Protein AF-A0A1C7MFK6-F1 (afdb_monomer)

Radius of gyration: 31.34 Å; Cα contacts (8 Å, |Δi|>4): 402; chains: 1; bounding box: 97×80×88 Å

Mean predicted aligned error: 14.39 Å

Solvent-accessible surface area (backbone atoms only — not comparable to full-atom values): 32654 Å² total; per-residue (Å²): 141,88,82,86,83,83,82,86,82,79,82,83,81,84,80,79,87,79,87,86,86,89,80,91,87,88,83,88,88,91,85,88,88,82,94,79,91,82,85,83,75,90,72,76,94,80,83,85,91,81,78,90,62,67,70,69,55,58,56,52,55,54,52,52,49,52,52,52,52,52,51,52,52,50,50,53,51,50,51,52,53,49,54,53,53,61,54,49,56,61,57,60,61,73,73,72,82,87,82,79,90,81,84,89,80,94,77,83,88,82,87,82,87,80,84,81,85,86,76,81,89,79,86,76,89,77,89,73,92,67,90,72,82,77,74,76,78,79,73,86,71,72,86,74,68,67,83,78,69,91,66,62,68,72,69,59,61,76,73,53,60,74,68,57,54,42,53,17,23,48,53,29,63,66,43,31,66,68,67,46,46,60,73,54,75,63,38,50,51,29,41,55,70,57,45,67,81,48,81,72,37,56,39,34,57,36,28,44,30,33,28,52,9,44,50,55,51,25,59,79,67,74,48,72,89,58,53,68,58,34,53,53,27,48,52,54,20,54,56,41,51,71,73,61,61,59,69,60,60,46,31,41,50,23,44,49,47,15,52,52,26,45,67,72,68,38,57,66,62,12,49,53,26,42,50,51,23,50,48,57,38,59,78,68,66,66,64,71,74,63,80,84,69,60,80,84,63,88,82,69,89,76,75,75,51,68,66,54,52,32,46,54,31,35,54,49,38,49,50,50,52,41,50,44,39,28,73,76,68,69,42,82,71,80,71,55,72,65,58,54,55,37,46,50,65,39,88,91,51,44,58,70,68,55,48,55,52,52,67,68,52,75,77,71,80,83,87,68,85,83,57,63,52,61,52,50,52,53,53,50,52,52,48,52,51,53,37,51,53,47,49,63,58,45,48,62,54,29,51,51,27,53,76,69,66,38,56,59,64,23,49,45,42,51,52,56,44,41,55,40,39,41,50,48,22,51,62,23,59,74,42,46,95,82,30,68,67,37,39,50,52,20,50,54,36,45,53,48,43,47,55,57,58,67,70,61,54,84,83,53,40,79,72,56,63,73,64,52,37,58,44,49,33,51,46,34,52,51,53,41,53,39,68,76,56,54,95,51,86,81,61,84,69,60,56,66,58,52,47,49,52,52,43,56,50,41,51,54,37,28,72,56,38,75,81,31,55,62,36,38,50,53,32,51,52,43,43,52,75,73,66,59,90,73,89,129

pLDDT: mean 76.86, std 24.41, range [21.67, 98.62]

Structure (mmCIF, N/CA/C/O backbone):
data_AF-A0A1C7MFK6-F1
#
_entry.id   AF-A0A1C7MFK6-F1
#
loop_
_atom_site.group_PDB
_atom_site.id
_atom_site.type_symbol
_atom_site.label_atom_id
_atom_site.label_alt_id
_atom_site.label_comp_id
_atom_site.label_asym_id
_atom_site.label_entity_id
_atom_site.label_seq_id
_atom_site.pdbx_PDB_ins_code
_atom_site.Cartn_x
_atom_site.Cartn_y
_atom_site.Cartn_z
_atom_site.occupancy
_atom_site.B_iso_or_equiv
_atom_site.auth_seq_id
_atom_site.auth_comp_id
_atom_site.auth_asym_id
_atom_site.auth_atom_id
_atom_site.pdbx_PDB_model_num
ATOM 1 N N . MET A 1 1 ? 62.755 30.772 -48.748 1.00 43.91 1 MET A N 1
ATOM 2 C CA . MET A 1 1 ? 63.810 30.031 -48.021 1.00 43.91 1 MET A CA 1
ATOM 3 C C . MET A 1 1 ? 63.106 29.278 -46.920 1.00 43.91 1 MET A C 1
ATOM 5 O O . MET A 1 1 ? 62.957 29.765 -45.808 1.00 43.91 1 MET A O 1
ATOM 9 N N . ASP A 1 2 ? 62.576 28.140 -47.335 1.00 40.97 2 ASP A N 1
ATOM 10 C CA . ASP A 1 2 ? 61.723 27.252 -46.568 1.00 40.97 2 ASP A CA 1
ATOM 11 C C . ASP A 1 2 ? 62.570 26.307 -45.717 1.00 40.97 2 ASP A C 1
ATOM 13 O O . ASP A 1 2 ? 63.549 25.728 -46.192 1.00 40.97 2 ASP A O 1
ATOM 17 N N . ARG A 1 3 ? 62.168 26.121 -44.460 1.00 42.09 3 ARG A N 1
ATOM 18 C CA . ARG A 1 3 ? 62.501 24.934 -43.668 1.00 42.09 3 ARG A CA 1
ATOM 19 C C . ARG A 1 3 ? 61.221 24.449 -42.985 1.00 42.09 3 ARG A C 1
ATOM 21 O O . ARG A 1 3 ? 60.624 25.236 -42.254 1.00 42.09 3 ARG A O 1
ATOM 28 N N . PRO A 1 4 ? 60.795 23.196 -43.215 1.00 55.09 4 PRO A N 1
ATOM 29 C CA . PRO A 1 4 ? 59.595 22.649 -42.606 1.00 55.09 4 PRO A CA 1
ATOM 30 C C . PRO A 1 4 ? 59.914 21.960 -41.273 1.00 55.09 4 PRO A C 1
ATOM 32 O O . PRO A 1 4 ? 60.949 21.309 -41.118 1.00 55.09 4 PRO A O 1
ATOM 35 N N . SER A 1 5 ? 58.988 22.091 -40.328 1.00 46.03 5 SER A N 1
ATOM 36 C CA . SER A 1 5 ? 58.965 21.359 -39.062 1.00 46.03 5 SER A CA 1
ATOM 37 C C . SER A 1 5 ? 58.318 19.990 -39.278 1.00 46.03 5 SER A C 1
ATOM 39 O O . SER A 1 5 ? 57.201 19.901 -39.786 1.00 46.03 5 SER A O 1
ATOM 41 N N . ALA A 1 6 ? 59.034 18.929 -38.911 1.00 44.38 6 ALA A N 1
ATOM 42 C CA . ALA A 1 6 ? 58.600 17.545 -39.040 1.00 44.38 6 ALA A CA 1
ATOM 43 C C . ALA A 1 6 ? 57.519 17.189 -38.003 1.00 44.38 6 ALA A C 1
ATOM 45 O O . ALA A 1 6 ? 57.709 17.386 -36.803 1.00 44.38 6 ALA A O 1
ATOM 46 N N . GLN A 1 7 ? 56.401 16.641 -38.484 1.00 38.06 7 GLN A N 1
ATOM 47 C CA . GLN A 1 7 ? 55.395 15.943 -37.685 1.00 38.06 7 GLN A CA 1
ATOM 48 C C . GLN A 1 7 ? 55.910 14.547 -37.318 1.00 38.06 7 GLN A C 1
ATOM 50 O O . GLN A 1 7 ? 56.340 13.785 -38.182 1.00 38.06 7 GLN A O 1
ATOM 55 N N . MET A 1 8 ? 55.841 14.216 -36.031 1.00 39.34 8 MET A N 1
ATOM 56 C CA . MET A 1 8 ? 56.159 12.899 -35.491 1.00 39.34 8 MET A CA 1
ATOM 57 C C . MET A 1 8 ? 54.866 12.071 -35.468 1.00 39.34 8 MET A C 1
ATOM 59 O O . MET A 1 8 ? 53.978 12.327 -34.661 1.00 39.34 8 MET A O 1
ATOM 63 N N . GLN A 1 9 ? 54.741 11.133 -36.409 1.00 35.38 9 GLN A N 1
ATOM 64 C CA . GLN A 1 9 ? 53.683 10.120 -36.447 1.00 35.38 9 GLN A CA 1
ATOM 65 C C . GLN A 1 9 ? 53.999 9.008 -35.438 1.00 35.38 9 GLN A C 1
ATOM 67 O O . GLN A 1 9 ? 55.073 8.407 -35.483 1.00 35.38 9 GLN A O 1
ATOM 72 N N . THR A 1 10 ? 53.059 8.724 -34.539 1.00 35.22 10 THR A N 1
ATOM 73 C CA . THR A 1 10 ? 53.026 7.503 -33.725 1.00 35.22 10 THR A CA 1
ATOM 74 C C . THR A 1 10 ? 52.422 6.351 -34.541 1.00 35.22 10 THR A C 1
ATOM 76 O O . THR A 1 10 ? 51.470 6.587 -35.286 1.00 35.22 10 THR A O 1
ATOM 79 N N . PRO A 1 11 ? 52.948 5.116 -34.443 1.00 35.59 11 PRO A N 1
ATOM 80 C CA . PRO A 1 11 ? 52.524 4.020 -35.304 1.00 35.59 11 PRO A CA 1
ATOM 81 C C . PRO A 1 11 ? 51.243 3.350 -34.790 1.00 35.59 11 PRO A C 1
ATOM 83 O O . PRO A 1 11 ? 51.170 2.922 -33.638 1.00 35.59 11 PRO A O 1
ATOM 86 N N . GLU A 1 12 ? 50.258 3.227 -35.683 1.00 31.91 12 GLU A N 1
ATOM 87 C CA . GLU A 1 12 ? 49.130 2.301 -35.570 1.00 31.91 12 GLU A CA 1
ATOM 88 C C . GLU A 1 12 ? 49.649 0.863 -35.467 1.00 31.91 12 GLU A C 1
ATOM 90 O O . GLU A 1 12 ? 50.274 0.332 -36.389 1.00 31.91 12 GLU A O 1
ATOM 95 N N . MET A 1 13 ? 49.362 0.214 -34.342 1.00 28.58 13 MET A N 1
ATOM 96 C CA . MET A 1 13 ? 49.590 -1.211 -34.164 1.00 28.58 13 MET A CA 1
ATOM 97 C C . MET A 1 13 ? 48.347 -1.961 -34.657 1.00 28.58 13 MET A C 1
ATOM 99 O O . MET A 1 13 ? 47.374 -2.143 -33.932 1.00 28.58 13 MET A O 1
ATOM 103 N N . GLN A 1 14 ? 48.384 -2.370 -35.927 1.00 34.22 14 GLN A N 1
ATOM 104 C CA . GLN A 1 14 ? 47.470 -3.358 -36.500 1.00 34.22 14 GLN A CA 1
ATOM 105 C C . GLN A 1 14 ? 47.658 -4.699 -35.780 1.00 34.22 14 GLN A C 1
ATOM 107 O O . GLN A 1 14 ? 48.665 -5.379 -35.989 1.00 34.22 14 GLN A O 1
ATOM 112 N N . MET A 1 15 ? 46.678 -5.112 -34.973 1.00 28.11 15 MET A N 1
ATOM 113 C CA . MET A 1 15 ? 46.556 -6.508 -34.557 1.00 28.11 15 MET A CA 1
ATOM 114 C C . MET A 1 15 ? 45.648 -7.245 -35.537 1.00 28.11 15 MET A C 1
ATOM 116 O O . MET A 1 15 ? 44.476 -6.920 -35.718 1.00 28.11 15 MET A O 1
ATOM 120 N N . ARG A 1 16 ? 46.274 -8.206 -36.215 1.00 30.30 16 ARG A N 1
ATOM 121 C CA . ARG A 1 16 ? 45.689 -9.120 -37.187 1.00 30.30 16 ARG A CA 1
ATOM 122 C C . ARG A 1 16 ? 44.680 -10.057 -36.533 1.00 30.30 16 ARG A C 1
ATOM 124 O O . ARG A 1 16 ? 44.892 -10.538 -35.424 1.00 30.30 16 ARG A O 1
ATOM 131 N N . SER A 1 17 ? 43.658 -10.352 -37.326 1.00 32.25 17 SER A N 1
ATOM 132 C CA . SER A 1 17 ? 42.761 -11.494 -37.227 1.00 32.25 17 SER A CA 1
ATOM 133 C C . SER A 1 17 ? 43.514 -12.816 -37.072 1.00 32.25 17 SER A C 1
ATOM 135 O O . SER A 1 17 ? 44.458 -13.086 -37.822 1.00 32.25 17 SER A O 1
ATOM 137 N N . ALA A 1 18 ? 43.018 -13.662 -36.179 1.00 32.16 18 ALA A N 1
ATOM 138 C CA . ALA A 1 18 ? 43.168 -15.103 -36.267 1.00 32.16 18 ALA A CA 1
ATOM 139 C C . ALA A 1 18 ? 41.785 -15.716 -36.019 1.00 32.16 18 ALA A C 1
ATOM 141 O O . ALA A 1 18 ? 41.251 -15.621 -34.914 1.00 32.16 18 ALA A O 1
ATOM 142 N N . ASP A 1 19 ? 41.217 -16.244 -37.102 1.00 32.56 19 ASP A N 1
ATOM 143 C CA . ASP A 1 19 ? 40.187 -17.278 -37.095 1.00 32.56 19 ASP A CA 1
ATOM 144 C C . ASP A 1 19 ? 40.743 -18.576 -36.477 1.00 32.56 19 ASP A C 1
ATOM 146 O O . ASP A 1 19 ? 41.959 -18.749 -36.362 1.00 32.56 19 ASP A O 1
ATOM 150 N N . ASP A 1 20 ? 39.815 -19.483 -36.173 1.00 31.11 20 ASP A N 1
ATOM 151 C CA . ASP A 1 20 ? 39.966 -20.883 -35.754 1.00 31.11 20 ASP A CA 1
ATOM 152 C C . ASP A 1 20 ? 40.037 -21.170 -34.248 1.00 31.11 20 ASP A C 1
ATOM 154 O O . ASP A 1 20 ? 41.075 -21.527 -33.695 1.00 31.11 20 ASP A O 1
ATOM 158 N N . THR A 1 21 ? 38.849 -21.186 -33.634 1.00 28.55 21 THR A N 1
ATOM 159 C CA . THR A 1 21 ? 38.435 -22.274 -32.730 1.00 28.55 21 THR A CA 1
ATOM 160 C C . THR A 1 21 ? 36.916 -22.465 -32.794 1.00 28.55 21 THR A C 1
ATOM 162 O O . THR A 1 21 ? 36.161 -22.054 -31.917 1.00 28.55 21 THR A O 1
ATOM 165 N N . ASP A 1 22 ? 36.470 -23.124 -33.864 1.00 29.73 22 ASP A N 1
ATOM 166 C CA . ASP A 1 22 ? 35.181 -23.811 -33.915 1.00 29.73 22 ASP A CA 1
ATOM 167 C C . ASP A 1 22 ? 35.291 -25.122 -33.125 1.00 29.73 22 ASP A C 1
ATOM 169 O O . ASP A 1 22 ? 36.059 -26.009 -33.507 1.00 29.73 22 ASP A O 1
ATOM 173 N N . SER A 1 23 ? 34.520 -25.247 -32.040 1.00 31.12 23 SER A N 1
ATOM 174 C CA . SER A 1 23 ? 33.772 -26.447 -31.611 1.00 31.12 23 SER A CA 1
ATOM 175 C C . SER A 1 23 ? 33.598 -26.484 -30.089 1.00 31.12 23 SER A C 1
ATOM 177 O O . SER A 1 23 ? 34.573 -26.458 -29.345 1.00 31.12 23 SER A O 1
ATOM 179 N N . 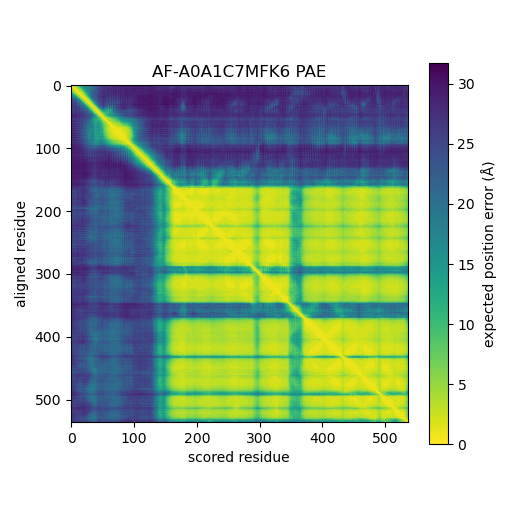ILE A 1 24 ? 32.344 -26.709 -29.673 1.00 28.50 24 ILE A N 1
ATOM 180 C CA . ILE A 1 24 ? 31.864 -27.031 -28.314 1.00 28.50 24 ILE A CA 1
ATOM 181 C C . ILE A 1 24 ? 31.548 -25.809 -27.430 1.00 28.50 24 ILE A C 1
ATOM 183 O O . ILE A 1 24 ? 32.319 -25.449 -26.557 1.00 28.50 24 ILE A O 1
ATOM 187 N N . GLU A 1 25 ? 30.362 -25.219 -27.632 1.00 25.62 25 GLU A N 1
ATOM 188 C CA . GLU A 1 25 ? 29.392 -24.882 -26.564 1.00 25.62 25 GLU A CA 1
ATOM 189 C C . GLU A 1 25 ? 28.126 -24.252 -27.180 1.00 25.62 25 GLU A C 1
ATOM 191 O O . GLU A 1 25 ? 27.878 -23.049 -27.143 1.00 25.62 25 GLU A O 1
ATOM 196 N N . VAL A 1 26 ? 27.285 -25.093 -27.785 1.00 33.19 26 VAL A N 1
ATOM 197 C CA . VAL A 1 26 ? 25.892 -24.750 -28.103 1.00 33.19 26 VAL A CA 1
ATOM 198 C C . VAL A 1 26 ? 25.031 -25.585 -27.172 1.00 33.19 26 VAL A C 1
ATOM 200 O O . VAL A 1 26 ? 24.794 -26.760 -27.438 1.00 33.19 26 VAL A O 1
ATOM 203 N N . GLY A 1 27 ? 24.606 -25.008 -26.046 1.00 30.66 27 GLY A N 1
ATOM 204 C CA . GLY A 1 27 ? 23.774 -25.774 -25.123 1.00 30.66 27 GLY A CA 1
ATOM 205 C C . GLY A 1 27 ? 23.375 -25.154 -23.792 1.00 30.66 27 GLY A C 1
ATOM 206 O O . GLY A 1 27 ? 23.088 -25.932 -22.905 1.00 30.66 27 GLY A O 1
ATOM 207 N N . ILE A 1 28 ? 23.287 -23.829 -23.628 1.00 25.28 28 ILE A N 1
ATOM 208 C CA . ILE A 1 28 ? 22.449 -23.190 -22.586 1.00 25.28 28 ILE A CA 1
ATOM 209 C C . ILE A 1 28 ? 21.972 -21.832 -23.136 1.00 25.28 28 ILE A C 1
ATOM 211 O O . ILE A 1 28 ? 22.561 -20.792 -22.880 1.00 25.28 28 ILE A O 1
ATOM 215 N N . ARG A 1 29 ? 20.914 -21.827 -23.955 1.00 28.20 29 ARG A N 1
ATOM 216 C CA . ARG A 1 29 ? 20.112 -20.629 -24.283 1.00 28.20 29 ARG A CA 1
ATOM 217 C C . ARG A 1 29 ? 18.707 -21.083 -24.681 1.00 28.20 29 ARG A C 1
ATOM 219 O O . ARG A 1 29 ? 18.530 -21.547 -25.801 1.00 28.20 29 ARG A O 1
ATOM 226 N N . ARG A 1 30 ? 17.755 -20.972 -23.741 1.00 29.41 30 ARG A N 1
ATOM 227 C CA . ARG A 1 30 ? 16.272 -20.898 -23.877 1.00 29.41 30 ARG A CA 1
ATOM 228 C C . ARG A 1 30 ? 15.570 -21.571 -22.690 1.00 29.41 30 ARG A C 1
ATOM 230 O O . ARG A 1 30 ? 15.007 -22.647 -22.812 1.00 29.41 30 ARG A O 1
ATOM 237 N N . MET A 1 31 ? 15.602 -20.911 -21.544 1.00 25.69 31 MET A N 1
ATOM 238 C CA . MET A 1 31 ? 14.763 -21.133 -20.357 1.00 25.69 31 MET A CA 1
ATOM 239 C C . MET A 1 31 ? 14.942 -19.806 -19.609 1.00 25.69 31 MET A C 1
ATOM 241 O O . MET A 1 31 ? 16.045 -19.546 -19.160 1.00 25.69 31 MET A O 1
ATOM 245 N N . PHE A 1 32 ? 14.061 -18.810 -19.654 1.00 25.08 32 PHE A N 1
ATOM 246 C CA . PHE A 1 32 ? 12.635 -18.784 -19.371 1.00 25.08 32 PHE A CA 1
ATOM 247 C C . PHE A 1 32 ? 11.977 -17.678 -20.212 1.00 25.08 32 PHE A C 1
ATOM 249 O O . PHE A 1 32 ? 12.436 -16.545 -20.210 1.00 25.08 32 PHE A O 1
ATOM 256 N N . SER A 1 33 ? 10.913 -18.002 -20.941 1.00 25.45 33 SER A N 1
ATOM 257 C CA . SER A 1 33 ? 9.953 -17.032 -21.484 1.00 25.45 33 SER A CA 1
ATOM 258 C C . SER A 1 33 ? 8.755 -17.818 -21.998 1.00 25.45 33 SER A C 1
ATOM 260 O O . SER A 1 33 ? 8.800 -18.413 -23.073 1.00 25.45 33 SER A O 1
ATOM 262 N N . CYS A 1 34 ? 7.694 -17.884 -21.201 1.00 21.67 34 CYS A N 1
ATOM 263 C CA . CYS A 1 34 ? 6.374 -18.271 -21.682 1.00 21.67 34 CYS A CA 1
ATOM 264 C C . CYS A 1 34 ? 5.332 -17.457 -20.898 1.00 21.67 34 CYS A C 1
ATOM 266 O O . CYS A 1 34 ? 5.168 -17.701 -19.703 1.00 21.67 34 CYS A O 1
ATOM 268 N N . PRO A 1 35 ? 4.669 -16.464 -21.519 1.00 28.38 35 PRO A N 1
ATOM 269 C CA . PRO A 1 35 ? 3.758 -15.571 -20.823 1.00 28.38 35 PRO A CA 1
ATOM 270 C C . PRO A 1 35 ? 2.306 -15.950 -21.127 1.00 28.38 35 PRO A C 1
ATOM 272 O O . PRO A 1 35 ? 1.744 -15.408 -22.063 1.00 28.38 35 PRO A O 1
ATOM 275 N N . PHE A 1 36 ? 1.659 -16.835 -20.361 1.00 26.25 36 PHE A N 1
ATOM 276 C CA . PHE A 1 36 ? 0.191 -16.964 -20.417 1.00 26.25 36 PHE A CA 1
ATOM 277 C C . PHE A 1 36 ? -0.391 -17.399 -19.067 1.00 26.25 36 PHE A C 1
ATOM 279 O O . PHE A 1 36 ? -0.323 -18.562 -18.680 1.00 26.25 36 PHE A O 1
ATOM 286 N N . SER A 1 37 ? -1.000 -16.443 -18.361 1.00 28.14 37 SER A N 1
ATOM 287 C CA . SER A 1 37 ? -1.907 -16.707 -17.242 1.00 28.14 37 SER A CA 1
ATOM 288 C C . SER A 1 37 ? -3.313 -16.936 -17.804 1.00 28.14 37 SER A C 1
ATOM 290 O O . SER A 1 37 ? -3.908 -16.030 -18.390 1.00 28.14 37 SER A O 1
ATOM 292 N N . CYS A 1 38 ? -3.818 -18.164 -17.677 1.00 23.97 38 CYS A N 1
ATOM 293 C CA . CYS A 1 38 ? -5.190 -18.546 -18.002 1.00 23.97 38 CYS A CA 1
ATOM 294 C C . CYS A 1 38 ? -5.995 -18.584 -16.693 1.00 23.97 38 CYS A C 1
ATOM 296 O O . CYS A 1 38 ? -5.842 -19.500 -15.882 1.00 23.97 38 CYS A O 1
ATOM 298 N N . SER A 1 39 ? -6.822 -17.564 -16.458 1.00 27.55 39 SER A N 1
ATOM 299 C CA . SER A 1 39 ? -7.717 -17.499 -15.299 1.00 27.55 39 SER A CA 1
ATOM 300 C C . SER A 1 39 ? -8.908 -18.437 -15.502 1.00 27.55 39 SER A C 1
ATOM 302 O O . SER A 1 39 ? -9.815 -18.141 -16.273 1.00 27.55 39 SER A O 1
ATOM 304 N N . ARG A 1 40 ? -8.928 -19.569 -14.788 1.00 29.53 40 ARG A N 1
ATOM 305 C CA . ARG A 1 40 ? -10.091 -20.466 -14.704 1.00 29.53 40 ARG A CA 1
ATOM 306 C C . ARG A 1 40 ? -11.214 -19.823 -13.888 1.00 29.53 40 ARG A C 1
ATOM 308 O O . ARG A 1 40 ? -11.055 -19.608 -12.689 1.00 29.53 40 ARG A O 1
ATOM 315 N N . THR A 1 41 ? -12.387 -19.644 -14.488 1.00 28.52 41 THR A N 1
ATOM 316 C CA . THR A 1 41 ? -13.658 -19.563 -13.754 1.00 28.52 41 THR A CA 1
ATOM 317 C C . THR A 1 41 ? -14.316 -20.939 -13.811 1.00 28.52 41 THR A C 1
ATOM 319 O O . THR A 1 41 ? -14.714 -21.400 -14.878 1.00 28.52 41 THR A O 1
ATOM 322 N N . ILE A 1 42 ? -14.415 -21.628 -12.672 1.00 30.72 42 ILE A N 1
ATOM 323 C CA . ILE A 1 42 ? -15.180 -22.877 -12.565 1.00 30.72 42 ILE A CA 1
ATOM 324 C C . ILE A 1 42 ? -16.666 -22.503 -12.620 1.00 30.72 42 ILE A C 1
ATOM 326 O O . ILE A 1 42 ? -17.280 -22.197 -11.602 1.00 30.72 42 ILE A O 1
ATOM 330 N N . ILE A 1 43 ? -17.247 -22.498 -13.820 1.00 33.34 43 ILE A N 1
ATOM 331 C CA . ILE A 1 43 ? -18.699 -22.448 -14.002 1.00 33.34 43 ILE A CA 1
ATOM 332 C C . ILE A 1 43 ? -19.201 -23.889 -13.912 1.00 33.34 43 ILE A C 1
ATOM 334 O O . ILE A 1 43 ? -18.830 -24.741 -14.722 1.00 33.34 43 ILE A O 1
ATOM 338 N N . SER A 1 44 ? -20.028 -24.188 -12.907 1.00 29.69 44 SER A N 1
ATOM 339 C CA . SER A 1 44 ? -20.651 -25.505 -12.779 1.00 29.69 44 SER A CA 1
ATOM 340 C C . SER A 1 44 ? -21.469 -25.812 -14.037 1.00 29.69 44 SER A C 1
ATOM 342 O O . SER A 1 44 ? -22.352 -25.033 -14.408 1.00 29.69 44 SER A O 1
ATOM 344 N N . LYS A 1 45 ? -21.193 -26.954 -14.678 1.00 36.28 45 LYS A N 1
ATOM 345 C CA . LYS A 1 45 ? -21.973 -27.507 -15.795 1.00 36.28 45 LYS A CA 1
ATOM 346 C C . LYS A 1 45 ? -23.420 -27.743 -15.347 1.00 36.28 45 LYS A C 1
ATOM 348 O O . LYS A 1 45 ? -23.736 -28.795 -14.804 1.00 36.28 45 LYS A O 1
ATOM 353 N N . GLY A 1 46 ? -24.283 -26.751 -15.545 1.00 39.75 46 GLY A N 1
ATOM 354 C CA . GLY A 1 46 ? -25.699 -26.856 -15.187 1.00 39.75 46 GLY A CA 1
ATOM 355 C C . GLY A 1 46 ? -26.651 -25.905 -15.909 1.00 39.75 46 GLY A C 1
ATOM 356 O O . GLY A 1 46 ? -27.849 -26.150 -15.875 1.00 39.75 46 GLY A O 1
ATOM 357 N N . SER A 1 47 ? -26.181 -24.848 -16.583 1.00 41.78 47 SER A N 1
ATOM 358 C CA . SER A 1 47 ? -27.103 -23.895 -17.221 1.00 41.78 47 SER A CA 1
ATOM 359 C C . SER A 1 47 ? -26.457 -23.079 -18.347 1.00 41.78 47 SER A C 1
ATOM 361 O O . SER A 1 47 ? -26.342 -21.860 -18.248 1.00 41.78 47 SER A O 1
ATOM 363 N N . ILE A 1 48 ? -26.042 -23.731 -19.436 1.00 45.84 48 ILE A N 1
ATOM 364 C CA . ILE A 1 48 ? -25.715 -23.040 -20.695 1.00 45.84 48 ILE A CA 1
ATOM 365 C C . ILE A 1 48 ? -26.359 -23.816 -21.848 1.00 45.84 48 ILE A C 1
ATOM 367 O O . ILE A 1 48 ? -25.730 -24.649 -22.484 1.00 45.84 48 ILE A O 1
ATOM 371 N N . THR A 1 49 ? -27.642 -23.559 -22.098 1.00 40.66 49 THR A N 1
ATOM 372 C CA . THR A 1 49 ? -28.335 -23.967 -23.337 1.00 40.66 49 THR A CA 1
ATOM 373 C C . THR A 1 49 ? -29.068 -22.784 -23.981 1.00 40.66 49 THR A C 1
ATOM 375 O O . THR A 1 49 ? -30.087 -22.973 -24.635 1.00 40.66 49 THR A O 1
ATOM 378 N N . GLY A 1 50 ? -28.600 -21.545 -23.767 1.00 46.56 50 GLY A N 1
ATOM 379 C CA . GLY A 1 50 ? -29.363 -20.347 -24.150 1.00 46.56 50 GLY A CA 1
ATOM 380 C C . GLY A 1 50 ? -28.634 -19.235 -24.907 1.00 46.56 50 GLY A C 1
ATOM 381 O O . GLY A 1 50 ? -29.312 -18.322 -25.361 1.00 46.56 50 GLY A O 1
ATOM 382 N N . SER A 1 51 ? -27.303 -19.254 -25.055 1.00 49.22 51 SER A N 1
ATOM 383 C CA . SER A 1 51 ? -26.566 -18.067 -25.539 1.00 49.22 51 SER A CA 1
ATOM 384 C C . SER A 1 51 ? -25.841 -18.204 -26.882 1.00 49.22 51 SER A C 1
ATOM 386 O O . SER A 1 51 ? -25.224 -17.234 -27.308 1.00 49.22 51 SER A O 1
ATOM 388 N N . GLY A 1 52 ? -25.921 -19.341 -27.584 1.00 50.66 52 GLY A N 1
ATOM 389 C CA . GLY A 1 52 ? -25.422 -19.448 -28.967 1.00 50.66 52 GLY A CA 1
ATOM 390 C C . GLY A 1 52 ? -23.925 -19.149 -29.162 1.00 50.66 52 GLY A C 1
ATOM 391 O O . GLY A 1 52 ? -23.529 -18.753 -30.253 1.00 50.66 52 GLY A O 1
ATOM 392 N N . LYS A 1 53 ? -23.097 -19.326 -28.123 1.00 48.31 53 LYS A N 1
ATOM 393 C CA . LYS A 1 53 ? -21.631 -19.159 -28.164 1.00 48.31 53 LYS A CA 1
ATOM 394 C C . LYS A 1 53 ? -20.891 -20.499 -28.086 1.00 48.31 53 LYS A C 1
ATOM 396 O O . LYS A 1 53 ? -19.994 -20.669 -27.271 1.00 48.31 53 LYS A O 1
ATOM 401 N N . GLU A 1 54 ? -21.284 -21.476 -28.898 1.00 55.47 54 GLU A N 1
ATOM 402 C CA . GLU A 1 54 ? -20.600 -22.783 -28.920 1.00 55.47 54 GLU A CA 1
ATOM 403 C C . GLU A 1 54 ? -19.194 -22.703 -29.545 1.00 55.47 54 GLU A C 1
ATOM 405 O O . GLU A 1 54 ? -18.315 -23.468 -29.159 1.00 55.47 54 GLU A O 1
ATOM 410 N N . GLN A 1 55 ? -18.936 -21.731 -30.428 1.00 50.44 55 GLN A N 1
ATOM 411 C CA . GLN A 1 55 ? -17.641 -21.597 -31.115 1.00 50.44 55 GLN A CA 1
ATOM 412 C C . GLN A 1 55 ? -16.508 -21.051 -30.230 1.00 50.44 55 GLN A C 1
ATOM 414 O O . GLN A 1 55 ? -15.348 -21.382 -30.464 1.00 50.44 55 GLN A O 1
ATOM 419 N N . ASP A 1 56 ? -16.820 -20.279 -29.184 1.00 48.88 56 ASP A N 1
ATOM 420 C CA . ASP A 1 56 ? -15.794 -19.735 -28.279 1.00 48.88 56 ASP A CA 1
ATOM 421 C C . ASP A 1 56 ? -15.239 -20.814 -27.324 1.00 48.88 56 ASP A C 1
ATOM 423 O O . ASP A 1 56 ? -14.092 -20.722 -26.888 1.00 48.88 56 ASP A O 1
ATOM 427 N N . CYS A 1 57 ? -16.006 -21.877 -27.036 1.00 52.00 57 CYS A N 1
ATOM 428 C CA . CYS A 1 57 ? -15.539 -23.002 -26.214 1.00 52.00 57 CYS A CA 1
ATOM 429 C C . CYS A 1 57 ? -14.633 -23.978 -26.984 1.00 52.00 57 CYS A C 1
ATOM 431 O O . CYS A 1 57 ? -13.719 -24.552 -26.398 1.00 52.00 57 CYS A O 1
ATOM 433 N N . GLU A 1 58 ? -14.837 -24.147 -28.294 1.00 47.75 58 GLU A N 1
ATOM 434 C CA . GLU A 1 58 ? -14.041 -25.076 -29.113 1.00 47.75 58 GLU A CA 1
ATOM 435 C C . GLU A 1 58 ? -12.584 -24.594 -29.299 1.00 47.75 58 GLU A C 1
ATOM 437 O O . GLU A 1 58 ? -11.660 -25.394 -29.479 1.00 47.75 58 GLU A O 1
ATOM 442 N N . TYR A 1 59 ? -12.351 -23.281 -29.190 1.00 51.31 59 TYR A N 1
ATOM 443 C CA . TYR A 1 59 ? -11.010 -22.693 -29.221 1.00 51.31 59 TYR A CA 1
ATOM 444 C C . TYR A 1 59 ? -10.211 -22.980 -27.936 1.00 51.31 59 TYR A C 1
ATOM 446 O O . TYR A 1 59 ? -9.017 -23.282 -28.011 1.00 51.31 59 TYR A O 1
ATOM 454 N N . GLU A 1 60 ? -10.854 -22.963 -26.761 1.00 53.56 60 GLU A N 1
ATOM 455 C CA . GLU A 1 60 ? -10.178 -23.282 -25.495 1.00 53.56 60 GLU A CA 1
ATOM 456 C C . GLU A 1 60 ? -9.783 -24.763 -25.394 1.00 53.56 60 GLU A C 1
ATOM 458 O O . GLU A 1 60 ? -8.673 -25.062 -24.945 1.00 53.56 60 GLU A O 1
ATOM 463 N N . ASP A 1 61 ? -10.624 -25.686 -25.871 1.00 60.69 61 ASP A N 1
ATOM 464 C CA . ASP A 1 61 ? -10.335 -27.127 -25.823 1.00 60.69 61 ASP A CA 1
ATOM 465 C C . ASP A 1 61 ? -9.117 -27.507 -26.689 1.00 60.69 61 ASP A C 1
ATOM 467 O O . ASP A 1 61 ? -8.284 -28.326 -26.284 1.00 60.69 61 ASP A O 1
ATOM 471 N N . ASN A 1 62 ? -8.940 -26.865 -27.849 1.00 59.31 62 ASN A N 1
ATOM 472 C CA . ASN A 1 62 ? -7.782 -27.106 -28.717 1.00 59.31 62 ASN A CA 1
ATOM 473 C C . ASN A 1 62 ? -6.473 -26.542 -28.135 1.00 59.31 62 ASN A C 1
ATOM 475 O O . ASN A 1 62 ? -5.419 -27.170 -28.271 1.00 59.31 62 ASN A O 1
ATOM 479 N N . ILE A 1 63 ? -6.528 -25.409 -27.427 1.00 60.72 63 ILE A N 1
ATOM 480 C CA . ILE A 1 63 ? -5.360 -24.850 -26.727 1.00 60.72 63 ILE A CA 1
ATOM 481 C C . ILE A 1 63 ? -4.984 -25.719 -25.523 1.00 60.72 63 ILE A C 1
ATOM 483 O O . ILE A 1 63 ? -3.804 -26.014 -25.321 1.00 60.72 63 ILE A O 1
ATOM 487 N N . GLN A 1 64 ? -5.965 -26.184 -24.744 1.00 63.41 64 GLN A N 1
ATOM 488 C CA . GLN A 1 64 ? -5.714 -27.072 -23.605 1.00 63.41 64 GLN A CA 1
ATOM 489 C C . GLN A 1 64 ? -5.108 -28.407 -24.043 1.00 63.41 64 GLN A C 1
ATOM 491 O O . GLN A 1 64 ? -4.190 -28.917 -23.388 1.00 63.41 64 GLN A O 1
ATOM 496 N N . ARG A 1 65 ? -5.570 -28.952 -25.174 1.00 74.94 65 ARG A N 1
ATOM 497 C CA . ARG A 1 65 ? -5.001 -30.163 -25.769 1.00 74.94 65 ARG A CA 1
ATOM 498 C C . ARG A 1 65 ? -3.551 -29.950 -26.197 1.00 74.94 65 ARG A C 1
ATOM 500 O O . ARG A 1 65 ? -2.695 -30.746 -25.823 1.00 74.94 65 ARG A O 1
ATOM 507 N N . SER A 1 66 ? -3.260 -28.837 -26.871 1.00 79.12 66 SER A N 1
ATOM 508 C CA . SER A 1 66 ? -1.899 -28.488 -27.291 1.00 79.12 66 SER A CA 1
ATOM 509 C C . SER A 1 66 ? -0.945 -28.278 -26.106 1.00 79.12 66 SER A C 1
ATOM 511 O O . SER A 1 66 ? 0.187 -28.759 -26.146 1.00 79.12 66 SER A O 1
ATOM 513 N N . LEU A 1 67 ? -1.394 -27.631 -25.023 1.00 73.12 67 LEU A N 1
ATOM 514 C CA . LEU A 1 67 ? -0.574 -27.433 -23.823 1.00 73.12 67 LEU A CA 1
ATOM 515 C C . LEU A 1 67 ? -0.293 -28.755 -23.094 1.00 73.12 67 LEU A C 1
ATOM 517 O O . LEU A 1 67 ? 0.829 -28.992 -22.651 1.00 73.12 67 LEU A O 1
ATOM 521 N N . THR A 1 68 ? -1.298 -29.625 -22.986 1.00 83.12 68 THR A N 1
ATOM 522 C CA . THR A 1 68 ? -1.147 -30.942 -22.349 1.00 83.12 68 THR A CA 1
ATOM 523 C C . THR A 1 68 ? -0.191 -31.827 -23.147 1.00 83.12 68 THR A C 1
ATOM 525 O O . THR A 1 68 ? 0.695 -32.449 -22.568 1.00 83.12 68 THR A O 1
ATOM 528 N N . GLU A 1 69 ? -0.312 -31.837 -24.476 1.00 86.44 69 GLU A N 1
ATOM 529 C CA . GLU A 1 69 ? 0.604 -32.560 -25.365 1.00 86.44 69 GLU A CA 1
ATOM 530 C C . GLU A 1 69 ? 2.041 -32.012 -25.273 1.00 86.44 69 GLU A C 1
ATOM 532 O O . GLU A 1 69 ? 2.985 -32.796 -25.178 1.00 86.44 69 GLU A O 1
ATOM 537 N N . ALA A 1 70 ? 2.223 -30.688 -25.196 1.00 79.94 70 ALA A N 1
ATOM 538 C CA . ALA A 1 70 ? 3.540 -30.070 -25.017 1.00 79.94 70 ALA A CA 1
ATOM 539 C C . ALA A 1 70 ? 4.182 -30.411 -23.658 1.00 79.94 70 ALA A C 1
ATOM 541 O O . ALA A 1 70 ? 5.385 -30.675 -23.585 1.00 79.94 70 ALA A O 1
ATOM 542 N N . LEU A 1 71 ? 3.391 -30.438 -22.579 1.00 82.56 71 LEU A N 1
ATOM 543 C CA . LEU A 1 71 ? 3.866 -30.831 -21.250 1.00 82.56 71 LEU A CA 1
ATOM 544 C C . LEU A 1 71 ? 4.242 -32.316 -21.193 1.00 82.56 71 LEU A C 1
ATOM 546 O O . LEU A 1 71 ? 5.289 -32.648 -20.642 1.00 82.56 71 LEU A O 1
ATOM 550 N N . LEU A 1 72 ? 3.438 -33.195 -21.798 1.00 88.12 72 LEU A N 1
ATOM 551 C CA . LEU A 1 72 ? 3.740 -34.627 -21.886 1.00 88.12 72 LEU A CA 1
ATOM 552 C C . LEU A 1 72 ? 5.004 -34.894 -22.708 1.00 88.12 72 LEU A C 1
ATOM 554 O O . LEU A 1 72 ? 5.845 -35.689 -22.295 1.00 88.12 72 LEU A O 1
ATOM 558 N N . PHE A 1 73 ? 5.177 -34.194 -23.832 1.00 90.19 73 PHE A N 1
ATOM 559 C CA . PHE A 1 73 ? 6.389 -34.299 -24.643 1.00 90.19 73 PHE A CA 1
ATOM 560 C C . PHE A 1 73 ? 7.638 -33.897 -23.846 1.00 90.19 73 PHE A C 1
ATOM 562 O O . PHE A 1 73 ? 8.639 -34.610 -23.852 1.00 90.19 73 PHE A O 1
ATOM 569 N N . ARG A 1 74 ? 7.567 -32.793 -23.093 1.00 82.75 74 ARG A N 1
ATOM 570 C CA . ARG A 1 74 ? 8.690 -32.325 -22.271 1.00 82.75 74 ARG A CA 1
ATOM 571 C C . ARG A 1 74 ? 8.975 -33.231 -21.073 1.00 82.75 74 ARG A C 1
ATOM 573 O O . ARG A 1 74 ? 10.138 -33.409 -20.721 1.00 82.75 74 ARG A O 1
ATOM 580 N N . ALA A 1 75 ? 7.945 -33.808 -20.455 1.00 89.06 75 ALA A N 1
ATOM 581 C CA . ALA A 1 75 ? 8.120 -34.811 -19.408 1.00 89.06 75 ALA A CA 1
ATOM 582 C C . ALA A 1 75 ? 8.891 -36.026 -19.948 1.00 89.06 75 ALA A C 1
ATOM 584 O O . ALA A 1 75 ? 9.888 -36.427 -19.355 1.00 89.06 75 ALA A O 1
ATOM 585 N N . HIS A 1 76 ? 8.518 -36.516 -21.133 1.00 93.12 76 HIS A N 1
ATOM 586 C CA . HIS A 1 76 ? 9.217 -37.617 -21.794 1.00 93.12 76 HIS A CA 1
ATOM 587 C C . HIS A 1 76 ? 10.674 -37.260 -22.159 1.00 93.12 76 HIS A C 1
ATOM 589 O O . HIS A 1 76 ? 11.573 -38.096 -22.041 1.00 93.12 76 HIS A O 1
ATOM 595 N N . GLU A 1 77 ? 10.942 -36.031 -22.607 1.00 92.75 77 GLU A N 1
ATOM 596 C CA . GLU A 1 77 ? 12.309 -35.566 -22.890 1.00 92.75 77 GLU A CA 1
ATOM 597 C C . GLU A 1 77 ? 13.175 -35.553 -21.618 1.00 92.75 77 GLU A C 1
ATOM 599 O O . GLU A 1 77 ? 14.323 -36.005 -21.629 1.00 92.75 77 GLU A O 1
ATOM 604 N N . LEU A 1 78 ? 12.624 -35.067 -20.502 1.00 91.31 78 LEU A N 1
ATOM 605 C CA . LEU A 1 78 ? 13.318 -35.045 -19.215 1.00 91.31 78 LEU A CA 1
ATOM 606 C C . LEU A 1 78 ? 13.572 -36.455 -18.676 1.00 91.31 78 LEU A C 1
ATOM 608 O O . LEU A 1 78 ? 14.670 -36.712 -18.191 1.00 91.31 78 LEU A O 1
ATOM 612 N N . GLU A 1 79 ? 12.612 -37.370 -18.816 1.00 95.00 79 GLU A N 1
ATOM 613 C CA . GLU A 1 79 ? 12.781 -38.784 -18.460 1.00 95.00 79 GLU A CA 1
ATOM 614 C C . GLU A 1 79 ? 13.898 -39.450 -19.276 1.00 95.00 79 GLU A C 1
ATOM 616 O O . GLU A 1 79 ? 14.730 -40.156 -18.712 1.00 95.00 79 GLU A O 1
ATOM 621 N N . GLN A 1 80 ? 13.994 -39.175 -20.584 1.00 94.75 80 GLN A N 1
ATOM 622 C CA . GLN A 1 80 ? 15.097 -39.681 -21.411 1.00 94.75 80 GLN A CA 1
ATOM 623 C C . GLN A 1 80 ? 16.458 -39.129 -20.978 1.00 94.75 80 GLN A C 1
ATOM 625 O O . GLN A 1 80 ? 17.444 -39.868 -20.952 1.00 94.75 80 GLN A O 1
ATOM 630 N N . ARG A 1 81 ? 16.530 -37.840 -20.623 1.00 93.75 81 ARG A N 1
ATOM 631 C CA . ARG A 1 81 ? 17.771 -37.234 -20.118 1.00 93.75 81 ARG A CA 1
ATOM 632 C C . ARG A 1 81 ? 18.165 -37.810 -18.761 1.00 93.75 81 ARG A C 1
ATOM 634 O O . ARG A 1 81 ? 19.343 -38.083 -18.558 1.00 93.75 81 ARG A O 1
ATOM 641 N N . LEU A 1 82 ? 17.204 -38.026 -17.864 1.00 92.06 82 LEU A N 1
ATOM 642 C CA . LEU A 1 82 ? 17.430 -38.691 -16.578 1.00 92.06 82 LEU A CA 1
ATOM 643 C C . LEU A 1 82 ? 17.965 -40.111 -16.774 1.00 92.06 82 LEU A C 1
ATOM 645 O O . LEU A 1 82 ? 19.018 -40.429 -16.233 1.00 92.06 82 LEU A O 1
ATOM 649 N N . ALA A 1 83 ? 17.327 -40.910 -17.633 1.00 93.00 83 ALA A N 1
ATOM 650 C CA . ALA A 1 83 ? 17.779 -42.266 -17.943 1.00 93.00 83 ALA A CA 1
ATOM 651 C C . ALA A 1 83 ? 19.208 -42.299 -18.522 1.00 93.00 83 ALA A C 1
ATOM 653 O O . ALA A 1 83 ? 19.978 -43.215 -18.233 1.00 93.00 83 ALA A O 1
ATOM 654 N N . PHE A 1 84 ? 19.589 -41.290 -19.314 1.00 92.62 84 PHE A N 1
ATOM 655 C CA . PHE A 1 84 ? 20.954 -41.156 -19.825 1.00 92.62 84 PHE A CA 1
ATOM 656 C C . PHE A 1 84 ? 21.977 -40.909 -18.703 1.00 92.62 84 PHE A C 1
ATOM 658 O O . PHE A 1 84 ? 23.026 -41.551 -18.688 1.00 92.62 84 PHE A O 1
ATOM 665 N N . TYR A 1 85 ? 21.679 -40.025 -17.746 1.00 85.31 85 TYR A N 1
ATOM 666 C CA . TYR A 1 85 ? 22.588 -39.751 -16.626 1.00 85.31 85 TYR A CA 1
ATOM 667 C C . TYR A 1 85 ? 22.653 -40.903 -15.617 1.00 85.31 85 TYR A C 1
ATOM 669 O O . TYR A 1 85 ? 23.741 -41.233 -15.151 1.00 85.31 85 TYR A O 1
ATOM 677 N N . GLU A 1 86 ? 21.531 -41.569 -15.339 1.00 88.88 86 GLU A N 1
ATOM 678 C CA . GLU A 1 86 ? 21.498 -42.760 -14.479 1.00 88.88 86 GLU A CA 1
ATOM 679 C C . GLU A 1 86 ? 22.312 -43.926 -15.072 1.00 88.88 86 GLU A C 1
ATOM 681 O O . GLU A 1 86 ? 22.922 -44.700 -14.334 1.00 88.88 86 GLU A O 1
ATOM 686 N N . GLY A 1 87 ? 22.387 -44.030 -16.404 1.00 86.50 87 GLY A N 1
ATOM 687 C CA . GLY A 1 87 ? 23.248 -45.001 -17.083 1.00 86.50 87 GLY A CA 1
ATOM 688 C C . GLY A 1 87 ? 24.748 -44.724 -16.919 1.00 86.50 87 GLY A C 1
ATOM 689 O O . GLY A 1 87 ? 25.533 -45.665 -16.801 1.00 86.50 87 GLY A O 1
ATOM 690 N N . LEU A 1 88 ? 25.154 -43.451 -16.864 1.00 82.06 88 LEU A N 1
ATOM 691 C CA . LEU A 1 88 ? 26.565 -43.058 -16.736 1.00 82.06 88 LEU A CA 1
ATOM 692 C C . LEU A 1 88 ? 27.132 -43.313 -15.331 1.00 82.06 88 LEU A C 1
ATOM 694 O O . LEU A 1 88 ? 28.302 -43.677 -15.202 1.00 82.06 88 LEU A O 1
ATOM 698 N N . ASP A 1 89 ? 26.311 -43.190 -14.285 1.00 76.25 89 ASP A N 1
ATOM 699 C CA . ASP A 1 89 ? 26.735 -43.460 -12.901 1.00 76.25 89 ASP A CA 1
ATOM 700 C C . ASP A 1 89 ? 27.075 -44.944 -12.668 1.00 76.25 89 ASP A C 1
ATOM 702 O O . ASP A 1 89 ? 27.962 -45.282 -11.876 1.00 76.25 89 ASP A O 1
ATOM 706 N N . LEU A 1 90 ? 26.433 -45.849 -13.413 1.00 74.31 90 LEU A N 1
ATOM 707 C CA . LEU A 1 90 ? 26.722 -47.282 -13.344 1.00 74.31 90 LEU A CA 1
ATOM 708 C C . LEU A 1 90 ? 28.053 -47.648 -14.022 1.00 74.31 90 LEU A C 1
ATOM 710 O O . LEU A 1 90 ? 28.741 -48.557 -13.554 1.00 74.31 90 LEU A O 1
ATOM 714 N N . GLU A 1 91 ? 28.464 -46.925 -15.068 1.00 67.50 91 GLU A N 1
ATOM 715 C CA . GLU A 1 91 ? 29.771 -47.134 -15.709 1.00 67.50 91 GLU A CA 1
ATOM 716 C C . GLU A 1 91 ? 30.916 -46.486 -14.917 1.00 67.50 91 GLU A C 1
ATOM 718 O O . GLU A 1 91 ? 31.991 -47.077 -14.798 1.00 67.50 91 GLU A O 1
ATOM 723 N N . ALA A 1 92 ? 30.685 -45.329 -14.286 1.00 62.94 92 ALA A N 1
ATOM 724 C CA . ALA A 1 92 ? 31.684 -44.670 -13.442 1.00 62.94 92 ALA A CA 1
ATOM 725 C C . ALA A 1 92 ? 32.043 -45.494 -12.187 1.00 62.94 92 ALA A C 1
ATOM 727 O O . ALA A 1 92 ? 33.192 -45.478 -11.738 1.00 62.94 92 ALA A O 1
ATOM 728 N N . SER A 1 93 ? 31.097 -46.275 -11.651 1.00 60.78 93 SER A N 1
ATOM 729 C CA . SER A 1 93 ? 31.340 -47.164 -10.506 1.00 60.78 93 SER A CA 1
ATOM 730 C C . SER A 1 93 ? 32.121 -48.440 -10.876 1.00 60.78 93 SER A C 1
ATOM 732 O O . SER A 1 93 ? 32.840 -48.995 -10.043 1.00 60.78 93 SER A O 1
ATOM 734 N N . ALA A 1 94 ? 32.064 -48.886 -12.138 1.00 60.16 94 ALA A N 1
ATOM 735 C CA . ALA A 1 94 ? 32.718 -50.120 -12.585 1.00 60.16 94 ALA A CA 1
ATOM 736 C C . ALA A 1 94 ? 34.249 -50.001 -12.754 1.00 60.16 94 ALA A C 1
ATOM 738 O O . ALA A 1 94 ? 34.948 -51.016 -12.729 1.00 60.16 94 ALA A O 1
ATOM 739 N N . TYR A 1 95 ? 34.792 -48.783 -12.873 1.00 61.44 95 TYR A N 1
ATOM 740 C CA . TYR A 1 95 ? 36.235 -48.544 -13.055 1.00 61.44 95 TYR A CA 1
ATOM 741 C C . TYR A 1 95 ? 36.968 -48.070 -11.784 1.00 61.44 95 TYR A C 1
ATOM 743 O O . TYR A 1 95 ? 38.166 -47.793 -11.822 1.00 61.44 95 TYR A O 1
ATOM 751 N N . GLY A 1 96 ? 36.285 -48.031 -10.636 1.00 55.41 96 GLY A N 1
ATOM 752 C CA . GLY A 1 96 ? 36.821 -47.554 -9.358 1.00 55.41 96 GLY A CA 1
ATOM 753 C C . GLY A 1 96 ? 37.319 -48.645 -8.404 1.00 55.41 96 GLY A C 1
ATOM 754 O O . GLY A 1 96 ? 36.937 -48.645 -7.238 1.00 55.41 96 GLY A O 1
ATOM 755 N N . LEU A 1 97 ? 38.178 -49.568 -8.852 1.00 49.41 97 LEU A N 1
ATOM 756 C CA . LEU A 1 97 ? 38.934 -50.455 -7.955 1.00 49.41 97 LEU A CA 1
ATOM 757 C C . LEU A 1 97 ? 40.439 -50.244 -8.130 1.00 49.41 97 LEU A C 1
ATOM 759 O O . LEU A 1 97 ? 41.019 -50.682 -9.118 1.00 49.41 97 LEU A O 1
ATOM 763 N N . SER A 1 98 ? 41.057 -49.623 -7.120 1.00 46.41 98 SER A N 1
ATOM 764 C CA . SER A 1 98 ? 42.334 -50.021 -6.496 1.00 46.41 98 SER A CA 1
ATOM 765 C C . SER A 1 98 ? 43.099 -48.792 -5.993 1.00 46.41 98 SER A C 1
ATOM 767 O O . SER A 1 98 ? 43.890 -48.193 -6.717 1.00 46.41 98 SER A O 1
ATOM 769 N N . GLY A 1 99 ? 42.889 -48.433 -4.724 1.00 40.09 99 GLY A N 1
ATOM 770 C CA . GLY A 1 99 ? 43.556 -47.288 -4.103 1.00 40.09 99 GLY A CA 1
ATOM 771 C C . GLY A 1 99 ? 43.517 -47.288 -2.577 1.00 40.09 99 GLY A C 1
ATOM 772 O O . GLY A 1 99 ? 42.960 -46.382 -1.981 1.00 40.09 99 GLY A O 1
ATOM 773 N N . SER A 1 100 ? 44.106 -48.325 -1.981 1.00 42.28 100 SER A N 1
ATOM 774 C CA . SER A 1 100 ? 44.905 -48.304 -0.743 1.00 42.28 100 SER A CA 1
ATOM 775 C C . SER A 1 100 ? 44.382 -47.606 0.529 1.00 42.28 100 SER A C 1
ATOM 777 O O . SER A 1 100 ? 44.393 -46.390 0.680 1.00 42.28 100 SER A O 1
ATOM 779 N N . ASN A 1 101 ? 44.099 -48.464 1.514 1.00 40.28 101 ASN A N 1
ATOM 780 C CA . ASN A 1 101 ? 43.968 -48.226 2.954 1.00 40.28 101 ASN A CA 1
ATOM 781 C C . ASN A 1 101 ? 44.920 -47.168 3.549 1.00 40.28 101 ASN A C 1
ATOM 783 O O . ASN A 1 101 ? 46.129 -47.226 3.323 1.00 40.28 101 ASN A O 1
ATOM 787 N N . SER A 1 102 ? 44.409 -46.338 4.468 1.00 38.50 102 SER A N 1
ATOM 788 C CA . SER A 1 102 ? 45.183 -45.767 5.586 1.00 38.50 102 SER A CA 1
ATOM 789 C C . SER A 1 102 ? 44.282 -45.440 6.789 1.00 38.50 102 SER A C 1
ATOM 791 O O . SER A 1 102 ? 43.638 -44.403 6.866 1.00 38.50 102 SER A O 1
ATOM 793 N N . THR A 1 103 ? 44.217 -46.414 7.696 1.00 38.47 103 THR A N 1
ATOM 794 C CA . THR A 1 103 ? 44.323 -46.310 9.167 1.00 38.47 103 THR A CA 1
ATOM 795 C C . THR A 1 103 ? 44.130 -44.952 9.869 1.00 38.47 103 THR A C 1
ATOM 797 O O . THR A 1 103 ? 44.985 -44.078 9.804 1.00 38.47 103 THR A O 1
ATOM 800 N N . LEU A 1 104 ? 43.056 -44.900 10.671 1.00 43.84 104 LEU A N 1
ATOM 801 C CA . LEU A 1 104 ? 42.972 -44.507 12.094 1.00 43.84 104 LEU A CA 1
ATOM 802 C C . LEU A 1 104 ? 44.011 -43.520 12.665 1.00 43.84 104 LEU A C 1
ATOM 804 O O . LEU A 1 104 ? 45.166 -43.871 12.895 1.00 43.84 104 LEU A O 1
ATOM 808 N N . GLY A 1 105 ? 43.509 -42.364 13.107 1.00 31.44 105 GLY A N 1
ATOM 809 C CA . GLY A 1 105 ? 44.167 -41.480 14.067 1.00 31.44 105 GLY A CA 1
ATOM 810 C C . GLY A 1 105 ? 43.142 -40.672 14.863 1.00 31.44 105 GLY A C 1
ATOM 811 O O . GLY A 1 105 ? 42.718 -39.607 14.427 1.00 31.44 105 GLY A O 1
ATOM 812 N N . LEU A 1 106 ? 42.737 -41.192 16.028 1.00 42.97 106 LEU A N 1
ATOM 813 C CA . LEU A 1 106 ? 42.062 -40.423 17.075 1.00 42.97 106 LEU A CA 1
ATOM 814 C C . LEU A 1 106 ? 42.998 -39.308 17.565 1.00 42.97 106 LEU A C 1
ATOM 816 O O . LEU A 1 106 ? 44.097 -39.606 18.032 1.00 42.97 106 LEU A O 1
ATOM 820 N N . MET A 1 107 ? 42.533 -38.059 17.568 1.00 36.88 107 MET A N 1
ATOM 821 C CA . MET A 1 107 ? 43.098 -37.011 18.418 1.00 36.88 107 MET A CA 1
ATOM 822 C C . MET A 1 107 ? 42.002 -36.365 19.262 1.00 36.88 107 MET A C 1
ATOM 824 O O . MET A 1 107 ? 40.968 -35.925 18.765 1.00 36.88 107 MET A O 1
ATOM 828 N N . ALA A 1 108 ? 42.251 -36.393 20.568 1.00 40.34 108 ALA A N 1
ATOM 829 C CA . ALA A 1 108 ? 41.450 -35.806 21.625 1.00 40.34 108 ALA A CA 1
ATOM 830 C C . ALA A 1 108 ? 41.520 -34.266 21.603 1.00 40.34 108 ALA A C 1
ATOM 832 O O . ALA A 1 108 ? 42.551 -33.716 21.210 1.00 40.34 108 ALA A O 1
ATOM 833 N N . PRO A 1 109 ? 40.484 -33.560 22.086 1.00 42.38 109 PRO A N 1
ATOM 834 C CA . PRO A 1 109 ? 40.544 -32.117 22.265 1.00 42.38 109 PRO A CA 1
ATOM 835 C C . PRO A 1 109 ? 41.217 -31.745 23.597 1.00 42.38 109 PRO A C 1
ATOM 837 O O . PRO A 1 109 ? 40.849 -32.226 24.670 1.00 42.38 109 PRO A O 1
ATOM 840 N N . THR A 1 110 ? 42.203 -30.855 23.518 1.00 38.97 110 THR A N 1
ATOM 841 C CA . THR A 1 110 ? 42.819 -30.135 24.638 1.00 38.97 110 THR A CA 1
ATOM 842 C C . THR A 1 110 ? 41.898 -29.011 25.142 1.00 38.97 110 THR A C 1
ATOM 844 O O . THR A 1 110 ? 41.311 -28.297 24.328 1.00 38.97 110 THR A O 1
ATOM 847 N N . PRO A 1 111 ? 41.777 -28.785 26.466 1.00 40.22 111 PRO A N 1
ATOM 848 C CA . PRO A 1 111 ? 41.012 -27.669 27.006 1.00 40.22 111 PRO A CA 1
ATOM 849 C C . PRO A 1 111 ? 41.921 -26.446 27.195 1.00 40.22 111 PRO A C 1
ATOM 851 O O . PRO A 1 111 ? 42.806 -26.447 28.050 1.00 40.22 111 PRO A O 1
ATOM 854 N N . HIS A 1 112 ? 41.688 -25.377 26.432 1.00 36.97 112 HIS A N 1
ATOM 855 C CA . HIS A 1 112 ? 42.262 -24.062 26.722 1.00 36.97 112 HIS A CA 1
ATOM 856 C C . HIS A 1 112 ? 41.272 -23.234 27.547 1.00 36.97 112 HIS A C 1
ATOM 858 O O . HIS A 1 112 ? 40.249 -22.765 27.057 1.00 36.97 112 HIS A O 1
ATOM 864 N N . GLN A 1 113 ? 41.597 -23.081 28.831 1.00 36.59 113 GLN A N 1
ATOM 865 C CA . GLN A 1 113 ? 40.978 -22.128 29.745 1.00 36.59 113 GLN A CA 1
ATOM 866 C C . GLN A 1 113 ? 41.451 -20.713 29.384 1.00 36.59 113 GLN A C 1
ATOM 868 O O . GLN A 1 113 ? 42.635 -20.408 29.524 1.00 36.59 113 GLN A O 1
ATOM 873 N N . HIS A 1 114 ? 40.533 -19.844 28.958 1.00 37.94 114 HIS A N 1
ATOM 874 C CA . HIS A 1 114 ? 40.765 -18.402 28.917 1.00 37.94 114 HIS A CA 1
ATOM 875 C C . HIS A 1 114 ? 40.087 -17.736 30.115 1.00 37.94 114 HIS A C 1
ATOM 877 O O . HIS A 1 114 ? 38.877 -17.820 30.314 1.00 37.94 114 HIS A O 1
ATOM 883 N N . LEU A 1 115 ? 40.933 -17.108 30.927 1.00 35.12 115 LEU A N 1
ATOM 884 C CA . LEU A 1 115 ? 40.613 -16.271 32.073 1.00 35.12 115 LEU A CA 1
ATOM 885 C C . LEU A 1 115 ? 39.885 -14.998 31.616 1.00 35.12 115 LEU A C 1
ATOM 887 O O . LEU A 1 115 ? 40.384 -14.262 30.767 1.00 35.12 115 LEU A O 1
ATOM 891 N N . LEU A 1 116 ? 38.731 -14.731 32.227 1.00 38.53 116 LEU A N 1
ATOM 892 C CA . LEU A 1 116 ? 38.036 -13.445 32.189 1.00 38.53 116 LEU A CA 1
ATOM 893 C C . LEU A 1 116 ? 38.814 -12.408 33.020 1.00 38.53 116 LEU A C 1
ATOM 895 O O . LEU A 1 116 ? 39.093 -12.679 34.192 1.00 38.53 116 LEU A O 1
ATOM 899 N N . PRO A 1 117 ? 39.086 -11.196 32.506 1.00 39.28 117 PRO A N 1
ATOM 900 C CA . PRO A 1 117 ? 39.328 -10.047 33.354 1.00 39.28 117 PRO A CA 1
ATOM 901 C C . PRO A 1 117 ? 37.982 -9.456 33.772 1.00 39.28 117 PRO A C 1
ATOM 903 O O . PRO A 1 117 ? 37.230 -8.888 32.985 1.00 39.28 117 PRO A O 1
ATOM 906 N N . ASN A 1 118 ? 37.708 -9.621 35.057 1.00 36.44 118 ASN A N 1
ATOM 907 C CA . ASN A 1 118 ? 36.716 -8.891 35.820 1.00 36.44 118 ASN A CA 1
ATOM 908 C C . ASN A 1 118 ? 37.175 -7.427 35.958 1.00 36.44 118 ASN A C 1
ATOM 910 O O . ASN A 1 118 ? 38.201 -7.179 36.591 1.00 36.44 118 ASN A O 1
ATOM 914 N N . THR A 1 119 ? 36.435 -6.464 35.407 1.00 34.97 119 THR A N 1
ATOM 915 C CA . THR A 1 119 ? 36.617 -5.038 35.729 1.00 34.97 119 THR A CA 1
ATOM 916 C C . THR A 1 119 ? 35.272 -4.327 35.852 1.00 34.97 119 THR A C 1
ATOM 918 O O . THR A 1 119 ? 34.700 -3.850 34.880 1.00 34.97 119 THR A O 1
ATOM 921 N N . ASN A 1 120 ? 34.793 -4.296 37.094 1.00 32.38 120 ASN A N 1
ATOM 922 C CA . ASN A 1 120 ? 34.277 -3.134 37.818 1.00 32.38 120 ASN A CA 1
ATOM 923 C C . ASN A 1 120 ? 33.431 -2.111 37.041 1.00 32.38 120 ASN A C 1
ATOM 925 O O . ASN A 1 120 ? 33.934 -1.177 36.424 1.00 32.38 120 ASN A O 1
ATOM 929 N N . SER A 1 121 ? 32.124 -2.240 37.261 1.00 31.36 121 SER A N 1
ATOM 930 C CA . SER A 1 121 ? 31.109 -1.192 37.181 1.00 31.36 121 SER A CA 1
ATOM 931 C C . SER A 1 121 ? 31.502 0.037 38.012 1.00 31.36 121 SER A C 1
ATOM 933 O O . SER A 1 121 ? 31.432 0.010 39.242 1.00 31.36 121 SER A O 1
ATOM 935 N N . THR A 1 122 ? 31.854 1.138 37.350 1.00 33.25 122 THR A N 1
ATOM 936 C CA . THR A 1 122 ? 31.823 2.477 37.949 1.00 33.25 122 THR A CA 1
ATOM 937 C C . THR A 1 122 ? 30.453 3.097 37.720 1.00 33.25 122 THR A C 1
ATOM 939 O O . THR A 1 122 ? 30.120 3.548 36.628 1.00 33.25 122 THR A O 1
ATOM 942 N N . HIS A 1 123 ? 29.679 3.092 38.799 1.00 33.47 123 HIS A N 1
ATOM 943 C CA . HIS A 1 123 ? 28.471 3.871 39.021 1.00 33.47 123 HIS A CA 1
ATOM 944 C C . HIS A 1 123 ? 28.819 5.367 38.959 1.00 33.47 123 HIS A C 1
ATOM 946 O O . HIS A 1 123 ? 29.466 5.890 39.867 1.00 33.47 123 HIS A O 1
ATOM 952 N N . LEU A 1 124 ? 28.424 6.044 37.879 1.00 34.25 124 LEU A N 1
ATOM 953 C CA . LEU A 1 124 ? 28.439 7.503 37.788 1.00 34.25 124 LEU A CA 1
ATOM 954 C C . LEU A 1 124 ? 27.010 8.010 37.966 1.00 34.25 124 LEU A C 1
ATOM 956 O O . LEU A 1 124 ? 26.180 7.922 37.064 1.00 34.25 124 LEU A O 1
ATOM 960 N N . ASP A 1 125 ? 26.762 8.523 39.170 1.00 32.56 125 ASP A N 1
ATOM 961 C CA . ASP A 1 125 ? 25.658 9.420 39.486 1.00 32.56 125 ASP A CA 1
ATOM 962 C C . ASP A 1 125 ? 25.751 10.648 38.577 1.00 32.56 125 ASP A C 1
ATOM 964 O O . ASP A 1 125 ? 26.707 11.422 38.659 1.00 32.56 125 ASP A O 1
ATOM 968 N N . MET A 1 126 ? 24.743 10.846 37.733 1.00 33.66 126 MET A N 1
ATOM 969 C CA . MET A 1 126 ? 24.540 12.106 37.032 1.00 33.66 126 MET A CA 1
ATOM 970 C C . MET A 1 126 ? 23.159 12.639 37.399 1.00 33.66 126 MET A C 1
ATOM 972 O O . MET A 1 126 ? 22.146 12.352 36.764 1.00 33.66 126 MET A O 1
ATOM 976 N N . GLN A 1 127 ? 23.136 13.400 38.492 1.00 33.72 127 GLN A N 1
ATOM 977 C CA . GLN A 1 127 ? 22.003 14.217 38.894 1.00 33.72 127 GLN A CA 1
ATOM 978 C C . GLN A 1 127 ? 21.863 15.384 37.910 1.00 33.72 127 GLN A C 1
ATOM 980 O O . GLN A 1 127 ? 22.593 16.369 37.993 1.00 33.72 127 GLN A O 1
ATOM 985 N N . HIS A 1 128 ? 20.892 15.294 37.003 1.00 33.12 128 HIS A N 1
ATOM 986 C CA . HIS A 1 128 ? 20.330 16.461 36.331 1.00 33.12 128 HIS A CA 1
ATOM 987 C C . HIS A 1 128 ? 18.875 16.631 36.761 1.00 33.12 128 HIS A C 1
ATOM 989 O O . HIS A 1 128 ? 17.949 16.055 36.198 1.00 33.12 128 HIS A O 1
ATOM 995 N N . THR A 1 129 ? 18.678 17.466 37.779 1.00 34.56 129 THR A N 1
ATOM 996 C CA . THR A 1 129 ? 17.411 18.148 38.038 1.00 34.56 129 THR A CA 1
ATOM 997 C C . THR A 1 129 ? 17.183 19.172 36.929 1.00 34.56 129 THR A C 1
ATOM 999 O O . THR A 1 129 ? 17.643 20.309 37.015 1.00 34.56 129 THR A O 1
ATOM 1002 N N . GLY A 1 130 ? 16.508 18.746 35.866 1.00 31.17 130 GLY A N 1
ATOM 1003 C CA . GLY A 1 130 ? 15.937 19.613 34.843 1.00 31.17 130 GLY A CA 1
ATOM 1004 C C . GLY A 1 130 ? 14.431 19.406 34.814 1.00 31.17 130 GLY A C 1
ATOM 1005 O O . GLY A 1 130 ? 13.934 18.563 34.077 1.00 31.17 130 GLY A O 1
ATOM 1006 N N . THR A 1 131 ? 13.701 20.146 35.647 1.00 32.88 131 THR A N 1
ATOM 1007 C CA . THR A 1 131 ? 12.249 20.315 35.529 1.00 32.88 131 THR A CA 1
ATOM 1008 C C . THR A 1 131 ? 11.943 21.005 34.203 1.00 32.88 131 THR A C 1
ATOM 1010 O O . THR A 1 131 ? 11.941 22.230 34.125 1.00 32.88 131 THR A O 1
ATOM 1013 N N . PHE A 1 132 ? 11.703 20.217 33.159 1.00 29.12 132 PHE A N 1
ATOM 1014 C CA . PHE A 1 132 ? 11.007 20.676 31.966 1.00 29.12 132 PHE A CA 1
ATOM 1015 C C . PHE A 1 132 ? 9.513 20.450 32.185 1.00 29.12 132 PHE A C 1
ATOM 1017 O O . PHE A 1 132 ? 9.029 19.320 32.126 1.00 29.12 132 PHE A O 1
ATOM 1024 N N . SER A 1 133 ? 8.787 21.534 32.468 1.00 29.03 133 SER A N 1
ATOM 1025 C CA . SER A 1 133 ? 7.334 21.559 32.317 1.00 29.03 133 SER A CA 1
ATOM 1026 C C . SER A 1 133 ? 7.013 21.254 30.861 1.00 29.03 133 SER A C 1
ATOM 1028 O O . SER A 1 133 ? 7.321 22.038 29.968 1.00 29.03 133 SER A O 1
ATOM 1030 N N . THR A 1 134 ? 6.434 20.084 30.627 1.00 32.72 134 THR A N 1
ATOM 1031 C CA . THR A 1 134 ? 5.853 19.717 29.342 1.00 32.72 134 THR A CA 1
ATOM 1032 C C . THR A 1 134 ? 4.509 20.434 29.249 1.00 32.72 134 THR A C 1
ATOM 1034 O O . THR A 1 134 ? 3.492 19.918 29.705 1.00 32.72 134 THR A O 1
ATOM 1037 N N . GLU A 1 135 ? 4.504 21.663 28.729 1.00 30.92 135 GLU A N 1
ATOM 1038 C CA . GLU A 1 135 ? 3.287 22.217 28.133 1.00 30.92 135 GLU A CA 1
ATOM 1039 C C . GLU A 1 135 ? 2.941 21.301 26.959 1.00 30.92 135 GLU A C 1
ATOM 1041 O O . GLU A 1 135 ? 3.659 21.236 25.960 1.00 30.92 135 GLU A O 1
ATOM 1046 N N . ALA A 1 136 ? 1.894 20.497 27.137 1.00 35.94 136 ALA A N 1
ATOM 1047 C CA . ALA A 1 136 ? 1.280 19.772 26.044 1.00 35.94 136 ALA A CA 1
ATOM 1048 C C . ALA A 1 136 ? 0.845 20.818 25.016 1.00 35.94 136 ALA A C 1
ATOM 1050 O O . ALA A 1 136 ? -0.027 21.638 25.295 1.00 35.94 136 ALA A O 1
ATOM 1051 N N . ALA A 1 137 ? 1.506 20.826 23.861 1.00 33.66 137 ALA A N 1
ATOM 1052 C CA . ALA A 1 137 ? 1.064 21.592 22.714 1.00 33.66 137 ALA A CA 1
ATOM 1053 C C . ALA A 1 137 ? -0.334 21.084 22.340 1.00 33.66 137 ALA A C 1
ATOM 1055 O O . ALA A 1 137 ? -0.482 20.006 21.766 1.00 33.66 137 ALA A O 1
ATOM 1056 N N . GLU A 1 138 ? -1.362 21.832 22.736 1.00 33.34 138 GLU A N 1
ATOM 1057 C CA . GLU A 1 138 ? -2.711 21.688 22.209 1.00 33.34 138 GLU A CA 1
ATOM 1058 C C . GLU A 1 138 ? -2.621 21.942 20.698 1.00 33.34 138 GLU A C 1
ATOM 1060 O O . GLU A 1 138 ? -2.415 23.071 20.248 1.00 33.34 138 GLU A O 1
ATOM 1065 N N . LEU A 1 139 ? -2.677 20.866 19.909 1.00 41.09 139 LEU A N 1
ATOM 1066 C CA . LEU A 1 139 ? -2.727 20.948 18.453 1.00 41.09 139 LEU A CA 1
ATOM 1067 C C . LEU A 1 139 ? -3.952 21.787 18.043 1.00 41.09 139 LEU A C 1
ATOM 1069 O O . LEU A 1 139 ? -5.036 21.599 18.607 1.00 41.09 139 LEU A O 1
ATOM 1073 N N . PRO A 1 140 ? -3.827 22.699 17.064 1.00 37.31 140 PRO A N 1
ATOM 1074 C CA . PRO A 1 140 ? -4.919 23.562 16.642 1.00 37.31 140 PRO A CA 1
ATOM 1075 C C . PRO A 1 140 ? -5.907 22.772 15.770 1.00 37.31 140 PRO A C 1
ATOM 1077 O O . PRO A 1 140 ? -5.943 22.911 14.555 1.00 37.31 140 PRO A O 1
ATOM 1080 N N . LEU A 1 141 ? -6.769 21.975 16.402 1.00 49.44 141 LEU A N 1
ATOM 1081 C CA . LEU A 1 141 ? -7.943 21.329 15.788 1.00 49.44 141 LEU A CA 1
ATOM 1082 C C . LEU A 1 141 ? -9.100 22.325 15.528 1.00 49.44 141 LEU A C 1
ATOM 1084 O O . LEU A 1 141 ? -10.250 21.942 15.318 1.00 49.44 141 LEU A O 1
ATOM 1088 N N . SER A 1 142 ? -8.819 23.630 15.545 1.00 39.25 142 SER A N 1
ATOM 1089 C CA . SER A 1 142 ? -9.813 24.707 15.592 1.00 39.25 142 SER A CA 1
ATOM 1090 C C . SER A 1 142 ? -10.571 24.956 14.283 1.00 39.25 142 SER A C 1
ATOM 1092 O O . SER A 1 142 ? -11.532 25.725 14.291 1.00 39.25 142 SER A O 1
ATOM 1094 N N . THR A 1 143 ? -10.236 24.280 13.181 1.00 43.06 143 THR A N 1
ATOM 1095 C CA . THR A 1 143 ? -10.929 24.476 11.890 1.00 43.06 143 THR A CA 1
ATOM 1096 C C . THR A 1 143 ? -12.195 23.618 11.725 1.00 43.06 143 THR A C 1
ATOM 1098 O O . THR A 1 143 ? -13.006 23.899 10.848 1.00 43.06 143 THR A O 1
ATOM 1101 N N . TRP A 1 144 ? -12.441 22.634 12.600 1.00 48.97 144 TRP A N 1
ATOM 1102 C CA . TRP A 1 144 ? -13.637 21.770 12.524 1.00 48.97 144 TRP A CA 1
ATOM 1103 C C . TRP A 1 144 ? -14.804 22.231 13.410 1.00 48.97 144 TRP A C 1
ATOM 1105 O O . TRP A 1 144 ? -15.857 21.596 13.452 1.00 48.97 144 TRP A O 1
ATOM 1115 N N . LEU A 1 145 ? -14.656 23.364 14.100 1.00 36.97 145 LEU A N 1
ATOM 1116 C CA . LEU A 1 145 ? -15.719 23.956 14.907 1.00 36.97 145 LEU A CA 1
ATOM 1117 C C . LEU A 1 145 ? -16.705 24.726 14.016 1.00 36.97 145 LEU A C 1
ATOM 1119 O O . LEU A 1 145 ? -16.778 25.955 14.049 1.00 36.97 145 LEU A O 1
ATOM 1123 N N . CYS A 1 146 ? -17.513 24.011 13.231 1.00 40.16 146 CYS A N 1
ATOM 1124 C CA . CYS A 1 146 ? -18.796 24.576 12.823 1.00 40.16 146 CYS A CA 1
ATOM 1125 C C . CYS A 1 146 ? -19.638 24.821 14.092 1.00 40.16 146 CYS A C 1
ATOM 1127 O O . CYS A 1 146 ? -19.674 23.955 14.971 1.00 40.16 146 CYS A O 1
ATOM 1129 N N . PRO A 1 147 ? -20.314 25.979 14.229 1.00 39.03 147 PRO A N 1
ATOM 1130 C CA . PRO A 1 147 ? -21.190 26.230 15.365 1.00 39.03 147 PRO A CA 1
ATOM 1131 C C . PRO A 1 147 ? -22.261 25.147 15.386 1.00 39.03 147 PRO A C 1
ATOM 1133 O O . PRO A 1 147 ? -23.021 25.021 14.430 1.00 39.03 147 PRO A O 1
ATOM 1136 N N . SER A 1 148 ? -22.268 24.360 16.461 1.00 38.25 148 SER A N 1
ATOM 1137 C CA . SER A 1 148 ? -23.169 23.233 16.665 1.00 38.25 148 SER A CA 1
ATOM 1138 C C . SER A 1 148 ? -24.618 23.694 16.450 1.00 38.25 148 SER A C 1
ATOM 1140 O O . SER A 1 148 ? -25.142 24.431 17.296 1.00 38.25 148 SER A O 1
ATOM 1142 N N . PRO A 1 149 ? -25.300 23.333 15.339 1.00 48.47 149 PRO A N 1
ATOM 1143 C CA . PRO A 1 149 ? -26.748 23.341 15.385 1.00 48.47 149 PRO A CA 1
ATOM 1144 C C . PRO A 1 149 ? -27.098 22.345 16.488 1.00 48.47 149 PRO A C 1
ATOM 1146 O O . PRO A 1 149 ? -26.539 21.250 16.513 1.00 48.47 149 PRO A O 1
ATOM 1149 N N . ALA A 1 150 ? -27.963 22.722 17.427 1.00 50.16 150 ALA A N 1
ATOM 1150 C CA . ALA A 1 150 ? -28.529 21.778 18.383 1.00 50.16 150 ALA A CA 1
ATOM 1151 C C . ALA A 1 150 ? -29.343 20.741 17.589 1.00 50.16 150 ALA A C 1
ATOM 1153 O O . ALA A 1 150 ? -30.548 20.886 17.394 1.00 50.16 150 ALA A O 1
ATOM 1154 N N . LEU A 1 151 ? -28.642 19.767 17.014 1.00 49.28 151 LEU A N 1
ATOM 1155 C CA . LEU A 1 151 ? -29.195 18.687 16.234 1.00 49.28 151 LEU A CA 1
ATOM 1156 C C . LEU A 1 151 ? -29.744 17.707 17.257 1.00 49.28 151 LEU A C 1
ATOM 1158 O O . LEU A 1 151 ? -29.016 17.209 18.115 1.00 49.28 151 LEU A O 1
ATOM 1162 N N . ASP A 1 152 ? -31.051 17.506 17.199 1.00 48.78 152 ASP A N 1
ATOM 1163 C CA . ASP A 1 152 ? -31.767 16.602 18.080 1.00 48.78 152 ASP A CA 1
ATOM 1164 C C . ASP A 1 152 ? -31.183 15.186 17.935 1.00 48.78 152 ASP A C 1
ATOM 1166 O O . ASP A 1 152 ? -31.367 14.518 16.915 1.00 48.78 152 ASP A O 1
ATOM 1170 N N . VAL A 1 153 ? -30.424 14.751 18.947 1.00 54.81 153 VAL A N 1
ATOM 1171 C CA . VAL A 1 153 ? -29.714 13.459 18.996 1.00 54.81 153 VAL A CA 1
ATOM 1172 C C . VAL A 1 153 ? -30.684 12.288 18.789 1.00 54.81 153 VAL A C 1
ATOM 1174 O O . VAL A 1 153 ? -30.292 11.233 18.289 1.00 54.81 153 VAL A O 1
ATOM 1177 N N . HIS A 1 154 ? -31.973 12.484 19.081 1.00 55.84 154 HIS A N 1
ATOM 1178 C CA . HIS A 1 154 ? -33.006 11.480 18.857 1.00 55.84 154 HIS A CA 1
ATOM 1179 C C . HIS A 1 154 ? -33.359 11.248 17.379 1.00 55.84 154 HIS A C 1
ATOM 1181 O O . HIS A 1 154 ? -33.755 10.139 17.039 1.00 55.84 154 HIS A O 1
ATOM 1187 N N . LEU A 1 155 ? -33.156 12.221 16.482 1.00 53.94 155 LEU A N 1
ATOM 1188 C CA . LEU A 1 155 ? -33.443 12.063 15.046 1.00 53.94 155 LEU A CA 1
ATOM 1189 C C . LEU A 1 155 ? -32.335 11.322 14.280 1.00 53.94 155 LEU A C 1
ATOM 1191 O O . LEU A 1 155 ? -32.605 10.723 13.243 1.00 53.94 155 LEU A O 1
ATOM 1195 N N . MET A 1 156 ? -31.099 11.328 14.787 1.00 52.72 156 MET A N 1
ATOM 1196 C CA . MET A 1 156 ? -29.983 10.561 14.208 1.00 52.72 156 MET A CA 1
ATOM 1197 C C . MET A 1 156 ? -29.998 9.088 14.647 1.00 52.72 156 MET A C 1
ATOM 1199 O O . MET A 1 156 ? -29.561 8.219 13.893 1.00 52.72 156 MET A O 1
ATOM 1203 N N . ALA A 1 157 ? -30.541 8.792 15.833 1.00 53.97 157 ALA A N 1
ATOM 1204 C CA . ALA A 1 157 ? -30.622 7.431 16.366 1.00 53.97 157 ALA A CA 1
ATOM 1205 C C . ALA A 1 157 ? -31.556 6.507 15.555 1.00 53.97 157 ALA A C 1
ATOM 1207 O O . ALA A 1 157 ? -31.307 5.306 15.494 1.00 53.97 157 ALA A O 1
ATOM 1208 N N . ASP A 1 158 ? -32.578 7.054 14.885 1.00 55.41 158 ASP A N 1
ATOM 1209 C CA . ASP A 1 158 ? -33.496 6.279 14.031 1.00 55.41 158 ASP A CA 1
ATOM 1210 C C . ASP A 1 158 ? -32.940 5.996 12.619 1.00 55.41 158 ASP A C 1
ATOM 1212 O O . ASP A 1 158 ? -33.487 5.165 11.894 1.00 55.41 158 ASP A O 1
ATOM 1216 N N . LEU A 1 159 ? -31.852 6.662 12.209 1.00 55.44 159 LEU A N 1
ATOM 1217 C CA . LEU A 1 159 ? -31.326 6.590 10.837 1.00 55.44 159 LEU A CA 1
ATOM 1218 C C . LEU A 1 159 ? -30.225 5.546 10.627 1.00 55.44 159 LEU A C 1
ATOM 1220 O O . LEU A 1 159 ? -29.839 5.301 9.488 1.00 55.44 159 LEU A O 1
ATOM 1224 N N . THR A 1 160 ? -29.736 4.902 11.687 1.00 62.91 160 THR A N 1
ATOM 1225 C CA . THR A 1 160 ? -28.789 3.787 11.567 1.00 62.91 160 THR A CA 1
ATOM 1226 C C . THR A 1 160 ? -29.340 2.568 12.262 1.00 62.91 160 THR A C 1
ATOM 1228 O O . THR A 1 160 ? -29.183 2.391 13.469 1.00 62.91 160 THR A O 1
ATOM 1231 N N . ALA A 1 161 ? -29.965 1.678 11.489 1.00 75.06 161 ALA A N 1
ATOM 1232 C CA . ALA A 1 161 ? -30.229 0.346 11.998 1.00 75.06 161 ALA A CA 1
ATOM 1233 C C . ALA A 1 161 ? -28.879 -0.240 12.471 1.00 75.06 161 ALA A C 1
ATOM 1235 O O . ALA A 1 161 ? -27.939 -0.281 11.676 1.00 75.06 161 ALA A O 1
ATOM 1236 N N . PRO A 1 162 ? -28.741 -0.709 13.726 1.00 77.06 162 PRO A N 1
ATOM 1237 C CA . PRO A 1 162 ? -27.479 -1.241 14.260 1.00 77.06 162 PRO A CA 1
ATOM 1238 C C . PRO A 1 162 ? -26.828 -2.317 13.373 1.00 77.06 162 PRO A C 1
ATOM 1240 O O . PRO A 1 162 ? -25.612 -2.510 13.397 1.00 77.06 162 PRO A O 1
ATOM 1243 N N . ASN A 1 163 ? -27.648 -2.988 12.560 1.00 85.94 163 ASN A N 1
ATOM 1244 C CA . ASN A 1 163 ? -27.234 -3.966 11.563 1.00 85.94 163 ASN A CA 1
ATOM 1245 C C . ASN A 1 163 ? -26.358 -3.371 10.442 1.00 85.94 163 ASN A C 1
ATOM 1247 O O . ASN A 1 163 ? -25.464 -4.061 9.964 1.00 85.94 163 ASN A O 1
ATOM 1251 N N . GLU A 1 164 ? -26.555 -2.110 10.049 1.00 91.38 164 GLU A N 1
ATOM 1252 C CA . GLU A 1 164 ? -25.762 -1.453 8.995 1.00 91.38 164 GLU A CA 1
ATOM 1253 C C . GLU A 1 164 ? -24.318 -1.220 9.445 1.00 91.38 164 GLU A C 1
ATOM 1255 O O . GLU A 1 164 ? -23.370 -1.499 8.714 1.00 91.38 164 GLU A O 1
ATOM 1260 N N . LEU A 1 165 ? -24.125 -0.796 10.699 1.00 94.94 165 LEU A N 1
ATOM 1261 C CA . LEU A 1 165 ? -22.786 -0.589 11.249 1.00 94.94 165 LEU A CA 1
ATOM 1262 C C . LEU A 1 165 ? -21.977 -1.892 11.302 1.00 94.94 165 LEU A C 1
ATOM 1264 O O . LEU A 1 165 ? -20.758 -1.855 11.161 1.00 94.94 165 LEU A O 1
ATOM 1268 N N . ALA A 1 166 ? -22.632 -3.042 11.482 1.00 96.50 166 ALA A N 1
ATOM 1269 C CA . ALA A 1 166 ? -21.960 -4.337 11.431 1.00 96.50 166 ALA A CA 1
ATOM 1270 C C . ALA A 1 166 ? -21.441 -4.671 10.019 1.00 96.50 166 ALA A C 1
ATOM 1272 O O . ALA A 1 166 ? -20.334 -5.198 9.900 1.00 96.50 166 ALA A O 1
ATOM 1273 N N . GLU A 1 167 ? -22.189 -4.324 8.963 1.00 96.44 167 GLU A N 1
ATOM 1274 C CA . GLU A 1 167 ? -21.753 -4.484 7.565 1.00 96.44 167 GLU A CA 1
ATOM 1275 C C . GLU A 1 167 ? -20.504 -3.637 7.281 1.00 96.44 167 GLU A C 1
ATOM 1277 O O . GLU A 1 167 ? -19.537 -4.146 6.715 1.00 96.44 167 GLU A O 1
ATOM 1282 N N . PHE A 1 168 ? -20.467 -2.384 7.750 1.00 97.38 168 PHE A N 1
ATOM 1283 C CA . PHE A 1 168 ? -19.299 -1.512 7.573 1.00 97.38 168 PHE A CA 1
ATOM 1284 C C . PHE A 1 168 ? -18.053 -2.052 8.283 1.00 97.38 168 PHE A C 1
ATOM 1286 O O . PHE A 1 168 ? -16.977 -2.095 7.690 1.00 97.38 168 PHE A O 1
ATOM 1293 N N . ARG A 1 169 ? -18.191 -2.543 9.522 1.00 98.00 169 ARG A N 1
ATOM 1294 C CA . ARG A 1 169 ? -17.067 -3.158 10.253 1.00 98.00 169 ARG A CA 1
ATOM 1295 C C . ARG A 1 169 ? -16.567 -4.423 9.566 1.00 98.00 169 ARG A C 1
ATOM 1297 O O . ARG A 1 169 ? -15.360 -4.636 9.488 1.00 98.00 169 ARG A O 1
ATOM 1304 N N . LEU A 1 170 ? -17.476 -5.246 9.041 1.00 97.38 170 LEU A N 1
ATOM 1305 C CA . LEU A 1 170 ? -17.112 -6.427 8.262 1.00 97.38 170 LEU A CA 1
ATOM 1306 C C . LEU A 1 170 ? -16.345 -6.039 6.993 1.00 97.38 170 LEU A C 1
ATOM 1308 O O . LEU A 1 170 ? -15.333 -6.663 6.687 1.00 97.38 170 LEU A O 1
ATOM 1312 N N . LEU A 1 171 ? -16.793 -4.999 6.284 1.00 96.50 171 LEU A N 1
ATOM 1313 C CA . LEU A 1 171 ? -16.117 -4.508 5.087 1.00 96.50 171 LEU A CA 1
ATOM 1314 C C . LEU A 1 171 ? -14.717 -3.970 5.406 1.00 96.50 171 LEU A C 1
ATOM 1316 O O . LEU A 1 171 ? -13.762 -4.320 4.721 1.00 96.50 171 LEU A O 1
ATOM 1320 N N . PHE A 1 172 ? -14.564 -3.198 6.482 1.00 97.50 172 PHE A N 1
ATOM 1321 C CA . PHE A 1 172 ? -13.247 -2.776 6.959 1.00 97.50 172 PHE A CA 1
ATOM 1322 C C . PHE A 1 172 ? -12.345 -3.975 7.277 1.00 97.50 172 PHE A C 1
ATOM 1324 O O . PHE A 1 172 ? -11.226 -4.060 6.778 1.00 97.50 172 PHE A O 1
ATOM 1331 N N . LEU A 1 173 ? -12.836 -4.948 8.052 1.00 96.75 173 LEU A N 1
ATOM 1332 C CA . LEU A 1 173 ? -12.073 -6.149 8.406 1.00 96.75 173 LEU A CA 1
ATOM 1333 C C . LEU A 1 173 ? -11.741 -7.021 7.189 1.00 96.75 173 LEU A C 1
ATOM 1335 O O . LEU A 1 173 ? -10.737 -7.724 7.203 1.00 96.75 173 LEU A O 1
ATOM 1339 N N . LYS A 1 174 ? -12.521 -6.958 6.111 1.00 94.94 174 LYS A N 1
ATOM 1340 C CA . LYS A 1 174 ? -12.177 -7.614 4.846 1.00 94.94 174 LYS A CA 1
ATOM 1341 C C . LYS A 1 174 ? -10.901 -7.029 4.219 1.00 94.94 174 LYS A C 1
ATOM 1343 O O . LYS A 1 174 ? -10.156 -7.753 3.566 1.00 94.94 174 LYS A O 1
ATOM 1348 N N . HIS A 1 175 ? -10.635 -5.745 4.459 1.00 94.06 175 HIS A N 1
ATOM 1349 C CA . HIS A 1 175 ? -9.555 -4.982 3.832 1.00 94.06 175 HIS A CA 1
ATOM 1350 C C . HIS A 1 175 ? -8.443 -4.537 4.800 1.00 94.06 175 HIS A C 1
ATOM 1352 O O . HIS A 1 175 ? -7.431 -4.012 4.352 1.00 94.06 175 HIS A O 1
ATOM 1358 N N . HIS A 1 176 ? -8.571 -4.785 6.108 1.00 94.31 176 HIS A N 1
ATOM 1359 C CA . HIS A 1 176 ? -7.644 -4.273 7.129 1.00 94.31 176 HIS A CA 1
ATOM 1360 C C . HIS A 1 176 ? -6.163 -4.599 6.863 1.00 94.31 176 HIS A C 1
ATOM 1362 O O . HIS A 1 176 ? -5.310 -3.737 7.040 1.00 94.31 176 HIS A O 1
ATOM 1368 N N . ALA A 1 177 ? -5.859 -5.804 6.368 1.00 90.50 177 ALA A N 1
ATOM 1369 C CA . ALA A 1 177 ? -4.490 -6.205 6.050 1.00 90.50 177 ALA A CA 1
ATOM 1370 C C . ALA A 1 177 ? -3.894 -5.422 4.863 1.00 90.50 177 ALA A C 1
ATOM 1372 O O . ALA A 1 177 ? -2.687 -5.208 4.823 1.00 90.50 177 ALA A O 1
ATOM 1373 N N . GLN A 1 178 ? -4.726 -4.988 3.907 1.00 90.75 178 GLN A N 1
ATOM 1374 C CA . GLN A 1 178 ? -4.298 -4.123 2.798 1.00 90.75 178 GLN A CA 1
ATOM 1375 C C . GLN A 1 178 ? -4.028 -2.689 3.271 1.00 90.75 178 GLN A C 1
ATOM 1377 O O . GLN A 1 178 ? -3.260 -1.981 2.639 1.00 90.75 178 GLN A O 1
ATOM 1382 N N . LEU A 1 179 ? -4.639 -2.288 4.389 1.00 92.75 179 LEU A N 1
ATOM 1383 C CA . LEU A 1 179 ? -4.448 -0.993 5.045 1.00 92.75 179 LEU A CA 1
ATOM 1384 C C . LEU A 1 179 ? -3.299 -1.017 6.075 1.00 92.75 179 LEU A C 1
ATOM 1386 O O . LEU A 1 179 ? -3.262 -0.174 6.966 1.00 92.75 179 LEU A O 1
ATOM 1390 N N . GLY A 1 180 ? -2.437 -2.041 6.038 1.00 91.62 180 GLY A N 1
ATOM 1391 C CA . GLY A 1 180 ? -1.293 -2.162 6.949 1.00 91.62 180 GLY A CA 1
ATOM 1392 C C . GLY A 1 180 ? -1.623 -2.555 8.391 1.00 91.62 180 GLY A C 1
ATOM 1393 O O . GLY A 1 180 ? -0.725 -2.676 9.229 1.00 91.62 180 GLY A O 1
ATOM 1394 N N . LEU A 1 181 ? -2.900 -2.796 8.701 1.00 94.44 181 LEU A N 1
ATOM 1395 C CA . LEU A 1 181 ? -3.346 -3.116 10.051 1.00 94.44 181 LEU A CA 1
ATOM 1396 C C . LEU A 1 181 ? -3.272 -4.625 10.309 1.00 94.44 181 LEU A C 1
ATOM 1398 O O . LEU A 1 181 ? -3.867 -5.424 9.582 1.00 94.44 181 LEU A O 1
ATOM 1402 N N . ARG A 1 182 ? -2.614 -5.022 11.402 1.00 93.50 182 ARG A N 1
ATOM 1403 C CA . ARG A 1 182 ? -2.548 -6.418 11.854 1.00 93.50 182 ARG A CA 1
ATOM 1404 C C . ARG A 1 182 ? -3.158 -6.549 13.242 1.00 93.50 182 ARG A C 1
ATOM 1406 O O . ARG A 1 182 ? -2.496 -6.316 14.243 1.00 93.50 182 ARG A O 1
ATOM 1413 N N . LEU A 1 183 ? -4.411 -6.996 13.294 1.00 94.81 183 LEU A N 1
ATOM 1414 C CA . LEU A 1 183 ? -5.112 -7.202 14.559 1.00 94.81 183 LEU A CA 1
ATOM 1415 C C . LEU A 1 183 ? -5.015 -8.659 15.034 1.00 94.81 183 LEU A C 1
ATOM 1417 O O . LEU A 1 183 ? -5.253 -9.583 14.250 1.00 94.81 183 LEU A O 1
ATOM 1421 N N . PRO A 1 184 ? -4.777 -8.905 16.333 1.00 95.69 184 PRO A N 1
ATOM 1422 C CA . PRO A 1 184 ? -4.912 -10.233 16.899 1.00 95.69 184 PRO A CA 1
ATOM 1423 C C . PRO A 1 184 ? -6.377 -10.714 16.850 1.00 95.69 184 PRO A C 1
ATOM 1425 O O . PRO A 1 184 ? -7.312 -9.905 16.914 1.00 95.69 184 PRO A O 1
ATOM 1428 N N . PRO A 1 185 ? -6.629 -12.039 16.830 1.00 96.25 185 PRO A N 1
ATOM 1429 C CA . PRO A 1 185 ? -7.974 -12.585 16.621 1.00 96.25 185 PRO A CA 1
ATOM 1430 C C . PRO A 1 185 ? -9.043 -12.106 17.617 1.00 96.25 185 PRO A C 1
ATOM 1432 O O . PRO A 1 185 ? -10.223 -12.034 17.274 1.00 96.25 185 PRO A O 1
ATOM 1435 N N . HIS A 1 186 ? -8.661 -11.788 18.857 1.00 97.44 186 HIS A N 1
ATOM 1436 C CA . HIS A 1 186 ? -9.594 -11.271 19.862 1.00 97.44 186 HIS A CA 1
ATOM 1437 C C . HIS A 1 186 ? -10.001 -9.814 19.584 1.00 97.44 186 HIS A C 1
ATOM 1439 O O . HIS A 1 186 ? -11.182 -9.498 19.719 1.00 97.44 186 HIS A O 1
ATOM 1445 N N . LYS A 1 187 ? -9.079 -8.960 19.109 1.00 98.00 187 LYS A N 1
ATOM 1446 C CA . LYS A 1 187 ? -9.383 -7.590 18.663 1.00 98.00 187 LYS A CA 1
ATOM 1447 C C . LYS A 1 187 ? -10.281 -7.598 17.423 1.00 98.00 187 LYS A C 1
ATOM 1449 O O . LYS A 1 187 ? -11.256 -6.858 17.392 1.00 98.00 187 LYS A O 1
ATOM 1454 N N . ILE A 1 188 ? -10.053 -8.504 16.462 1.00 97.69 188 ILE A N 1
ATOM 1455 C CA . ILE A 1 188 ? -10.941 -8.682 15.291 1.00 97.69 188 ILE A CA 1
ATOM 1456 C C . ILE A 1 188 ? -12.380 -8.992 15.730 1.00 97.69 188 ILE A C 1
ATOM 1458 O O . ILE A 1 188 ? -13.329 -8.368 15.256 1.00 97.69 188 ILE A O 1
ATOM 1462 N N . LYS A 1 189 ? -12.556 -9.937 16.665 1.00 98.19 189 LYS A N 1
ATOM 1463 C CA . LYS A 1 189 ? -13.882 -10.279 17.209 1.00 98.19 189 LYS A CA 1
ATOM 1464 C C . LYS A 1 189 ? -14.531 -9.095 17.926 1.00 98.19 189 LYS A C 1
ATOM 1466 O O . LYS A 1 189 ? -15.729 -8.888 17.762 1.00 98.19 189 LYS A O 1
ATOM 1471 N N . ALA A 1 190 ? -13.749 -8.330 18.686 1.00 98.06 190 ALA A N 1
ATOM 1472 C CA . ALA A 1 190 ? -14.219 -7.142 19.391 1.00 98.06 190 ALA A CA 1
ATOM 1473 C C . ALA A 1 190 ? -14.683 -6.043 18.417 1.00 98.06 190 ALA A C 1
ATOM 1475 O O . ALA A 1 190 ? -15.782 -5.515 18.577 1.00 98.06 190 ALA A O 1
ATOM 1476 N N . VAL A 1 191 ? -13.919 -5.778 17.348 1.00 98.25 191 VAL A N 1
ATOM 1477 C CA . VAL A 1 191 ? -14.326 -4.865 16.265 1.00 98.25 191 VAL A CA 1
ATOM 1478 C C . VAL A 1 191 ? -15.621 -5.346 15.625 1.00 98.25 191 VAL A C 1
ATOM 1480 O O . VAL A 1 191 ? -16.584 -4.590 15.551 1.00 98.25 191 VAL A O 1
ATOM 1483 N N . LEU A 1 192 ? -15.702 -6.614 15.218 1.00 97.81 192 LEU A N 1
ATOM 1484 C CA . LEU A 1 192 ? -16.902 -7.152 14.575 1.00 97.81 192 LEU A CA 1
ATOM 1485 C C . LEU A 1 192 ? -18.150 -6.998 15.467 1.00 97.81 192 LEU A C 1
ATOM 1487 O O . LEU A 1 192 ? -19.203 -6.551 14.997 1.00 97.81 192 LEU A O 1
ATOM 1491 N N . ALA A 1 193 ? -18.003 -7.286 16.763 1.00 97.56 193 ALA A N 1
ATOM 1492 C CA . ALA A 1 193 ? -19.050 -7.140 17.770 1.00 97.56 193 ALA A CA 1
ATOM 1493 C C . ALA A 1 193 ? -19.423 -5.678 18.080 1.00 97.56 193 ALA A C 1
ATOM 1495 O O . ALA A 1 193 ? -20.473 -5.443 18.673 1.00 97.56 193 ALA A O 1
ATOM 1496 N N . GLY A 1 194 ? -18.605 -4.702 17.673 1.00 97.06 194 GLY A N 1
ATOM 1497 C CA . GLY A 1 194 ? -18.779 -3.305 18.061 1.00 97.06 194 GLY A CA 1
ATOM 1498 C C . GLY A 1 194 ? -18.529 -3.084 19.555 1.00 97.06 194 GLY A C 1
ATOM 1499 O O . GLY A 1 194 ? -19.290 -2.368 20.198 1.00 97.06 194 GLY A O 1
ATOM 1500 N N . ASP A 1 195 ? -17.516 -3.746 20.121 1.00 97.88 195 ASP A N 1
ATOM 1501 C CA . ASP A 1 195 ? -17.174 -3.662 21.545 1.00 97.88 195 ASP A CA 1
ATOM 1502 C C . ASP A 1 195 ? -16.644 -2.266 21.915 1.00 97.88 195 ASP A C 1
ATOM 1504 O O . ASP A 1 195 ? -15.486 -1.935 21.665 1.00 97.88 195 ASP A O 1
ATOM 1508 N N . LEU A 1 196 ? -17.495 -1.454 22.546 1.00 97.69 196 LEU A N 1
ATOM 1509 C CA . LEU A 1 196 ? -17.145 -0.122 23.052 1.00 97.69 196 LEU A CA 1
ATOM 1510 C C . LEU A 1 196 ? -16.712 -0.129 24.530 1.00 97.69 196 LEU A C 1
ATOM 1512 O O . LEU A 1 196 ? -16.573 0.933 25.130 1.00 97.69 196 LEU A O 1
ATOM 1516 N N . THR A 1 197 ? -16.515 -1.300 25.148 1.00 97.44 197 THR A N 1
ATOM 1517 C CA . THR A 1 197 ? -16.175 -1.385 26.581 1.00 97.44 197 THR A CA 1
ATOM 1518 C C . THR A 1 197 ? -14.735 -0.983 26.889 1.00 97.44 197 THR A C 1
ATOM 1520 O O . THR A 1 197 ? -14.418 -0.712 28.044 1.00 97.44 197 THR A O 1
ATOM 1523 N N . GLY A 1 198 ? -13.850 -0.990 25.886 1.00 96.06 198 GLY A N 1
ATOM 1524 C CA . GLY A 1 198 ? -12.413 -0.778 26.078 1.00 96.06 198 GLY A CA 1
ATOM 1525 C C . GLY A 1 198 ? -11.662 -1.995 26.628 1.00 96.06 198 GLY A C 1
ATOM 1526 O O . GLY A 1 198 ? -10.461 -1.902 26.857 1.00 96.06 198 GLY A O 1
ATOM 1527 N N . THR A 1 199 ? -12.337 -3.132 26.844 1.00 96.62 199 THR A N 1
ATOM 1528 C CA . THR A 1 199 ? -11.724 -4.313 27.478 1.00 96.62 199 THR A CA 1
ATOM 1529 C C . THR A 1 199 ? -10.812 -5.074 26.517 1.00 96.62 199 THR A C 1
ATOM 1531 O O . THR A 1 199 ? -9.694 -5.433 26.874 1.00 96.62 199 THR A O 1
ATOM 1534 N N . SER A 1 200 ? -11.302 -5.350 25.304 1.00 97.06 200 SER A N 1
ATOM 1535 C CA . SER A 1 200 ? -10.563 -6.129 24.298 1.00 97.06 200 SER A CA 1
ATOM 1536 C C . SER A 1 200 ? -9.881 -5.241 23.262 1.00 97.06 200 SER A C 1
ATOM 1538 O O . SER A 1 200 ? -8.838 -5.601 22.720 1.00 97.06 200 SER A O 1
ATOM 1540 N N . ILE A 1 201 ? -10.496 -4.099 22.957 1.00 97.94 201 ILE A N 1
ATOM 1541 C CA . ILE A 1 201 ? -10.004 -3.106 22.011 1.00 97.94 201 ILE A CA 1
ATOM 1542 C C . ILE A 1 201 ? -10.471 -1.722 22.456 1.00 97.94 201 ILE A C 1
ATOM 1544 O O . ILE A 1 201 ? -11.559 -1.581 23.016 1.00 97.94 201 ILE A O 1
ATOM 1548 N N . HIS A 1 202 ? -9.656 -0.700 22.215 1.00 98.25 202 HIS A N 1
ATOM 1549 C CA . HIS A 1 202 ? -10.045 0.671 22.509 1.00 98.25 202 HIS A CA 1
ATOM 1550 C C . HIS A 1 202 ? -11.190 1.126 21.571 1.00 98.25 202 HIS A C 1
ATOM 1552 O O . HIS A 1 202 ? -11.105 0.862 20.366 1.00 98.25 202 HIS A O 1
ATOM 1558 N N . PRO A 1 203 ? -12.223 1.850 22.058 1.00 98.44 203 PRO A N 1
ATOM 1559 C CA . PRO A 1 203 ? -13.383 2.251 21.245 1.00 98.44 203 PRO A CA 1
ATOM 1560 C C . PRO A 1 203 ? -13.033 3.019 19.965 1.00 98.44 203 PRO A C 1
ATOM 1562 O O . PRO A 1 203 ? -13.719 2.886 18.955 1.00 98.44 203 PRO A O 1
ATOM 1565 N N . VAL A 1 204 ? -11.923 3.765 19.981 1.00 98.50 204 VAL A N 1
ATOM 1566 C CA . VAL A 1 204 ? -11.395 4.499 18.815 1.00 98.50 204 VAL A CA 1
ATOM 1567 C C . VAL A 1 204 ? -11.260 3.618 17.565 1.00 98.50 204 VAL A C 1
ATOM 1569 O O . VAL A 1 204 ? -11.605 4.053 16.471 1.00 98.50 204 VAL A O 1
ATOM 1572 N N . MET A 1 205 ? -10.840 2.357 17.720 1.00 98.44 205 MET A N 1
ATOM 1573 C CA . MET A 1 205 ? -10.670 1.432 16.596 1.00 98.44 205 MET A CA 1
ATOM 1574 C C . MET A 1 205 ? -12.009 0.957 16.038 1.00 98.44 205 MET A C 1
ATOM 1576 O O . MET A 1 205 ? -12.129 0.707 14.839 1.00 98.44 205 MET A O 1
ATOM 1580 N N . VAL A 1 206 ? -13.035 0.853 16.887 1.00 98.44 206 VAL A N 1
ATOM 1581 C CA . VAL A 1 206 ? -14.390 0.508 16.449 1.00 98.44 206 VAL A CA 1
ATOM 1582 C C . VAL A 1 206 ? -14.961 1.652 15.615 1.00 98.44 206 VAL A C 1
ATOM 1584 O O . VAL A 1 206 ? -15.386 1.407 14.486 1.00 98.44 206 VAL A O 1
ATOM 1587 N N . TYR A 1 207 ? -14.873 2.895 16.095 1.00 98.50 207 TYR A N 1
ATOM 1588 C CA . TYR A 1 207 ? -15.338 4.064 15.340 1.00 98.50 207 TYR A CA 1
ATOM 1589 C C . TYR A 1 207 ? -14.574 4.255 14.027 1.00 98.50 207 TYR A C 1
ATOM 1591 O O . TYR A 1 207 ? -15.189 4.488 12.987 1.00 98.50 207 TYR A O 1
ATOM 1599 N N . LEU A 1 208 ? -13.253 4.056 14.034 1.00 98.50 208 LEU A N 1
ATOM 1600 C CA . LEU A 1 208 ? -12.429 4.065 12.824 1.00 98.50 208 LEU A CA 1
ATOM 1601 C C . LEU A 1 208 ? -12.856 2.993 11.821 1.00 98.50 208 LEU A C 1
ATOM 1603 O O . LEU A 1 208 ? -13.035 3.296 10.642 1.00 98.50 208 LEU A O 1
ATOM 1607 N N . SER A 1 209 ? -13.078 1.758 12.279 1.00 98.50 209 SER A N 1
ATOM 1608 C CA . SER A 1 209 ? -13.541 0.675 11.406 1.00 98.50 209 SER A CA 1
ATOM 1609 C C . SER A 1 209 ? -14.903 0.977 10.775 1.00 98.50 209 SER A C 1
ATOM 1611 O O . SER A 1 209 ? -15.145 0.623 9.624 1.00 98.50 209 SER A O 1
ATOM 1613 N N . GLN A 1 210 ? -15.786 1.669 11.502 1.00 98.06 210 GLN A N 1
ATOM 1614 C CA . GLN A 1 210 ? -17.088 2.09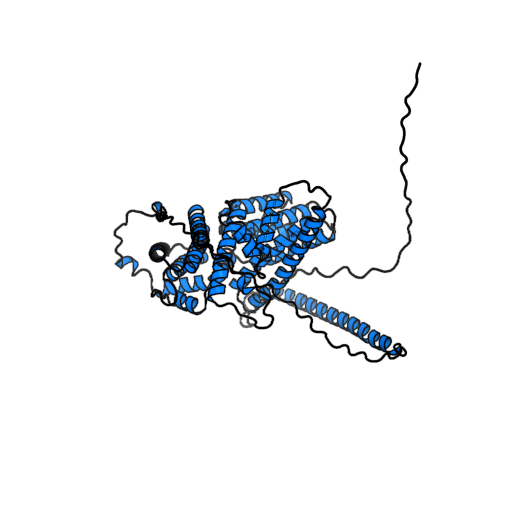1 10.996 1.00 98.06 210 GLN A CA 1
ATOM 1615 C C . GLN A 1 210 ? -16.942 3.231 9.989 1.00 98.06 210 GLN A C 1
ATOM 1617 O O . GLN A 1 210 ? -17.507 3.127 8.908 1.00 98.06 210 GLN A O 1
ATOM 1622 N N . ALA A 1 211 ? -16.168 4.277 10.294 1.00 98.00 211 ALA A N 1
ATOM 1623 C CA . ALA A 1 211 ? -15.929 5.395 9.378 1.00 98.00 211 ALA A CA 1
ATOM 1624 C C . ALA A 1 211 ? -15.287 4.923 8.062 1.00 98.00 211 ALA A C 1
ATOM 1626 O O . ALA A 1 211 ? -15.815 5.185 6.982 1.00 98.00 211 ALA A O 1
ATOM 1627 N N . MET A 1 212 ? -14.211 4.134 8.149 1.00 97.94 212 MET A N 1
ATOM 1628 C CA . MET A 1 212 ? -13.548 3.559 6.977 1.00 97.94 212 MET A CA 1
ATOM 1629 C C . MET A 1 212 ? -14.474 2.592 6.225 1.00 97.94 212 MET A C 1
ATOM 1631 O O . MET A 1 212 ? -14.560 2.636 5.002 1.00 97.94 212 MET A O 1
ATOM 1635 N N . GLY A 1 213 ? -15.218 1.741 6.936 1.00 97.75 213 GLY A N 1
ATOM 1636 C CA . GLY A 1 213 ? -16.190 0.834 6.326 1.00 97.75 213 GLY A CA 1
ATOM 1637 C C . GLY A 1 213 ? -17.318 1.561 5.588 1.00 97.75 213 GLY A C 1
ATOM 1638 O O . GLY A 1 213 ? -17.702 1.137 4.499 1.00 97.75 213 GLY A O 1
ATOM 1639 N N . ILE A 1 214 ? -17.814 2.677 6.138 1.00 97.44 214 ILE A N 1
ATOM 1640 C CA . ILE A 1 214 ? -18.794 3.548 5.477 1.00 97.44 214 ILE A CA 1
ATOM 1641 C C . ILE A 1 214 ? -18.200 4.113 4.186 1.00 97.44 214 ILE A C 1
ATOM 1643 O O . ILE A 1 214 ? -18.860 4.056 3.149 1.00 97.44 214 ILE A O 1
ATOM 1647 N N . TYR A 1 215 ? -16.964 4.618 4.227 1.00 96.44 215 TYR A N 1
ATOM 1648 C CA . TYR A 1 215 ? -16.282 5.136 3.042 1.00 96.44 215 TYR A CA 1
ATOM 1649 C C . TYR A 1 215 ? -16.142 4.074 1.945 1.00 96.44 215 TYR A C 1
ATOM 1651 O O . TYR A 1 215 ? -16.578 4.295 0.815 1.00 96.44 215 TYR A O 1
ATOM 1659 N N . LEU A 1 216 ? -15.607 2.897 2.285 1.00 95.62 216 LEU A N 1
ATOM 1660 C CA . LEU A 1 216 ? -15.418 1.804 1.327 1.00 95.62 216 LEU A CA 1
ATOM 1661 C C . LEU A 1 216 ? -16.749 1.358 0.712 1.00 95.62 216 LEU A C 1
ATOM 1663 O O . LEU A 1 216 ? -16.836 1.114 -0.490 1.00 95.62 216 LEU A O 1
ATOM 1667 N N . TRP A 1 217 ? -17.807 1.292 1.521 1.00 96.12 217 TRP A N 1
ATOM 1668 C CA . TRP A 1 217 ? -19.141 0.931 1.050 1.00 96.12 217 TRP A CA 1
ATOM 1669 C C . TRP A 1 217 ? -19.721 1.983 0.096 1.00 96.12 217 TRP A C 1
ATOM 1671 O O . TRP A 1 217 ? -20.311 1.638 -0.932 1.00 96.12 217 TRP A O 1
ATOM 1681 N N . GLN A 1 218 ? -19.549 3.268 0.425 1.00 95.25 218 GLN A N 1
ATOM 1682 C CA . GLN A 1 218 ? -19.991 4.388 -0.405 1.00 95.25 218 GLN A CA 1
ATOM 1683 C C . GLN A 1 218 ? -19.309 4.371 -1.772 1.00 95.25 218 GLN A C 1
ATOM 1685 O O . GLN A 1 218 ? -19.990 4.523 -2.790 1.00 95.25 218 GLN A O 1
ATOM 1690 N N . ASP A 1 219 ? -17.996 4.150 -1.802 1.00 93.06 219 ASP A N 1
ATOM 1691 C CA . ASP A 1 219 ? -17.221 4.114 -3.040 1.00 93.06 219 ASP A CA 1
ATOM 1692 C C . ASP A 1 219 ? -17.593 2.905 -3.913 1.00 93.06 219 ASP A C 1
ATOM 1694 O O . ASP A 1 219 ? -17.968 3.081 -5.076 1.00 93.06 219 ASP A O 1
ATOM 1698 N N . GLN A 1 220 ? -17.664 1.699 -3.328 1.00 93.31 220 GLN A N 1
ATOM 1699 C CA . GLN A 1 220 ? -18.086 0.480 -4.037 1.00 93.31 220 GLN A CA 1
ATOM 1700 C C . GLN A 1 220 ? -19.460 0.631 -4.703 1.00 93.31 220 GLN A C 1
ATOM 1702 O O . GLN A 1 220 ? -19.687 0.141 -5.811 1.00 93.31 220 GLN A O 1
ATOM 1707 N N . ARG A 1 221 ? -20.391 1.332 -4.046 1.00 94.00 221 ARG A N 1
ATOM 1708 C CA . ARG A 1 221 ? -21.751 1.563 -4.557 1.00 94.00 221 ARG A CA 1
ATOM 1709 C C . ARG A 1 221 ? -21.918 2.884 -5.302 1.00 94.00 221 ARG A C 1
ATOM 1711 O O . ARG A 1 221 ? -23.021 3.169 -5.769 1.00 94.00 221 ARG A O 1
ATOM 1718 N N . ARG A 1 222 ? -20.857 3.688 -5.413 1.00 93.25 222 ARG A N 1
ATOM 1719 C CA . ARG A 1 222 ? -20.860 5.028 -6.023 1.00 93.25 222 ARG A CA 1
ATOM 1720 C C . ARG A 1 222 ? -21.993 5.913 -5.487 1.00 93.25 222 ARG A C 1
ATOM 1722 O O . ARG A 1 222 ? -22.714 6.557 -6.250 1.00 93.25 222 ARG A O 1
ATOM 1729 N N . THR A 1 223 ? -22.173 5.926 -4.167 1.00 94.81 223 THR A N 1
ATOM 1730 C CA . THR A 1 223 ? -23.269 6.622 -3.475 1.00 94.81 223 THR A CA 1
ATOM 1731 C C . THR A 1 223 ? -22.767 7.427 -2.277 1.00 94.81 223 THR A C 1
ATOM 1733 O O . THR A 1 223 ? -21.713 7.138 -1.731 1.00 94.81 223 THR A O 1
ATOM 1736 N N . LYS A 1 224 ? -23.534 8.435 -1.844 1.00 92.81 224 LYS A N 1
ATOM 1737 C CA . LYS A 1 224 ? -23.208 9.308 -0.694 1.00 92.81 224 LYS A CA 1
ATOM 1738 C C . LYS A 1 224 ? -24.264 9.272 0.419 1.00 92.81 224 LYS A C 1
ATOM 1740 O O . LYS A 1 224 ? -24.330 10.177 1.244 1.00 92.81 224 LYS A O 1
ATOM 1745 N N . VAL A 1 225 ? -25.121 8.248 0.430 1.00 87.69 225 VAL A N 1
ATOM 1746 C CA . VAL A 1 225 ? -26.292 8.167 1.330 1.00 87.69 225 VAL A CA 1
ATOM 1747 C C . VAL A 1 225 ? -25.903 8.137 2.818 1.00 87.69 225 VAL A C 1
ATOM 1749 O O . VAL A 1 225 ? -26.670 8.605 3.651 1.00 87.69 225 VAL A O 1
ATOM 1752 N N . CYS A 1 226 ? -24.695 7.678 3.158 1.00 91.25 226 CYS A N 1
ATOM 1753 C CA . CYS A 1 226 ? -24.251 7.498 4.545 1.00 91.25 226 CYS A CA 1
ATOM 1754 C C . CYS A 1 226 ? -23.309 8.607 5.058 1.00 91.25 226 CYS A C 1
ATOM 1756 O O . CYS A 1 226 ? -22.613 8.391 6.049 1.00 91.25 226 CYS A O 1
ATOM 1758 N N . ALA A 1 227 ? -23.259 9.777 4.410 1.00 92.75 227 ALA A N 1
ATOM 1759 C CA . ALA A 1 227 ? -22.332 10.852 4.788 1.00 92.75 227 ALA A CA 1
ATOM 1760 C C . ALA A 1 227 ? -22.566 11.377 6.219 1.00 92.75 227 ALA A C 1
ATOM 1762 O O . ALA A 1 227 ? -21.611 11.645 6.939 1.00 92.75 227 ALA A O 1
ATOM 1763 N N . ALA A 1 228 ? -23.825 11.463 6.668 1.00 92.94 228 ALA A N 1
ATOM 1764 C CA . ALA A 1 228 ? -24.136 11.876 8.039 1.00 92.94 228 ALA A CA 1
ATOM 1765 C C . ALA A 1 228 ? -23.584 10.881 9.076 1.00 92.94 228 ALA A C 1
ATOM 1767 O O . ALA A 1 228 ? -22.979 11.287 10.066 1.00 92.94 228 ALA A O 1
ATOM 1768 N N . ASN A 1 229 ? -23.730 9.578 8.814 1.00 92.88 229 ASN A N 1
ATOM 1769 C CA . ASN A 1 229 ? -23.219 8.527 9.693 1.00 92.88 229 ASN A CA 1
ATOM 1770 C C . ASN A 1 229 ? -21.696 8.597 9.782 1.00 92.88 229 ASN A C 1
ATOM 1772 O O . ASN A 1 229 ? -21.149 8.506 10.874 1.00 92.88 229 ASN A O 1
ATOM 1776 N N . GLU A 1 230 ? -21.026 8.793 8.646 1.00 95.94 230 GLU A N 1
ATOM 1777 C CA . GLU A 1 230 ? -19.574 8.956 8.571 1.00 95.94 230 GLU A CA 1
ATOM 1778 C C . GLU A 1 230 ? -19.092 10.118 9.449 1.00 95.94 230 GLU A C 1
ATOM 1780 O O . GLU A 1 230 ? -18.196 9.925 10.267 1.00 95.94 230 GLU A O 1
ATOM 1785 N N . SER A 1 231 ? -19.734 11.290 9.361 1.00 95.62 231 SER A N 1
ATOM 1786 C CA . SER A 1 231 ? -19.409 12.441 10.213 1.00 95.62 231 SER A CA 1
ATOM 1787 C C . SER A 1 231 ? -19.604 12.148 11.702 1.00 95.62 231 SER A C 1
ATOM 1789 O O . SER A 1 231 ? -18.747 12.503 12.508 1.00 95.62 231 SER A O 1
ATOM 1791 N N . VAL A 1 232 ? -20.691 11.461 12.074 1.00 95.25 232 VAL A N 1
ATOM 1792 C CA . VAL A 1 232 ? -20.940 11.050 13.467 1.00 95.25 232 VAL A CA 1
ATOM 1793 C C . VAL A 1 232 ? -19.859 10.079 13.957 1.00 95.25 232 VAL A C 1
ATOM 1795 O O . VAL A 1 232 ? -19.360 10.237 15.070 1.00 95.25 232 VAL A O 1
ATOM 1798 N N . GLN A 1 233 ? -19.457 9.104 13.133 1.00 97.12 233 GLN A N 1
ATOM 1799 C CA . GLN A 1 233 ? -18.395 8.161 13.499 1.00 97.12 233 GLN A CA 1
ATOM 1800 C C . GLN A 1 233 ? -17.037 8.854 13.637 1.00 97.12 233 GLN A C 1
ATOM 1802 O O . GLN A 1 233 ? -16.310 8.562 14.581 1.00 97.12 233 GLN A O 1
ATOM 1807 N N . LEU A 1 234 ? -16.700 9.795 12.750 1.00 97.44 234 LEU A N 1
ATOM 1808 C CA . LEU A 1 234 ? -15.466 10.578 12.860 1.00 97.44 234 LEU A CA 1
ATOM 1809 C C . LEU A 1 234 ? -15.443 11.444 14.122 1.00 97.44 234 LEU A C 1
ATOM 1811 O O . LEU A 1 234 ? -14.425 11.498 14.806 1.00 97.44 234 LEU A O 1
ATOM 1815 N N . GLN A 1 235 ? -16.559 12.086 14.470 1.00 97.44 235 GLN A N 1
ATOM 1816 C CA . GLN A 1 235 ? -16.649 12.863 15.704 1.00 97.44 235 GLN A CA 1
ATOM 1817 C C . GLN A 1 235 ? -16.412 11.978 16.937 1.00 97.44 235 GLN A C 1
ATOM 1819 O O . GLN A 1 235 ? -15.585 12.315 17.785 1.00 97.44 235 GLN A O 1
ATOM 1824 N N . ALA A 1 236 ? -17.082 10.823 17.005 1.00 97.12 236 ALA A N 1
ATOM 1825 C CA . ALA A 1 236 ? -16.906 9.859 18.090 1.00 97.12 236 ALA A CA 1
ATOM 1826 C C . ALA A 1 236 ? -15.479 9.280 18.136 1.00 97.12 236 ALA A C 1
ATOM 1828 O O . ALA A 1 236 ? -14.935 9.043 19.215 1.00 97.12 236 ALA A O 1
ATOM 1829 N N . LEU A 1 237 ? -14.849 9.088 16.973 1.00 98.19 237 LEU A N 1
ATOM 1830 C CA . LEU A 1 237 ? -13.457 8.668 16.853 1.00 98.19 237 LEU A CA 1
ATOM 1831 C C . LEU A 1 237 ? -12.518 9.688 17.494 1.00 98.19 237 LEU A C 1
ATOM 1833 O O . LEU A 1 237 ? -11.714 9.297 18.335 1.00 98.19 237 LEU A O 1
ATOM 1837 N N . PHE A 1 238 ? -12.612 10.971 17.136 1.00 97.81 238 PHE A N 1
ATOM 1838 C CA . PHE A 1 238 ? -11.732 12.003 17.693 1.00 97.81 238 PHE A CA 1
ATOM 1839 C C . PHE A 1 238 ? -11.959 12.217 19.194 1.00 97.81 238 PHE A C 1
ATOM 1841 O O . PHE A 1 238 ? -10.992 12.395 19.934 1.00 97.81 238 PHE A O 1
ATOM 1848 N N . GLU A 1 239 ? -13.205 12.122 19.666 1.00 97.56 239 GLU A N 1
ATOM 1849 C CA . GLU A 1 239 ? -13.510 12.134 21.101 1.00 97.56 239 GLU A CA 1
ATOM 1850 C C . GLU A 1 239 ? -12.848 10.949 21.823 1.00 97.56 239 GLU A C 1
ATOM 1852 O O . GLU A 1 239 ? -12.163 11.138 22.829 1.00 97.56 239 GLU A O 1
ATOM 1857 N N . ALA A 1 240 ? -12.969 9.736 21.272 1.00 97.75 240 ALA A N 1
ATOM 1858 C CA . ALA A 1 240 ? -12.315 8.546 21.810 1.00 97.75 240 ALA A CA 1
ATOM 1859 C C . ALA A 1 240 ? -10.783 8.625 21.712 1.00 97.75 240 ALA A C 1
ATOM 1861 O O . ALA A 1 240 ? -10.084 8.144 22.593 1.00 97.75 240 ALA A O 1
ATOM 1862 N N . LEU A 1 241 ? -10.217 9.242 20.678 1.00 97.69 241 LEU A N 1
ATOM 1863 C CA . LEU A 1 241 ? -8.770 9.441 20.585 1.00 97.69 241 LEU A CA 1
ATOM 1864 C C . LEU A 1 241 ? -8.263 10.348 21.722 1.00 97.69 241 LEU A C 1
ATOM 1866 O O . LEU A 1 241 ? -7.197 10.097 22.286 1.00 97.69 241 LEU A O 1
ATOM 1870 N N . GLY A 1 242 ? -9.073 11.332 22.131 1.00 97.44 242 GLY A N 1
ATOM 1871 C CA . GLY A 1 242 ? -8.808 12.209 23.272 1.00 97.44 242 GLY A CA 1
ATOM 1872 C C . GLY A 1 242 ? -8.770 11.504 24.634 1.00 97.44 242 GLY A C 1
ATOM 1873 O O . GLY A 1 242 ? -8.185 12.045 25.572 1.00 97.44 242 GLY A O 1
ATOM 1874 N N . THR A 1 243 ? -9.315 10.286 24.765 1.00 97.50 243 THR A N 1
ATOM 1875 C CA . THR A 1 243 ? -9.237 9.517 26.023 1.00 97.50 243 THR A CA 1
ATOM 1876 C C . THR A 1 243 ? -7.871 8.869 26.251 1.00 97.50 243 THR A C 1
ATOM 1878 O O . THR A 1 243 ? -7.638 8.312 27.322 1.00 97.50 243 THR A O 1
ATOM 1881 N N . GLY A 1 244 ? -6.962 8.954 25.273 1.00 95.94 244 GLY A N 1
ATOM 1882 C CA . GLY A 1 244 ? -5.593 8.452 25.372 1.00 95.94 244 GLY A CA 1
ATOM 1883 C C . GLY A 1 244 ? -5.490 6.928 25.241 1.00 95.94 244 GLY A C 1
ATOM 1884 O O . GLY A 1 244 ? -5.181 6.269 26.237 1.00 95.94 244 GLY A O 1
ATOM 1885 N N . PRO A 1 245 ? -5.700 6.354 24.035 1.00 97.06 245 PRO A N 1
ATOM 1886 C CA . PRO A 1 245 ? -5.454 4.932 23.790 1.00 97.06 245 PRO A CA 1
ATOM 1887 C C . PRO A 1 245 ? -3.992 4.555 24.067 1.00 97.06 245 PRO A C 1
ATOM 1889 O O . PRO A 1 245 ? -3.130 5.424 24.214 1.00 97.06 245 PRO A O 1
ATOM 1892 N N . ASP A 1 246 ? -3.667 3.262 24.101 1.00 96.88 246 ASP A N 1
ATOM 1893 C CA . ASP A 1 246 ? -2.259 2.859 24.118 1.00 96.88 246 ASP A CA 1
ATOM 1894 C C . ASP A 1 246 ? -1.530 3.378 22.865 1.00 96.88 246 ASP A C 1
ATOM 1896 O O . ASP A 1 246 ? -2.137 3.643 21.826 1.00 96.88 246 ASP A O 1
ATOM 1900 N N . TYR A 1 247 ? -0.216 3.567 22.961 1.00 97.50 247 TYR A N 1
ATOM 1901 C CA . TYR A 1 247 ? 0.520 4.260 21.906 1.00 97.50 247 TYR A CA 1
ATOM 1902 C C . TYR A 1 247 ? 0.589 3.487 20.584 1.00 97.50 247 TYR A C 1
ATOM 1904 O O . TYR A 1 247 ? 0.707 4.121 19.541 1.00 97.50 247 TYR A O 1
ATOM 1912 N N . VAL A 1 248 ? 0.516 2.150 20.611 1.00 96.81 248 VAL A N 1
ATOM 1913 C CA . VAL A 1 248 ? 0.486 1.350 19.376 1.00 96.81 248 VAL A CA 1
ATOM 1914 C C . VAL A 1 248 ? -0.832 1.612 18.663 1.00 96.81 248 VAL A C 1
ATOM 1916 O O . VAL A 1 248 ? -0.817 2.024 17.507 1.00 96.81 248 VAL A O 1
ATOM 1919 N N . THR A 1 249 ? -1.947 1.533 19.394 1.00 97.94 249 THR A N 1
ATOM 1920 C CA . THR A 1 249 ? -3.266 1.914 18.878 1.00 97.94 249 THR A CA 1
ATOM 1921 C C . THR A 1 249 ? -3.285 3.366 18.379 1.00 97.94 249 THR A C 1
ATOM 1923 O O . THR A 1 249 ? -3.868 3.635 17.335 1.00 97.94 249 THR A O 1
ATOM 1926 N N . GLN A 1 250 ? -2.639 4.319 19.066 1.00 98.19 250 GLN A N 1
ATOM 1927 C CA . GLN A 1 250 ? -2.544 5.707 18.578 1.00 98.19 250 GLN A CA 1
ATOM 1928 C C . GLN A 1 250 ? -1.834 5.797 17.220 1.00 98.19 250 GLN A C 1
ATOM 1930 O O . GLN A 1 250 ? -2.339 6.462 16.318 1.00 98.19 250 GLN A O 1
ATOM 1935 N N . ILE A 1 251 ? -0.686 5.127 17.064 1.00 98.19 251 ILE A N 1
ATOM 1936 C CA . ILE A 1 251 ? 0.062 5.102 15.799 1.00 98.19 251 ILE A CA 1
ATOM 1937 C C . ILE A 1 251 ? -0.799 4.488 14.690 1.00 98.19 251 ILE A C 1
ATOM 1939 O O . ILE A 1 251 ? -0.919 5.087 13.622 1.00 98.19 251 ILE A O 1
ATOM 1943 N N . GLU A 1 252 ? -1.440 3.345 14.947 1.00 97.69 252 GLU A N 1
ATOM 1944 C CA . GLU A 1 252 ? -2.317 2.671 13.980 1.00 97.69 252 GLU A CA 1
ATOM 1945 C C . GLU A 1 252 ? -3.499 3.552 13.558 1.00 97.69 252 GLU A C 1
ATOM 1947 O O . GLU A 1 252 ? -3.769 3.689 12.364 1.00 97.69 252 GLU A O 1
ATOM 1952 N N . VAL A 1 253 ? -4.179 4.193 14.517 1.00 98.50 253 VAL A N 1
ATOM 1953 C CA . VAL A 1 253 ? -5.305 5.098 14.240 1.00 98.50 253 VAL A CA 1
ATOM 1954 C C . VAL A 1 253 ? -4.858 6.269 13.378 1.00 98.50 253 VAL A C 1
ATOM 1956 O O . VAL A 1 253 ? -5.521 6.574 12.391 1.00 98.50 253 VAL A O 1
ATOM 1959 N N . HIS A 1 254 ? -3.740 6.914 13.713 1.00 98.62 254 HIS A N 1
ATOM 1960 C CA . HIS A 1 254 ? -3.234 8.040 12.934 1.00 98.62 254 HIS A CA 1
ATOM 1961 C C . HIS A 1 254 ? -2.785 7.623 11.522 1.00 98.62 254 HIS A C 1
ATOM 1963 O O . HIS A 1 254 ? -3.078 8.340 10.568 1.00 98.62 254 HIS A O 1
ATOM 1969 N N . CYS A 1 255 ? -2.157 6.454 11.351 1.00 98.38 255 CYS A N 1
ATOM 1970 C CA . CYS A 1 255 ? -1.805 5.931 10.023 1.00 98.38 255 CYS A CA 1
ATOM 1971 C C . CYS A 1 255 ? -3.057 5.656 9.174 1.00 98.38 255 CYS A C 1
ATOM 1973 O O . CYS A 1 255 ? -3.148 6.079 8.023 1.00 98.38 255 CYS A O 1
ATOM 1975 N N . LEU A 1 256 ? -4.070 5.010 9.753 1.00 97.94 256 LEU A N 1
ATOM 1976 C CA . LEU A 1 256 ? -5.324 4.711 9.060 1.00 97.94 256 LEU A CA 1
ATOM 1977 C C . LEU A 1 256 ? -6.162 5.963 8.775 1.00 97.94 256 LEU A C 1
ATOM 1979 O O . LEU A 1 256 ? -6.803 6.033 7.727 1.00 97.94 256 LEU A O 1
ATOM 1983 N N . LEU A 1 257 ? -6.150 6.957 9.667 1.00 98.38 257 LEU A N 1
ATOM 1984 C CA . LEU A 1 257 ? -6.744 8.268 9.404 1.00 98.38 257 LEU A CA 1
ATOM 1985 C C . LEU A 1 257 ? -6.006 8.992 8.277 1.00 98.38 257 LEU A C 1
ATOM 1987 O O . LEU A 1 257 ? -6.664 9.592 7.433 1.00 98.38 257 LEU A O 1
ATOM 1991 N N . ALA A 1 258 ? -4.672 8.909 8.220 1.00 97.75 258 ALA A N 1
ATOM 1992 C CA . ALA A 1 258 ? -3.906 9.461 7.107 1.00 97.75 258 ALA A CA 1
ATOM 1993 C C . ALA A 1 258 ? -4.364 8.845 5.777 1.00 97.75 258 ALA A C 1
ATOM 1995 O O . ALA A 1 258 ? -4.723 9.580 4.860 1.00 97.75 258 ALA A O 1
ATOM 1996 N N . ILE A 1 259 ? -4.461 7.512 5.699 1.00 96.19 259 ILE A N 1
ATOM 1997 C CA . ILE A 1 259 ? -4.977 6.808 4.513 1.00 96.19 259 ILE A CA 1
ATOM 1998 C C . ILE A 1 259 ? -6.414 7.249 4.191 1.00 96.19 259 ILE A C 1
ATOM 2000 O O . ILE A 1 259 ? -6.703 7.609 3.052 1.00 96.19 259 ILE A O 1
ATOM 2004 N N . TYR A 1 260 ? -7.309 7.272 5.183 1.00 97.00 260 TYR A N 1
ATOM 2005 C CA . TYR A 1 260 ? -8.702 7.699 5.012 1.00 97.00 260 TYR A CA 1
ATOM 2006 C C . TYR A 1 260 ? -8.809 9.115 4.420 1.00 97.00 260 TYR A C 1
ATOM 2008 O O . TYR A 1 260 ? -9.544 9.336 3.457 1.00 97.00 260 TYR A O 1
ATOM 2016 N N . LEU A 1 261 ? -8.051 10.071 4.960 1.00 96.56 261 LEU A N 1
ATOM 2017 C CA . LEU A 1 261 ? -8.061 11.467 4.516 1.00 96.56 261 LEU A CA 1
ATOM 2018 C C . LEU A 1 261 ? -7.451 11.612 3.115 1.00 96.56 261 LEU A C 1
ATOM 2020 O O . LEU A 1 261 ? -8.008 12.313 2.271 1.00 96.56 261 LEU A O 1
ATOM 2024 N N . LEU A 1 262 ? -6.383 10.872 2.807 1.00 93.69 262 LEU A N 1
ATOM 2025 C CA . LEU A 1 262 ? -5.807 10.818 1.458 1.00 93.69 262 LEU A CA 1
ATOM 2026 C C . LEU A 1 262 ? -6.815 10.277 0.430 1.00 93.69 262 LEU A C 1
ATOM 2028 O O . LEU A 1 262 ? -6.975 10.858 -0.646 1.00 93.69 262 LEU A O 1
ATOM 2032 N N . LEU A 1 263 ? -7.555 9.221 0.778 1.00 93.06 263 LEU A N 1
ATOM 2033 C CA . LEU A 1 263 ? -8.641 8.665 -0.037 1.00 93.06 263 LEU A CA 1
ATOM 2034 C C . LEU A 1 263 ? -9.802 9.666 -0.224 1.00 93.06 263 LEU A C 1
ATOM 2036 O O . LEU A 1 263 ? -10.431 9.722 -1.286 1.00 93.06 263 LEU A O 1
ATOM 2040 N N . LYS A 1 264 ? -10.060 10.519 0.776 1.00 94.06 264 LYS A N 1
ATOM 2041 C CA . LYS A 1 264 ? -11.008 11.648 0.709 1.00 94.06 264 LYS A CA 1
ATOM 2042 C C . LYS A 1 264 ? -10.471 12.885 -0.011 1.00 94.06 264 LYS A C 1
ATOM 2044 O O . LYS A 1 264 ? -11.250 13.802 -0.268 1.00 94.06 264 LYS A O 1
ATOM 2049 N N . ARG A 1 265 ? -9.204 12.875 -0.442 1.00 93.19 265 ARG A N 1
ATOM 2050 C CA . ARG A 1 265 ? -8.505 13.996 -1.099 1.00 93.19 265 ARG A CA 1
ATOM 2051 C C . ARG A 1 265 ? -8.165 15.163 -0.156 1.00 93.19 265 ARG A C 1
ATOM 2053 O O . ARG A 1 265 ? -7.916 16.273 -0.619 1.00 93.19 265 ARG A O 1
ATOM 2060 N N . GLU A 1 266 ? -8.124 14.904 1.145 1.00 95.38 266 GLU A N 1
ATOM 2061 C CA . GLU A 1 266 ? -7.766 15.837 2.221 1.00 95.38 266 GLU A CA 1
ATOM 2062 C C . GLU A 1 266 ? -6.276 15.658 2.563 1.00 95.38 266 GLU A C 1
ATOM 2064 O O . GLU A 1 266 ? -5.889 15.021 3.542 1.00 95.38 266 GLU A O 1
ATOM 2069 N N . MET A 1 267 ? -5.412 16.128 1.655 1.00 92.38 267 MET A N 1
ATOM 2070 C CA . MET A 1 267 ? -3.977 15.802 1.657 1.00 92.38 267 MET A CA 1
ATOM 2071 C C . MET A 1 267 ? -3.222 16.395 2.847 1.00 92.38 267 MET A C 1
ATOM 2073 O O . MET A 1 267 ? -2.308 15.767 3.383 1.00 92.38 267 MET A O 1
ATOM 2077 N N . ILE A 1 268 ? -3.580 17.621 3.232 1.00 95.06 268 ILE A N 1
ATOM 2078 C CA . ILE A 1 268 ? -2.903 18.347 4.308 1.00 95.06 268 ILE A CA 1
ATOM 2079 C C . ILE A 1 268 ? -3.241 17.670 5.631 1.00 95.06 268 ILE A C 1
ATOM 2081 O O . ILE A 1 268 ? -2.342 17.299 6.380 1.00 95.06 268 ILE A O 1
ATOM 2085 N N . GLU A 1 269 ? -4.524 17.414 5.853 1.00 97.12 269 GLU A N 1
ATOM 2086 C CA . GLU A 1 269 ? -5.056 16.740 7.026 1.00 97.12 269 GLU A CA 1
ATOM 2087 C C . GLU A 1 269 ? -4.497 15.315 7.122 1.00 97.12 269 GLU A C 1
ATOM 2089 O O . GLU A 1 269 ? -4.034 14.899 8.183 1.00 97.12 269 GLU A O 1
ATOM 2094 N N . GLY A 1 270 ? -4.451 14.577 6.006 1.00 96.56 270 GLY A N 1
ATOM 2095 C CA . GLY A 1 270 ? -3.838 13.249 5.958 1.00 96.56 270 GLY A CA 1
ATOM 2096 C C . GLY A 1 270 ? -2.362 13.270 6.361 1.00 96.56 270 GLY A C 1
ATOM 2097 O O . GLY A 1 270 ? -1.917 12.444 7.160 1.00 96.56 270 GLY A O 1
ATOM 2098 N N . ARG A 1 271 ? -1.606 14.267 5.888 1.00 96.50 271 ARG A N 1
ATOM 2099 C CA . ARG A 1 271 ? -0.210 14.468 6.294 1.00 96.50 271 ARG A CA 1
ATOM 2100 C C . ARG A 1 271 ? -0.085 14.837 7.773 1.00 96.50 271 ARG A C 1
ATOM 2102 O O . ARG A 1 271 ? 0.826 14.347 8.432 1.00 96.50 271 ARG A O 1
ATOM 2109 N N . GLU A 1 272 ? -0.968 15.673 8.311 1.00 97.75 272 GLU A N 1
ATOM 2110 C CA . GLU A 1 272 ? -0.977 16.033 9.737 1.00 97.75 272 GLU A CA 1
ATOM 2111 C C . GLU A 1 272 ? -1.208 14.813 10.640 1.00 97.75 272 GLU A C 1
ATOM 2113 O O . GLU A 1 272 ? -0.572 14.689 11.692 1.00 97.75 272 GLU A O 1
ATOM 2118 N N . GLN A 1 273 ? -2.052 13.867 10.217 1.00 98.38 273 GLN A N 1
ATOM 2119 C CA . GLN A 1 273 ? -2.207 12.595 10.927 1.00 98.38 273 GLN A CA 1
ATOM 2120 C C . GLN A 1 273 ? -0.914 11.773 10.896 1.00 98.38 273 GLN A C 1
ATOM 2122 O O . GLN A 1 273 ? -0.499 11.249 11.929 1.00 98.38 273 GLN A O 1
ATOM 2127 N N . LEU A 1 274 ? -0.215 11.728 9.759 1.00 98.12 274 LEU A N 1
ATOM 2128 C CA . LEU A 1 274 ? 1.075 11.041 9.660 1.00 98.12 274 LEU A CA 1
ATOM 2129 C C . LEU A 1 274 ? 2.158 11.691 10.543 1.00 98.12 274 LEU A C 1
ATOM 2131 O O . LEU A 1 274 ? 2.909 10.987 11.218 1.00 98.12 274 LEU A O 1
ATOM 2135 N N . VAL A 1 275 ? 2.197 13.028 10.613 1.00 98.19 275 VAL A N 1
ATOM 2136 C CA . VAL A 1 275 ? 3.055 13.774 11.555 1.00 98.19 275 VAL A CA 1
ATOM 2137 C C . VAL A 1 275 ? 2.723 13.397 12.997 1.00 98.19 275 VAL A C 1
ATOM 2139 O O . VAL A 1 275 ? 3.628 13.109 13.776 1.00 98.19 275 VAL A O 1
ATOM 2142 N N . SER A 1 276 ? 1.437 13.322 13.341 1.00 98.19 276 SER A N 1
ATOM 2143 C CA . SER A 1 276 ? 0.990 12.934 14.683 1.00 98.19 276 SER A CA 1
ATOM 2144 C C . SER A 1 276 ? 1.444 11.512 15.043 1.00 98.19 276 SER A C 1
ATOM 2146 O O . SER A 1 276 ? 1.970 11.291 16.134 1.00 98.19 276 SER A O 1
ATOM 2148 N N . ALA A 1 277 ? 1.338 10.556 14.112 1.00 98.38 277 ALA A N 1
ATOM 2149 C CA . ALA A 1 277 ? 1.860 9.199 14.295 1.00 98.38 277 ALA A CA 1
ATOM 2150 C C . ALA A 1 277 ? 3.383 9.188 14.524 1.00 98.38 277 ALA A C 1
ATOM 2152 O O . ALA A 1 277 ? 3.865 8.545 15.461 1.00 98.38 277 ALA A O 1
ATOM 2153 N N . ALA A 1 278 ? 4.138 9.932 13.709 1.00 98.12 278 ALA A N 1
ATOM 2154 C CA . ALA A 1 278 ? 5.589 10.056 13.837 1.00 98.12 278 ALA A CA 1
ATOM 2155 C C . ALA A 1 278 ? 5.997 10.686 15.178 1.00 98.12 278 ALA A C 1
ATOM 2157 O O . ALA A 1 278 ? 6.926 10.213 15.833 1.00 98.12 278 ALA A O 1
ATOM 2158 N N . GLU A 1 279 ? 5.277 11.705 15.644 1.00 97.62 279 GLU A N 1
ATOM 2159 C CA . GLU A 1 279 ? 5.509 12.300 16.958 1.00 97.62 279 GLU A CA 1
ATOM 2160 C C . GLU A 1 279 ? 5.255 11.318 18.103 1.00 97.62 279 GLU A C 1
ATOM 2162 O O . GLU A 1 279 ? 6.055 11.263 19.039 1.00 97.62 279 GLU A O 1
ATOM 2167 N N . VAL A 1 280 ? 4.172 10.533 18.047 1.00 97.69 280 VAL A N 1
ATOM 2168 C CA . VAL A 1 280 ? 3.899 9.485 19.046 1.00 97.69 280 VAL A CA 1
ATOM 2169 C C . VAL A 1 280 ? 5.037 8.461 19.057 1.00 97.69 280 VAL A C 1
ATOM 2171 O O . VAL A 1 280 ? 5.526 8.112 20.137 1.00 97.69 280 VAL A O 1
ATOM 2174 N N . ALA A 1 281 ? 5.507 8.045 17.875 1.00 97.12 281 ALA A N 1
ATOM 2175 C CA . ALA A 1 281 ? 6.635 7.132 17.718 1.00 97.12 281 ALA A CA 1
ATOM 2176 C C . ALA A 1 281 ? 7.923 7.686 18.363 1.00 97.12 281 ALA A C 1
ATOM 2178 O O . ALA A 1 281 ? 8.519 7.054 19.241 1.00 97.12 281 ALA A O 1
ATOM 2179 N N . MET A 1 282 ? 8.318 8.905 17.986 1.00 96.12 282 MET A N 1
ATOM 2180 C CA . MET A 1 282 ? 9.563 9.540 18.431 1.00 96.12 282 MET A CA 1
ATOM 2181 C C . MET A 1 282 ? 9.543 9.924 19.913 1.00 96.12 282 MET A C 1
ATOM 2183 O O . MET A 1 282 ? 10.499 9.650 20.638 1.00 96.12 282 MET A O 1
ATOM 2187 N N . ARG A 1 283 ? 8.448 10.520 20.405 1.00 96.12 283 ARG A N 1
ATOM 2188 C CA . ARG A 1 283 ? 8.324 10.989 21.799 1.00 96.12 283 ARG A CA 1
ATOM 2189 C C . ARG A 1 283 ? 8.427 9.846 22.806 1.00 96.12 283 ARG A C 1
ATOM 2191 O O . ARG A 1 283 ? 8.842 10.059 23.943 1.00 96.12 283 ARG A O 1
ATOM 2198 N N . ARG A 1 284 ? 8.031 8.637 22.404 1.00 95.69 284 ARG A N 1
ATOM 2199 C CA . ARG A 1 284 ? 8.105 7.429 23.235 1.00 95.69 284 ARG A CA 1
ATOM 2200 C C . ARG A 1 284 ? 9.359 6.600 22.991 1.00 95.69 284 ARG A C 1
ATOM 2202 O O . ARG A 1 284 ? 9.522 5.582 23.655 1.00 95.69 284 ARG A O 1
ATOM 2209 N N . GLY A 1 285 ? 10.247 7.049 22.102 1.00 94.62 285 GLY A N 1
ATOM 2210 C CA . GLY A 1 285 ? 11.471 6.331 21.768 1.00 94.62 285 GLY A CA 1
ATOM 2211 C C . GLY A 1 285 ? 11.175 4.945 21.209 1.00 94.62 285 GLY A C 1
ATOM 2212 O O . GLY A 1 285 ? 11.864 3.990 21.555 1.00 94.62 285 GLY A O 1
ATOM 2213 N N . PHE A 1 286 ? 10.116 4.812 20.406 1.00 94.19 286 PHE A N 1
ATOM 2214 C CA . PHE A 1 286 ? 9.820 3.543 19.765 1.00 94.19 286 PHE A CA 1
ATOM 2215 C C . PHE A 1 286 ? 10.911 3.201 18.752 1.00 94.19 286 PHE A C 1
ATOM 2217 O O . PHE A 1 286 ? 11.305 4.030 17.934 1.00 94.19 286 PHE A O 1
ATOM 2224 N N . GLN A 1 287 ? 11.393 1.966 18.833 1.00 92.06 287 GLN A N 1
ATOM 2225 C CA . GLN A 1 287 ? 12.477 1.439 18.017 1.00 92.06 287 GLN A CA 1
ATOM 2226 C C . GLN A 1 287 ? 12.102 0.041 17.548 1.00 92.06 287 GLN A C 1
ATOM 2228 O O . GLN A 1 287 ? 11.469 -0.715 18.287 1.00 92.06 287 GLN A O 1
ATOM 2233 N N . PHE A 1 288 ? 12.543 -0.357 16.356 1.00 88.69 288 PHE A N 1
ATOM 2234 C CA . PHE A 1 288 ? 12.404 -1.759 15.974 1.00 88.69 288 PHE A CA 1
ATOM 2235 C C . PHE A 1 288 ? 13.269 -2.614 16.907 1.00 88.69 288 PHE A C 1
ATOM 2237 O O . PHE A 1 288 ? 14.497 -2.594 16.845 1.00 88.69 288 PHE A O 1
ATOM 2244 N N . MET A 1 289 ? 12.612 -3.328 17.825 1.00 79.56 289 MET A N 1
ATOM 2245 C CA . MET A 1 289 ? 13.255 -4.095 18.890 1.00 79.56 289 MET A CA 1
ATOM 2246 C C . MET A 1 289 ? 14.147 -5.201 18.303 1.00 79.56 289 MET A C 1
ATOM 2248 O O . MET A 1 289 ? 13.679 -6.271 17.919 1.00 79.56 289 MET A O 1
ATOM 2252 N N . LEU A 1 290 ? 15.459 -4.956 18.292 1.00 64.94 290 LEU A N 1
ATOM 2253 C CA . LEU A 1 290 ? 16.505 -5.875 17.817 1.00 64.94 290 LEU A CA 1
ATOM 2254 C C . LEU A 1 290 ? 16.655 -7.146 18.669 1.00 64.94 290 LEU A C 1
ATOM 2256 O O . LEU A 1 290 ? 17.259 -8.122 18.224 1.00 64.94 290 LEU A O 1
ATOM 2260 N N . ASN A 1 291 ? 16.111 -7.153 19.889 1.00 61.09 291 ASN A N 1
ATOM 2261 C CA . ASN A 1 291 ? 16.333 -8.222 20.869 1.00 61.09 291 ASN A CA 1
ATOM 2262 C C . ASN A 1 291 ? 15.792 -9.594 20.430 1.00 61.09 291 ASN A C 1
ATOM 2264 O O . ASN A 1 291 ? 16.258 -10.610 20.941 1.00 61.09 291 ASN A O 1
ATOM 2268 N N . TYR A 1 292 ? 14.878 -9.644 19.456 1.00 58.75 292 TYR A N 1
ATOM 2269 C CA . TYR A 1 292 ? 14.383 -10.897 18.871 1.00 58.75 292 TYR A CA 1
ATOM 2270 C C . TYR A 1 292 ? 15.368 -11.558 17.898 1.00 58.75 292 TYR A C 1
ATOM 2272 O O . TYR A 1 292 ? 15.224 -12.735 17.590 1.00 58.75 292 TYR A O 1
ATOM 2280 N N . ILE A 1 293 ? 16.376 -10.826 17.419 1.00 57.09 293 ILE A N 1
ATOM 2281 C CA . ILE A 1 293 ? 17.290 -11.287 16.363 1.00 57.09 293 ILE A CA 1
ATOM 2282 C C . ILE A 1 293 ? 18.643 -11.690 16.956 1.00 57.09 293 ILE A C 1
ATOM 2284 O O . ILE A 1 293 ? 19.624 -11.780 16.233 1.00 57.09 293 ILE A O 1
ATOM 2288 N N . ASN A 1 294 ? 18.757 -11.915 18.269 1.00 56.84 294 ASN A N 1
ATOM 2289 C CA . ASN A 1 294 ? 20.040 -12.317 18.837 1.00 56.84 294 ASN A CA 1
ATOM 2290 C C . ASN A 1 294 ? 20.331 -13.782 18.438 1.00 56.84 294 ASN A C 1
ATOM 2292 O O . ASN A 1 294 ? 19.717 -14.693 18.996 1.00 56.84 294 ASN A O 1
ATOM 2296 N N . PRO A 1 295 ? 21.260 -14.052 17.497 1.00 59.50 295 PRO A N 1
ATOM 2297 C CA . PRO A 1 295 ? 21.439 -15.378 16.893 1.00 59.50 295 PRO A CA 1
ATOM 2298 C C . PRO A 1 295 ? 22.140 -16.373 17.836 1.00 59.50 295 PRO A C 1
ATOM 2300 O O . PRO A 1 295 ? 22.475 -17.489 17.449 1.00 59.50 295 PRO A O 1
ATOM 2303 N N . VAL A 1 296 ? 22.405 -15.961 19.079 1.00 62.72 296 VAL A N 1
ATOM 2304 C CA . VAL A 1 296 ? 23.264 -16.663 20.038 1.00 62.72 296 VAL A CA 1
ATOM 2305 C C . VAL A 1 296 ? 22.539 -17.815 20.750 1.00 62.72 296 VAL A C 1
ATOM 2307 O O . VAL A 1 296 ? 23.196 -18.615 21.408 1.00 62.72 296 VAL A O 1
ATOM 2310 N N . TRP A 1 297 ? 21.219 -17.965 20.590 1.00 52.97 297 TRP A N 1
ATOM 2311 C CA . TRP A 1 297 ? 20.450 -19.078 21.170 1.00 52.97 297 TRP A CA 1
ATOM 2312 C C . TRP A 1 297 ? 19.930 -20.016 20.065 1.00 52.97 297 TRP A C 1
ATOM 2314 O O . TRP A 1 297 ? 18.842 -19.790 19.538 1.00 52.97 297 TRP A O 1
ATOM 2324 N N . PRO A 1 298 ? 20.679 -21.071 19.684 1.00 58.28 298 PRO A N 1
ATOM 2325 C CA . PRO A 1 298 ? 20.473 -21.788 18.422 1.00 58.28 298 PRO A CA 1
ATOM 2326 C C . PRO A 1 298 ? 19.325 -22.813 18.390 1.00 58.28 298 PRO A C 1
ATOM 2328 O O . PRO A 1 298 ? 19.383 -23.723 17.566 1.00 58.28 298 PRO A O 1
ATOM 2331 N N . SER A 1 299 ? 18.316 -22.774 19.269 1.00 60.25 299 SER A N 1
ATOM 2332 C CA . SER A 1 299 ? 17.478 -23.985 19.421 1.00 60.25 299 SER A CA 1
ATOM 2333 C C . SER A 1 299 ? 16.027 -23.844 19.865 1.00 60.25 299 SER A C 1
ATOM 2335 O O . SER A 1 299 ? 15.340 -24.862 19.925 1.00 60.25 299 SER A O 1
ATOM 2337 N N . HIS A 1 300 ? 15.500 -22.641 20.087 1.00 72.44 300 HIS A N 1
ATOM 2338 C CA . HIS A 1 300 ? 14.054 -22.480 20.237 1.00 72.44 300 HIS A CA 1
ATOM 2339 C C . HIS A 1 300 ? 13.561 -21.382 19.308 1.00 72.44 300 HIS A C 1
ATOM 2341 O O . HIS A 1 300 ? 13.915 -20.219 19.460 1.00 72.44 300 HIS A O 1
ATOM 2347 N N . GLU A 1 301 ? 12.762 -21.788 18.326 1.00 74.38 301 GLU A N 1
ATOM 2348 C CA . GLU A 1 301 ? 12.002 -20.920 17.436 1.00 74.38 301 GLU A CA 1
ATOM 2349 C C . GLU A 1 301 ? 11.000 -20.135 18.299 1.00 74.38 301 GLU A C 1
ATOM 2351 O O . GLU A 1 301 ? 9.887 -20.582 18.572 1.00 74.38 301 GLU A O 1
ATOM 2356 N N . VAL A 1 302 ? 11.449 -19.007 18.860 1.00 78.38 302 VAL A N 1
ATOM 2357 C CA . VAL A 1 302 ? 10.598 -18.122 19.655 1.00 78.38 302 VAL A CA 1
ATOM 2358 C C . VAL A 1 302 ? 9.663 -17.429 18.678 1.00 78.38 302 VAL A C 1
ATOM 2360 O O . VAL A 1 302 ? 10.033 -16.454 18.027 1.00 78.38 302 VAL A O 1
ATOM 2363 N N . THR A 1 303 ? 8.446 -17.952 18.551 1.00 80.81 303 THR A N 1
ATOM 2364 C CA . THR A 1 303 ? 7.377 -17.256 17.839 1.00 80.81 303 THR A CA 1
ATOM 2365 C C . THR A 1 303 ? 7.117 -15.923 18.549 1.00 80.81 303 THR A C 1
ATOM 2367 O O . THR A 1 303 ? 6.861 -15.953 19.760 1.00 80.81 303 THR A O 1
ATOM 2370 N N . PRO A 1 304 ? 7.197 -14.775 17.851 1.00 83.12 304 PRO A N 1
ATOM 2371 C CA . PRO A 1 304 ? 6.933 -13.474 18.455 1.00 83.12 304 PRO A CA 1
ATOM 2372 C C . PRO A 1 304 ? 5.533 -13.450 19.071 1.00 83.12 304 PRO A C 1
ATOM 2374 O O . PRO A 1 304 ? 4.614 -14.127 18.598 1.00 83.12 304 PRO A O 1
ATOM 2377 N N . SER A 1 305 ? 5.363 -12.696 20.157 1.00 91.12 305 SER A N 1
ATOM 2378 C CA . SER A 1 305 ? 4.032 -12.538 20.731 1.00 91.12 305 SER A CA 1
ATOM 2379 C C . SER A 1 305 ? 3.152 -11.736 19.768 1.00 91.12 305 SER A C 1
ATOM 2381 O O . SER A 1 305 ? 3.640 -10.907 19.001 1.00 91.12 305 SER A O 1
ATOM 2383 N N . TRP A 1 306 ? 1.834 -11.931 19.826 1.00 91.38 306 TRP A N 1
ATOM 2384 C CA . TRP A 1 306 ? 0.897 -11.140 19.016 1.00 91.38 306 TRP A CA 1
ATOM 2385 C C . TRP A 1 306 ? 1.040 -9.627 19.237 1.00 91.38 306 TRP A C 1
ATOM 2387 O O . TRP A 1 306 ? 0.788 -8.856 18.318 1.00 91.38 306 TRP A O 1
ATOM 2397 N N . GLN A 1 307 ? 1.455 -9.213 20.437 1.00 91.81 307 GLN A N 1
ATOM 2398 C CA . GLN A 1 307 ? 1.712 -7.808 20.762 1.00 91.81 307 GLN A CA 1
ATOM 2399 C C . GLN A 1 307 ? 2.950 -7.282 20.031 1.00 91.81 307 GLN A C 1
ATOM 2401 O O . GLN A 1 307 ? 2.935 -6.156 19.544 1.00 91.81 307 GLN A O 1
ATOM 2406 N N . ASP A 1 308 ? 3.994 -8.105 19.901 1.00 90.12 308 ASP A N 1
ATOM 2407 C CA . ASP A 1 308 ? 5.196 -7.744 19.145 1.00 90.12 308 ASP A CA 1
ATOM 2408 C C . ASP A 1 308 ? 4.896 -7.635 17.651 1.00 90.12 308 ASP A C 1
ATOM 2410 O O . ASP A 1 308 ? 5.392 -6.734 16.979 1.00 90.12 308 ASP A O 1
ATOM 2414 N N . GLU A 1 309 ? 4.065 -8.534 17.121 1.00 89.44 309 GLU A N 1
ATOM 2415 C CA . GLU A 1 309 ? 3.651 -8.472 15.721 1.00 89.44 309 GLU A CA 1
ATOM 2416 C C . GLU A 1 309 ? 2.813 -7.227 15.415 1.00 89.44 309 GLU A C 1
ATOM 2418 O O . GLU A 1 309 ? 3.054 -6.579 14.398 1.00 89.44 309 GLU A O 1
ATOM 2423 N N . GLU A 1 310 ? 1.853 -6.891 16.283 1.00 92.19 310 GLU A N 1
ATOM 2424 C CA . GLU A 1 310 ? 1.033 -5.676 16.180 1.00 92.19 310 GLU A CA 1
ATOM 2425 C C . GLU A 1 310 ? 1.927 -4.428 16.232 1.00 92.19 310 GLU A C 1
ATOM 2427 O O . GLU A 1 310 ? 1.896 -3.592 15.331 1.00 92.19 310 GLU A O 1
ATOM 2432 N N . TYR A 1 311 ? 2.840 -4.376 17.204 1.00 94.06 311 TYR A N 1
ATOM 2433 C CA . TYR A 1 311 ? 3.825 -3.310 17.348 1.00 94.06 311 TYR A CA 1
ATOM 2434 C C . TYR A 1 311 ? 4.710 -3.120 16.104 1.00 94.06 311 TYR A C 1
ATOM 2436 O O . TYR A 1 311 ? 4.835 -2.011 15.577 1.00 94.06 311 TYR A O 1
ATOM 2444 N N . ILE A 1 312 ? 5.316 -4.204 15.604 1.00 91.31 312 ILE A N 1
ATOM 2445 C CA . ILE A 1 312 ? 6.166 -4.170 14.406 1.00 91.31 312 ILE A CA 1
ATOM 2446 C C . ILE A 1 312 ? 5.342 -3.772 13.179 1.00 91.31 312 ILE A C 1
ATOM 2448 O O . ILE A 1 312 ? 5.858 -3.066 12.308 1.00 91.31 312 ILE A O 1
ATOM 2452 N N . SER A 1 313 ? 4.083 -4.213 13.087 1.00 91.88 313 SER A N 1
ATOM 2453 C CA . SER A 1 313 ? 3.181 -3.832 12.000 1.00 91.88 313 SER A CA 1
ATOM 2454 C C . SER A 1 313 ? 2.917 -2.331 12.012 1.00 91.88 313 SER A C 1
ATOM 2456 O O . SER A 1 313 ? 3.200 -1.685 11.009 1.00 91.88 313 SER A O 1
ATOM 2458 N N . ALA A 1 314 ? 2.498 -1.773 13.150 1.00 95.75 314 ALA A N 1
ATOM 2459 C CA . ALA A 1 314 ? 2.194 -0.351 13.299 1.00 95.75 314 ALA A CA 1
ATOM 2460 C C . ALA A 1 314 ? 3.384 0.546 12.920 1.00 95.75 314 ALA A C 1
ATOM 2462 O O . ALA A 1 314 ? 3.242 1.489 12.143 1.00 95.75 314 ALA A O 1
ATOM 2463 N N . LEU A 1 315 ? 4.587 0.225 13.411 1.00 95.75 315 LEU A N 1
ATOM 2464 C CA . LEU A 1 315 ? 5.791 0.992 13.077 1.00 95.75 315 LEU A CA 1
ATOM 2465 C C . LEU A 1 315 ? 6.210 0.857 11.614 1.00 95.75 315 LEU A C 1
ATOM 2467 O O . LEU A 1 315 ? 6.744 1.797 11.028 1.00 95.75 315 LEU A O 1
ATOM 2471 N N . SER A 1 316 ? 6.015 -0.323 11.032 1.00 93.62 316 SER A N 1
ATOM 2472 C CA . SER A 1 316 ? 6.372 -0.540 9.632 1.00 93.62 316 SER A CA 1
ATOM 2473 C C . SER A 1 316 ? 5.399 0.142 8.689 1.00 93.62 316 SER A C 1
ATOM 2475 O O . SER A 1 316 ? 5.836 0.619 7.650 1.00 93.62 316 SER A O 1
ATOM 2477 N N . GLU A 1 317 ? 4.122 0.214 9.061 1.00 94.94 317 GLU A N 1
ATOM 2478 C CA . GLU A 1 317 ? 3.117 0.967 8.318 1.00 94.94 317 GLU A CA 1
ATOM 2479 C C . GLU A 1 317 ? 3.411 2.466 8.371 1.00 94.94 317 GLU A C 1
ATOM 2481 O O . GLU A 1 317 ? 3.475 3.116 7.334 1.00 94.94 317 GLU A O 1
ATOM 2486 N N . LEU A 1 318 ? 3.718 3.001 9.557 1.00 97.00 318 LEU A N 1
ATOM 2487 C CA . LEU A 1 318 ? 4.162 4.387 9.710 1.00 97.00 318 LEU A CA 1
ATOM 2488 C C . LEU A 1 318 ? 5.384 4.695 8.830 1.00 97.00 318 LEU A C 1
ATOM 2490 O O . LEU A 1 318 ? 5.397 5.692 8.109 1.00 97.00 318 LEU A O 1
ATOM 2494 N N . PHE A 1 319 ? 6.400 3.828 8.858 1.00 95.25 319 PHE A N 1
ATOM 2495 C CA . PHE A 1 319 ? 7.579 3.983 8.008 1.00 95.25 319 PHE A CA 1
ATOM 2496 C C . PHE A 1 319 ? 7.232 3.921 6.522 1.00 95.25 319 PHE A C 1
ATOM 2498 O O . PHE A 1 319 ? 7.698 4.751 5.747 1.00 95.25 319 PHE A O 1
ATOM 2505 N N . TYR A 1 320 ? 6.403 2.961 6.124 1.00 94.00 320 TYR A N 1
ATOM 2506 C CA . TYR A 1 320 ? 5.963 2.808 4.746 1.00 94.00 320 TYR A CA 1
ATOM 2507 C C . TYR A 1 320 ? 5.221 4.051 4.237 1.00 94.00 320 TYR A C 1
ATOM 2509 O O . TYR A 1 320 ? 5.557 4.558 3.167 1.00 94.00 320 TYR A O 1
ATOM 2517 N N . LEU A 1 321 ? 4.277 4.584 5.015 1.00 95.50 321 LEU A N 1
ATOM 2518 C CA . LEU A 1 321 ? 3.524 5.785 4.658 1.00 95.50 321 LEU A CA 1
ATOM 2519 C C . LEU A 1 321 ? 4.412 7.034 4.597 1.00 95.50 321 LEU A C 1
ATOM 2521 O O . LEU A 1 321 ? 4.235 7.842 3.689 1.00 95.50 321 LEU A O 1
ATOM 2525 N N . ASP A 1 322 ? 5.390 7.182 5.499 1.00 96.44 322 ASP A N 1
ATOM 2526 C CA . ASP A 1 322 ? 6.386 8.267 5.444 1.00 96.44 322 ASP A CA 1
ATOM 2527 C C . ASP A 1 322 ? 7.215 8.193 4.152 1.00 96.44 322 ASP A C 1
ATOM 2529 O O . ASP A 1 322 ? 7.325 9.174 3.417 1.00 96.44 322 ASP A O 1
ATOM 2533 N N . GLN A 1 323 ? 7.703 6.999 3.796 1.00 94.12 323 GLN A N 1
ATOM 2534 C CA . GLN A 1 323 ? 8.427 6.783 2.540 1.00 94.12 323 GLN A CA 1
ATOM 2535 C C . GLN A 1 323 ? 7.552 7.067 1.315 1.00 94.12 323 GLN A C 1
ATOM 2537 O O . GLN A 1 323 ? 7.989 7.754 0.391 1.00 94.12 323 GLN A O 1
ATOM 2542 N N . CYS A 1 324 ? 6.309 6.583 1.300 1.00 92.50 324 CYS A N 1
ATOM 2543 C CA . CYS A 1 324 ? 5.378 6.857 0.210 1.00 92.50 324 CYS A CA 1
ATOM 2544 C C . CYS A 1 324 ? 5.092 8.353 0.093 1.00 92.50 324 CYS A C 1
ATOM 2546 O O . CYS A 1 324 ? 5.080 8.884 -1.014 1.00 92.50 324 CYS A O 1
ATOM 2548 N N . ALA A 1 325 ? 4.932 9.054 1.215 1.00 94.19 325 ALA A N 1
ATOM 2549 C CA . ALA A 1 325 ? 4.712 10.488 1.220 1.00 94.19 325 ALA A CA 1
ATOM 2550 C C . ALA A 1 325 ? 5.913 11.262 0.654 1.00 94.19 325 ALA A C 1
ATOM 2552 O O . ALA A 1 325 ? 5.731 12.198 -0.127 1.00 94.19 325 ALA A O 1
ATOM 2553 N N . THR A 1 326 ? 7.137 10.843 0.979 1.00 93.88 326 THR A N 1
ATOM 2554 C CA . THR A 1 326 ? 8.353 11.415 0.393 1.00 93.88 326 THR A CA 1
ATOM 2555 C C . THR A 1 326 ? 8.461 11.137 -1.103 1.00 93.88 326 THR A C 1
ATOM 2557 O O . THR A 1 326 ? 8.759 12.049 -1.867 1.00 93.88 326 THR A O 1
ATOM 2560 N N . ILE A 1 327 ? 8.193 9.908 -1.547 1.00 91.00 327 ILE A N 1
ATOM 2561 C CA . ILE A 1 327 ? 8.355 9.521 -2.956 1.00 91.00 327 ILE A CA 1
ATOM 2562 C C . ILE A 1 327 ? 7.254 10.125 -3.839 1.00 91.00 327 ILE A C 1
ATOM 2564 O O . ILE A 1 327 ? 7.532 10.591 -4.940 1.00 91.00 327 ILE A O 1
ATOM 2568 N N . VAL A 1 328 ? 5.999 10.078 -3.390 1.00 90.62 328 VAL A N 1
ATOM 2569 C CA . VAL A 1 328 ? 4.829 10.432 -4.208 1.00 90.62 328 VAL A CA 1
ATOM 2570 C C . VAL A 1 328 ? 4.518 11.926 -4.139 1.00 90.62 328 VAL A C 1
ATOM 2572 O O . VAL A 1 328 ? 4.116 12.503 -5.147 1.00 90.62 328 VAL A O 1
ATOM 2575 N N . PHE A 1 329 ? 4.699 12.559 -2.976 1.00 90.69 329 PHE A N 1
ATOM 2576 C CA . PHE A 1 329 ? 4.345 13.970 -2.762 1.00 90.69 329 PHE A CA 1
ATOM 2577 C C . PHE A 1 329 ? 5.548 14.893 -2.589 1.00 90.69 329 PHE A C 1
ATOM 2579 O O . PHE A 1 329 ? 5.354 16.083 -2.345 1.00 90.69 329 PHE A O 1
ATOM 2586 N N . GLU A 1 330 ? 6.770 14.360 -2.667 1.00 92.88 330 GLU A N 1
ATOM 2587 C CA . GLU A 1 330 ? 8.004 15.117 -2.423 1.00 92.88 330 GLU A CA 1
ATOM 2588 C C . GLU A 1 330 ? 8.022 15.775 -1.028 1.00 92.88 330 GLU A C 1
ATOM 2590 O O . GLU A 1 330 ? 8.635 16.823 -0.810 1.00 92.88 330 GLU A O 1
ATOM 2595 N N . TYR A 1 331 ? 7.332 15.171 -0.051 1.00 94.62 331 TYR A N 1
ATOM 2596 C CA . TYR A 1 331 ? 7.330 15.684 1.313 1.00 94.62 331 TYR A CA 1
ATOM 2597 C C . TYR A 1 331 ? 8.635 15.358 2.048 1.00 94.62 331 TYR A C 1
ATOM 2599 O O . TYR A 1 331 ? 9.186 14.266 1.884 1.00 94.62 331 TYR A O 1
ATOM 2607 N N . PRO A 1 332 ? 9.112 16.265 2.925 1.00 96.31 332 PRO A N 1
ATOM 2608 C CA . PRO A 1 332 ? 10.229 15.961 3.806 1.00 96.31 332 PRO A CA 1
ATOM 2609 C C . PRO A 1 332 ? 9.915 14.742 4.670 1.00 96.31 332 PRO A C 1
ATOM 2611 O O . PRO A 1 332 ? 8.821 14.667 5.237 1.00 96.31 332 PRO A O 1
ATOM 2614 N N . GLN A 1 333 ? 10.892 13.844 4.773 1.00 95.75 333 GLN A N 1
ATOM 2615 C CA . GLN A 1 333 ? 10.827 12.653 5.612 1.00 95.75 333 GLN A CA 1
ATOM 2616 C C . GLN A 1 333 ? 10.612 13.050 7.078 1.00 95.75 333 GLN A C 1
ATOM 2618 O O . GLN A 1 333 ? 11.278 13.956 7.590 1.00 95.75 333 GLN A O 1
ATOM 2623 N N . LEU A 1 334 ? 9.664 12.392 7.742 1.00 96.94 334 LEU A N 1
ATOM 2624 C CA . LEU A 1 334 ? 9.304 12.666 9.132 1.00 96.94 334 LEU A CA 1
ATOM 2625 C C . LEU A 1 334 ? 10.149 11.847 10.109 1.00 96.94 334 LEU A C 1
ATOM 2627 O O . LEU A 1 334 ? 10.481 12.326 11.194 1.00 96.94 334 LEU A O 1
ATOM 2631 N N . LEU A 1 335 ? 10.489 10.614 9.734 1.00 96.00 335 LEU A N 1
ATOM 2632 C CA . LEU A 1 335 ? 11.265 9.701 10.564 1.00 96.00 335 LEU A CA 1
ATOM 2633 C C . LEU A 1 335 ? 12.770 9.896 10.352 1.00 96.00 335 LEU A C 1
ATOM 2635 O O . LEU A 1 335 ? 13.238 10.239 9.268 1.00 96.00 335 LEU A O 1
ATOM 2639 N N . SER A 1 336 ? 13.555 9.656 11.401 1.00 94.50 336 SER A N 1
ATOM 2640 C CA . SER A 1 336 ? 15.009 9.803 11.343 1.00 94.50 336 SER A CA 1
ATOM 2641 C C . SER A 1 336 ? 15.680 8.673 10.549 1.00 94.50 336 SER A C 1
ATOM 2643 O O . SER A 1 336 ? 15.167 7.557 10.451 1.00 94.50 336 SER A O 1
ATOM 2645 N N . ALA A 1 337 ? 16.900 8.925 10.066 1.00 91.94 337 ALA A N 1
A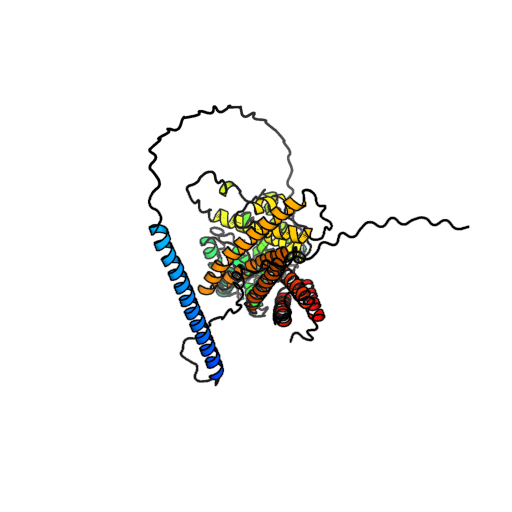TOM 2646 C CA . ALA A 1 337 ? 17.740 7.901 9.433 1.00 91.94 337 ALA A CA 1
ATOM 2647 C C . ALA A 1 337 ? 18.050 6.709 10.366 1.00 91.94 337 ALA A C 1
ATOM 2649 O O . ALA A 1 337 ? 18.296 5.596 9.903 1.00 91.94 337 ALA A O 1
ATOM 2650 N N . GLU A 1 338 ? 18.010 6.916 11.688 1.00 91.50 338 GLU A N 1
ATOM 2651 C CA . GLU A 1 338 ? 18.147 5.831 12.664 1.00 91.50 338 GLU A CA 1
ATOM 2652 C C . GLU A 1 338 ? 16.978 4.843 12.557 1.00 91.50 338 GLU A C 1
ATOM 2654 O O . GLU A 1 338 ? 17.192 3.632 12.571 1.00 91.50 338 GLU A O 1
ATOM 2659 N N . PHE A 1 339 ? 15.753 5.345 12.377 1.00 91.06 339 PHE A N 1
ATOM 2660 C CA . PHE A 1 339 ? 14.561 4.515 12.210 1.00 91.06 339 PHE A CA 1
ATOM 2661 C C . PHE A 1 339 ? 14.674 3.626 10.966 1.00 91.06 339 PHE A C 1
ATOM 2663 O O . PHE A 1 339 ? 14.373 2.432 11.000 1.00 91.06 339 PHE A O 1
ATOM 2670 N N . GLU A 1 340 ? 15.193 4.189 9.877 1.00 88.94 340 GLU A N 1
ATOM 2671 C CA . GLU A 1 340 ? 15.475 3.457 8.647 1.00 88.94 340 GLU A CA 1
ATOM 2672 C C . GLU A 1 340 ? 16.567 2.393 8.842 1.00 88.94 340 GLU A C 1
ATOM 2674 O O . GLU A 1 340 ? 16.428 1.256 8.381 1.00 88.94 340 GLU A O 1
ATOM 2679 N N . GLN A 1 341 ? 17.652 2.729 9.547 1.00 88.31 341 GLN A N 1
ATOM 2680 C CA . GLN A 1 341 ? 18.710 1.772 9.866 1.00 88.31 341 GLN A CA 1
ATOM 2681 C C . GLN A 1 341 ? 18.165 0.607 10.696 1.00 88.31 341 GLN A C 1
ATOM 2683 O O . GLN A 1 341 ? 18.472 -0.549 10.403 1.00 88.31 341 GLN A O 1
ATOM 2688 N N . GLN A 1 342 ? 17.326 0.893 11.691 1.00 88.50 342 GLN A N 1
ATOM 2689 C CA . GLN A 1 342 ? 16.655 -0.120 12.498 1.00 88.50 342 GLN A CA 1
ATOM 2690 C C . GLN A 1 342 ? 15.727 -0.988 11.638 1.00 88.50 342 GLN A C 1
ATOM 2692 O O . GLN A 1 342 ? 15.797 -2.214 11.715 1.00 88.50 342 GLN A O 1
ATOM 2697 N N . PHE A 1 343 ? 14.934 -0.391 10.745 1.00 85.75 343 PHE A N 1
ATOM 2698 C CA . PHE A 1 343 ? 14.072 -1.133 9.823 1.00 85.75 343 PHE A CA 1
ATOM 2699 C C . PHE A 1 343 ? 14.870 -2.081 8.914 1.00 85.75 343 PHE A C 1
ATOM 2701 O O . PHE A 1 343 ? 14.491 -3.239 8.736 1.00 85.75 343 PHE A O 1
ATOM 2708 N N . LYS A 1 344 ? 16.032 -1.642 8.408 1.00 82.62 344 LYS A N 1
ATOM 2709 C CA . LYS A 1 344 ? 16.955 -2.469 7.606 1.00 82.62 344 LYS A CA 1
ATOM 2710 C C . LYS A 1 344 ? 17.483 -3.694 8.364 1.00 82.62 344 LYS A C 1
ATOM 2712 O O . LYS A 1 344 ? 17.889 -4.671 7.736 1.00 82.62 344 LYS A O 1
ATOM 2717 N N . THR A 1 345 ? 17.489 -3.691 9.696 1.00 79.88 345 THR A N 1
ATOM 2718 C CA . THR A 1 345 ? 17.915 -4.874 10.465 1.00 79.88 345 THR A CA 1
ATOM 2719 C C . THR A 1 345 ? 16.858 -5.980 10.509 1.00 79.88 345 THR A C 1
ATOM 2721 O O . THR A 1 345 ? 17.209 -7.153 10.678 1.00 79.88 345 THR A O 1
ATOM 2724 N N . LEU A 1 346 ? 15.582 -5.649 10.272 1.00 77.50 346 LEU A N 1
ATOM 2725 C CA . LEU A 1 346 ? 14.501 -6.627 10.221 1.00 77.50 346 LEU A CA 1
ATOM 2726 C C . LEU A 1 346 ? 14.693 -7.553 9.015 1.00 77.50 346 LEU A C 1
ATOM 2728 O O . LEU A 1 346 ? 14.548 -7.149 7.860 1.00 77.50 346 LEU A O 1
ATOM 2732 N N . HIS A 1 347 ? 14.997 -8.827 9.281 1.00 62.25 347 HIS A N 1
ATOM 2733 C CA . HIS A 1 347 ? 15.256 -9.841 8.248 1.00 62.25 347 HIS A CA 1
ATOM 2734 C C . HIS A 1 347 ? 14.126 -9.982 7.217 1.00 62.25 347 HIS A C 1
ATOM 2736 O O . HIS A 1 347 ? 14.385 -10.361 6.080 1.00 62.25 347 HIS A O 1
ATOM 2742 N N . THR A 1 348 ? 12.892 -9.639 7.583 1.00 53.25 348 THR A N 1
ATOM 2743 C CA . THR A 1 348 ? 11.706 -9.761 6.730 1.00 53.25 348 THR A CA 1
ATOM 2744 C C . THR A 1 348 ? 11.435 -8.545 5.834 1.00 53.25 348 THR A C 1
ATOM 2746 O O . THR A 1 348 ? 10.556 -8.642 4.981 1.00 53.25 348 THR A O 1
ATOM 2749 N N . ARG A 1 349 ? 12.146 -7.409 5.988 1.00 52.44 349 ARG A N 1
ATOM 2750 C CA . ARG A 1 349 ? 11.775 -6.131 5.329 1.00 52.44 349 ARG A CA 1
ATOM 2751 C C . ARG A 1 349 ? 12.932 -5.290 4.751 1.00 52.44 349 ARG A C 1
ATOM 2753 O O . ARG A 1 349 ? 12.720 -4.148 4.350 1.00 52.44 349 ARG A O 1
ATOM 2760 N N . LYS A 1 350 ? 14.131 -5.867 4.601 1.00 50.69 350 LYS A N 1
ATOM 2761 C CA . LYS A 1 350 ? 15.360 -5.213 4.083 1.00 50.69 350 LYS A CA 1
ATOM 2762 C C . LYS A 1 350 ? 15.224 -4.442 2.759 1.00 50.69 350 LYS A C 1
ATOM 2764 O O . LYS A 1 350 ? 15.993 -3.519 2.504 1.00 50.69 350 LYS A O 1
ATOM 2769 N N . ILE A 1 351 ? 14.254 -4.802 1.926 1.00 48.66 351 ILE A N 1
ATOM 2770 C CA . ILE A 1 351 ? 14.233 -4.421 0.509 1.00 48.66 351 ILE A CA 1
ATOM 2771 C C . ILE A 1 351 ? 13.562 -3.072 0.263 1.00 48.66 351 ILE A C 1
ATOM 2773 O O . ILE A 1 351 ? 14.056 -2.293 -0.549 1.00 48.66 351 ILE A O 1
ATOM 2777 N N . SER A 1 352 ? 12.510 -2.742 1.019 1.00 46.38 352 SER A N 1
ATOM 2778 C CA . SER A 1 352 ? 11.769 -1.488 0.820 1.00 46.38 352 SER A CA 1
ATOM 2779 C C . SER A 1 352 ? 12.615 -0.247 1.133 1.00 46.38 352 SER A C 1
ATOM 2781 O O . SER A 1 352 ? 12.516 0.744 0.424 1.00 46.38 352 SER A O 1
ATOM 2783 N N . ALA A 1 353 ? 13.476 -0.295 2.156 1.00 46.00 353 ALA A N 1
ATOM 2784 C CA . ALA A 1 353 ? 14.273 0.863 2.582 1.00 46.00 353 ALA A CA 1
ATOM 2785 C C . ALA A 1 353 ? 15.532 1.101 1.725 1.00 46.00 353 ALA A C 1
ATOM 2787 O O . ALA A 1 353 ? 16.002 2.228 1.582 1.00 46.00 353 ALA A O 1
ATOM 2788 N N . ARG A 1 354 ? 16.123 0.047 1.146 1.00 49.88 354 ARG A N 1
ATOM 2789 C CA . ARG A 1 354 ? 17.299 0.192 0.266 1.00 49.88 354 ARG A CA 1
ATOM 2790 C C . ARG A 1 354 ? 16.929 0.733 -1.111 1.00 49.88 354 ARG A C 1
ATOM 2792 O O . ARG A 1 354 ? 17.704 1.488 -1.689 1.00 49.88 354 ARG A O 1
ATOM 2799 N N . TRP A 1 355 ? 15.740 0.391 -1.596 1.00 45.34 355 TRP A N 1
ATOM 2800 C CA . TRP A 1 355 ? 15.251 0.825 -2.898 1.00 45.34 355 TRP A CA 1
ATOM 2801 C C . TRP A 1 355 ? 15.047 2.347 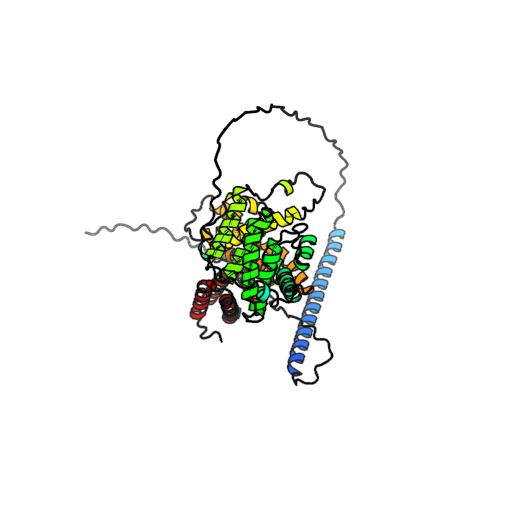-2.990 1.00 45.34 355 TRP A C 1
ATOM 2803 O O . TRP A 1 355 ? 15.522 2.964 -3.943 1.00 45.34 355 TRP A O 1
ATOM 2813 N N . THR A 1 356 ? 14.439 2.974 -1.975 1.00 53.12 356 THR A N 1
ATOM 2814 C CA . THR A 1 356 ? 14.203 4.430 -1.968 1.00 53.12 356 THR A CA 1
ATOM 2815 C C . THR A 1 356 ? 15.498 5.234 -2.058 1.00 53.12 356 THR A C 1
ATOM 2817 O O . THR A 1 356 ? 15.561 6.220 -2.786 1.00 53.12 356 THR A O 1
ATOM 2820 N N . ASN A 1 357 ? 16.561 4.779 -1.388 1.00 51.97 357 ASN A N 1
ATOM 2821 C CA . ASN A 1 357 ? 17.864 5.442 -1.447 1.00 51.97 357 ASN A CA 1
ATOM 2822 C C . ASN A 1 357 ? 18.445 5.440 -2.862 1.00 51.97 357 ASN A C 1
ATOM 2824 O O . ASN A 1 357 ? 18.948 6.459 -3.311 1.00 51.97 357 ASN A O 1
ATOM 2828 N N . ILE A 1 358 ? 18.322 4.335 -3.602 1.00 52.81 358 ILE A N 1
ATOM 2829 C CA . ILE A 1 358 ? 18.810 4.275 -4.987 1.00 52.81 358 ILE A CA 1
ATOM 2830 C C . ILE A 1 358 ? 17.982 5.174 -5.902 1.00 52.81 358 ILE A C 1
ATOM 2832 O O . ILE A 1 358 ? 18.545 5.840 -6.767 1.00 52.81 358 ILE A O 1
ATOM 2836 N N . LEU A 1 359 ? 16.663 5.231 -5.706 1.00 52.25 359 LEU A N 1
ATOM 2837 C CA . LEU A 1 359 ? 15.804 6.135 -6.471 1.00 52.25 359 LEU A CA 1
ATOM 2838 C C . LEU A 1 359 ? 16.149 7.610 -6.257 1.00 52.25 359 LEU A C 1
ATOM 2840 O O . LEU A 1 359 ? 16.125 8.379 -7.217 1.00 52.25 359 LEU A O 1
ATOM 2844 N N . LEU A 1 360 ? 16.486 7.992 -5.025 1.00 54.16 360 LEU A N 1
ATOM 2845 C CA . LEU A 1 360 ? 16.864 9.362 -4.682 1.00 54.16 360 LEU A CA 1
ATOM 2846 C C . LEU A 1 360 ? 18.295 9.709 -5.136 1.00 54.16 360 LEU A C 1
ATOM 2848 O O . LEU A 1 360 ? 18.548 10.850 -5.517 1.00 54.16 360 LEU A O 1
ATOM 2852 N N . ASP A 1 361 ? 19.212 8.737 -5.156 1.00 51.28 361 ASP A N 1
ATOM 2853 C CA . ASP A 1 361 ? 20.639 8.965 -5.438 1.00 51.28 361 ASP A CA 1
ATOM 2854 C C . ASP A 1 361 ? 21.005 8.872 -6.938 1.00 51.28 361 ASP A C 1
ATOM 2856 O O . ASP A 1 361 ? 22.064 9.333 -7.365 1.00 51.28 361 ASP A O 1
ATOM 2860 N N . GLN A 1 362 ? 20.099 8.375 -7.795 1.00 50.34 362 GLN A N 1
ATOM 2861 C CA . GLN A 1 362 ? 20.287 8.325 -9.260 1.00 50.34 362 GLN A CA 1
ATOM 2862 C C . GLN A 1 362 ? 20.490 9.708 -9.932 1.00 50.34 362 GLN A C 1
ATOM 2864 O O . GLN A 1 362 ? 20.814 9.768 -11.120 1.00 50.34 362 GLN A O 1
ATOM 2869 N N . GLY A 1 363 ? 20.333 10.820 -9.203 1.00 48.53 363 GLY A N 1
ATOM 2870 C CA . GLY A 1 363 ? 20.566 12.182 -9.697 1.00 48.53 363 GLY A CA 1
ATOM 2871 C C . GLY A 1 363 ? 22.018 12.685 -9.634 1.00 48.53 363 GLY A C 1
ATOM 2872 O O . GLY A 1 363 ? 22.322 13.706 -10.256 1.00 48.53 363 GLY A O 1
ATOM 2873 N N . ALA A 1 364 ? 22.928 12.014 -8.918 1.00 41.75 364 ALA A N 1
ATOM 2874 C CA . ALA A 1 364 ? 24.285 12.518 -8.678 1.00 41.75 364 ALA A CA 1
ATOM 2875 C C . ALA A 1 364 ? 25.325 11.860 -9.609 1.00 41.75 364 ALA A C 1
ATOM 2877 O O . ALA A 1 364 ? 25.810 10.756 -9.379 1.00 41.75 364 ALA A O 1
ATOM 2878 N N . GLY A 1 365 ? 25.653 12.545 -10.707 1.00 48.25 365 GLY A N 1
ATOM 2879 C CA . GLY A 1 365 ? 26.591 12.072 -11.728 1.00 48.25 365 GLY A CA 1
ATOM 2880 C C . GLY A 1 365 ? 28.068 11.984 -11.303 1.00 48.25 365 GLY A C 1
ATOM 2881 O O . GLY A 1 365 ? 28.524 12.674 -10.397 1.00 48.25 365 GLY A O 1
ATOM 2882 N N . ASN A 1 366 ? 28.808 11.191 -12.093 1.00 49.16 366 ASN A N 1
ATOM 2883 C CA . ASN A 1 366 ? 30.266 10.973 -12.130 1.00 49.16 366 ASN A CA 1
ATOM 2884 C C . ASN A 1 366 ? 30.890 10.215 -10.943 1.00 49.16 366 ASN A C 1
ATOM 2886 O O . ASN A 1 366 ? 31.543 10.790 -10.078 1.00 49.16 366 ASN A O 1
ATOM 2890 N N . ILE A 1 367 ? 30.783 8.882 -10.982 1.00 55.47 367 ILE A N 1
ATOM 2891 C CA . ILE A 1 367 ? 31.552 7.972 -10.120 1.00 55.47 367 ILE A CA 1
ATOM 2892 C C . ILE A 1 367 ? 33.016 7.952 -10.594 1.00 55.47 367 ILE A C 1
ATOM 2894 O O . ILE A 1 367 ? 33.314 7.453 -11.681 1.00 55.47 367 ILE A O 1
ATOM 2898 N N . GLU A 1 368 ? 33.939 8.475 -9.783 1.00 55.34 368 GLU A N 1
ATOM 2899 C CA . GLU A 1 368 ? 35.378 8.311 -10.020 1.00 55.34 368 GLU A CA 1
ATOM 2900 C C . GLU A 1 368 ? 35.835 6.859 -9.739 1.00 55.34 368 GLU A C 1
ATOM 2902 O O . GLU A 1 368 ? 35.461 6.265 -8.720 1.00 55.34 368 GLU A O 1
ATOM 2907 N N . PRO A 1 369 ? 36.673 6.259 -10.604 1.00 58.00 369 PRO A N 1
ATOM 2908 C CA . PRO A 1 369 ? 37.091 4.868 -10.475 1.00 58.00 369 PRO A CA 1
ATOM 2909 C C . PRO A 1 369 ? 38.381 4.749 -9.650 1.00 58.00 369 PRO A C 1
ATOM 2911 O O . PRO A 1 369 ? 39.460 5.066 -10.141 1.00 58.00 369 PRO A O 1
ATOM 2914 N N . SER A 1 370 ? 38.314 4.252 -8.408 1.00 67.25 370 SER A N 1
ATOM 2915 C CA . SER A 1 370 ? 39.510 3.655 -7.766 1.00 67.25 370 SER A CA 1
ATOM 2916 C C . SER A 1 370 ? 39.247 2.763 -6.543 1.00 67.25 370 SER A C 1
ATOM 2918 O O . SER A 1 370 ? 40.037 1.864 -6.276 1.00 67.25 370 SER A O 1
ATOM 2920 N N . SER A 1 371 ? 38.128 2.911 -5.832 1.00 75.12 371 SER A N 1
ATOM 2921 C CA . SER A 1 371 ? 37.731 1.984 -4.748 1.00 75.12 371 SER A CA 1
ATOM 2922 C C . SER A 1 371 ? 36.221 1.978 -4.512 1.00 75.12 371 SER A C 1
ATOM 2924 O O . SER A 1 371 ? 35.622 0.915 -4.347 1.00 75.12 371 SER A O 1
ATOM 2926 N N . ALA A 1 372 ? 35.599 3.153 -4.629 1.00 76.12 372 ALA A N 1
ATOM 2927 C CA . ALA A 1 372 ? 34.152 3.340 -4.568 1.00 76.12 372 ALA A CA 1
ATOM 2928 C C . ALA A 1 372 ? 33.399 2.457 -5.576 1.00 76.12 372 ALA A C 1
ATOM 2930 O O . ALA A 1 372 ? 32.355 1.903 -5.254 1.00 76.12 372 ALA A O 1
ATOM 2931 N N . GLN A 1 373 ? 33.965 2.241 -6.768 1.00 80.06 373 GLN A N 1
ATOM 2932 C CA . GLN A 1 373 ? 33.345 1.403 -7.794 1.00 80.06 373 GLN A CA 1
ATOM 2933 C C . GLN A 1 373 ? 33.218 -0.069 -7.363 1.00 80.06 373 GLN A C 1
ATOM 2935 O O . GLN A 1 373 ? 32.183 -0.684 -7.597 1.00 80.06 373 GLN A O 1
ATOM 2940 N N . SER A 1 374 ? 34.239 -0.642 -6.712 1.00 84.62 374 SER A N 1
ATOM 2941 C CA . SER A 1 374 ? 34.179 -2.038 -6.252 1.00 84.62 374 SER A CA 1
ATOM 2942 C C . SER A 1 374 ? 33.163 -2.216 -5.127 1.00 84.62 374 SER A C 1
ATOM 2944 O O . SER A 1 374 ? 32.475 -3.234 -5.087 1.00 84.62 374 SER A O 1
ATOM 2946 N N . GLN A 1 375 ? 33.073 -1.239 -4.221 1.00 85.06 375 GLN A N 1
ATOM 2947 C CA . GLN A 1 375 ? 32.079 -1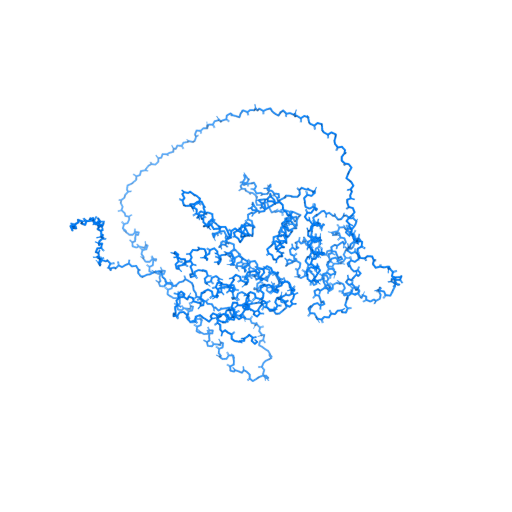.250 -3.152 1.00 85.06 375 GLN A CA 1
ATOM 2948 C C . GLN A 1 375 ? 30.665 -1.118 -3.725 1.00 85.06 375 GLN A C 1
ATOM 2950 O O . GLN A 1 375 ? 29.795 -1.912 -3.380 1.00 85.06 375 GLN A O 1
ATOM 2955 N N . TRP A 1 376 ? 30.464 -0.193 -4.664 1.00 85.06 376 TRP A N 1
ATOM 2956 C CA . TRP A 1 376 ? 29.187 -0.012 -5.346 1.00 85.06 376 TRP A CA 1
ATOM 2957 C C . TRP A 1 376 ? 28.728 -1.289 -6.057 1.00 85.06 376 TRP A C 1
ATOM 2959 O O . TRP A 1 376 ? 27.581 -1.692 -5.903 1.00 85.06 376 TRP A O 1
ATOM 2969 N N . TYR A 1 377 ? 29.621 -1.985 -6.773 1.00 86.38 377 TYR A N 1
ATOM 2970 C CA . TYR A 1 377 ? 29.277 -3.263 -7.407 1.00 86.38 377 TYR A CA 1
ATOM 2971 C C . TYR A 1 377 ? 28.875 -4.332 -6.386 1.00 86.38 377 TYR A C 1
ATOM 2973 O O . TYR A 1 377 ? 27.927 -5.076 -6.627 1.00 86.38 377 TYR A O 1
ATOM 2981 N N . ALA A 1 378 ? 29.575 -4.423 -5.253 1.00 88.50 378 ALA A N 1
ATOM 2982 C CA . ALA A 1 378 ? 29.212 -5.365 -4.198 1.00 88.50 378 ALA A CA 1
ATOM 2983 C C . ALA A 1 378 ? 27.826 -5.041 -3.615 1.00 88.50 378 ALA A C 1
ATOM 2985 O O . ALA A 1 378 ? 26.996 -5.934 -3.473 1.00 88.50 378 ALA A O 1
ATOM 2986 N N . GLU A 1 379 ? 27.550 -3.766 -3.334 1.00 84.88 379 GLU A N 1
ATOM 2987 C CA . GLU A 1 379 ? 26.247 -3.307 -2.839 1.00 84.88 379 GLU A CA 1
ATOM 2988 C C . GLU A 1 379 ? 25.124 -3.537 -3.859 1.00 84.88 379 GLU A C 1
ATOM 2990 O O . GLU A 1 379 ? 24.046 -3.998 -3.483 1.00 84.88 379 GLU A O 1
ATOM 2995 N N . TYR A 1 380 ? 25.394 -3.296 -5.144 1.00 87.88 380 TYR A N 1
ATOM 2996 C CA . TYR A 1 380 ? 24.487 -3.568 -6.256 1.00 87.88 380 TYR A CA 1
ATOM 2997 C C . TYR A 1 380 ? 24.078 -5.043 -6.317 1.00 87.88 380 TYR A C 1
ATOM 2999 O O . TYR A 1 380 ? 22.886 -5.350 -6.335 1.00 87.88 380 TYR A O 1
ATOM 3007 N N . TRP A 1 381 ? 25.051 -5.960 -6.330 1.00 90.38 381 TRP A N 1
ATOM 3008 C CA . TRP A 1 381 ? 24.772 -7.394 -6.439 1.00 90.38 381 TRP A CA 1
ATOM 3009 C C . TRP A 1 381 ? 24.057 -7.931 -5.206 1.00 90.38 381 TRP A C 1
ATOM 3011 O O . TRP A 1 381 ? 23.102 -8.691 -5.353 1.00 90.38 381 TRP A O 1
ATOM 3021 N N . LEU A 1 382 ? 24.464 -7.489 -4.012 1.00 88.69 382 LEU A N 1
ATOM 3022 C CA . LEU A 1 382 ? 23.776 -7.840 -2.771 1.00 88.69 382 LEU A CA 1
ATOM 3023 C C . LEU A 1 382 ? 22.317 -7.386 -2.801 1.00 88.69 382 LEU A C 1
ATOM 3025 O O . LEU A 1 382 ? 21.431 -8.151 -2.436 1.00 88.69 382 LEU A O 1
ATOM 3029 N N . LEU A 1 383 ? 22.046 -6.163 -3.258 1.00 86.69 383 LEU A N 1
ATOM 3030 C CA . LEU A 1 383 ? 20.674 -5.684 -3.353 1.00 86.69 383 LEU A CA 1
ATOM 3031 C C . LEU A 1 383 ? 19.873 -6.441 -4.420 1.00 86.69 383 LEU A C 1
ATOM 3033 O O . LEU A 1 383 ? 18.714 -6.774 -4.185 1.00 86.69 383 LEU A O 1
ATOM 3037 N N . LEU A 1 384 ? 20.467 -6.725 -5.579 1.00 90.88 384 LEU A N 1
ATOM 3038 C CA . LEU A 1 384 ? 19.797 -7.491 -6.627 1.00 90.88 384 LEU A CA 1
ATOM 3039 C C . LEU A 1 384 ? 19.438 -8.905 -6.147 1.00 90.88 384 LEU A C 1
ATOM 3041 O O . LEU A 1 384 ? 18.335 -9.380 -6.423 1.00 90.88 384 LEU A O 1
ATOM 3045 N N . GLU A 1 385 ? 20.335 -9.558 -5.406 1.00 93.06 385 GLU A N 1
ATOM 3046 C CA . GLU A 1 385 ? 20.089 -10.853 -4.768 1.00 93.06 385 GLU A CA 1
ATOM 3047 C C . GLU A 1 385 ? 18.969 -10.758 -3.724 1.00 93.06 385 GLU A C 1
ATOM 3049 O O . GLU A 1 385 ? 18.026 -11.547 -3.772 1.00 93.06 385 GLU A O 1
ATOM 3054 N N . GLU A 1 386 ? 19.010 -9.756 -2.837 1.00 88.19 386 GLU A N 1
ATOM 3055 C CA . GLU A 1 386 ? 17.964 -9.513 -1.836 1.00 88.19 386 GLU A CA 1
ATOM 3056 C C . GLU A 1 386 ? 16.585 -9.335 -2.496 1.00 88.19 386 GLU A C 1
ATOM 3058 O O . GLU A 1 386 ? 15.627 -10.021 -2.128 1.00 88.19 386 GLU A O 1
ATOM 3063 N N . VAL A 1 387 ? 16.482 -8.466 -3.509 1.00 91.06 387 VAL A N 1
ATOM 3064 C CA . VAL A 1 387 ? 15.240 -8.222 -4.263 1.00 91.06 387 VAL A CA 1
ATOM 3065 C C . VAL A 1 387 ? 14.747 -9.505 -4.935 1.00 91.06 387 VAL A C 1
ATOM 3067 O O . VAL A 1 387 ? 13.571 -9.853 -4.812 1.00 91.06 387 VAL A O 1
ATOM 3070 N N . SER A 1 388 ? 15.640 -10.240 -5.601 1.00 94.25 388 SER A N 1
ATOM 3071 C CA . SER A 1 388 ? 15.297 -11.485 -6.302 1.00 94.25 388 SER A CA 1
ATOM 3072 C C . SER A 1 388 ? 14.790 -12.557 -5.338 1.00 94.25 388 SER A C 1
ATOM 3074 O O . SER A 1 388 ? 13.774 -13.205 -5.598 1.00 94.25 388 SER A O 1
ATOM 3076 N N . GLN A 1 389 ? 15.446 -12.711 -4.185 1.00 93.25 389 GLN A N 1
ATOM 3077 C CA . GLN A 1 389 ? 15.029 -13.653 -3.151 1.00 93.25 389 GLN A CA 1
ATOM 3078 C C . GLN A 1 389 ? 13.643 -13.304 -2.596 1.00 93.25 389 GLN A C 1
ATOM 3080 O O . GLN A 1 389 ? 12.840 -14.191 -2.305 1.00 93.25 389 GLN A O 1
ATOM 3085 N N . HIS A 1 390 ? 13.325 -12.020 -2.457 1.00 90.19 390 HIS A N 1
ATOM 3086 C CA . HIS A 1 390 ? 12.012 -11.606 -1.982 1.00 90.19 390 HIS A CA 1
ATOM 3087 C C . HIS A 1 390 ? 10.910 -11.825 -3.005 1.00 90.19 390 HIS A C 1
ATOM 3089 O O . HIS A 1 390 ? 9.873 -12.369 -2.638 1.00 90.19 390 HIS A O 1
ATOM 3095 N N . VAL A 1 391 ? 11.146 -11.515 -4.281 1.00 94.62 391 VAL A N 1
ATOM 3096 C CA . VAL A 1 391 ? 10.233 -11.885 -5.377 1.00 94.62 391 VAL A CA 1
ATOM 3097 C C . VAL A 1 391 ? 9.962 -13.397 -5.360 1.00 94.62 391 VAL A C 1
ATOM 3099 O O . VAL A 1 391 ? 8.804 -13.825 -5.392 1.00 94.62 391 VAL A O 1
ATOM 3102 N N . ALA A 1 392 ? 11.011 -14.210 -5.194 1.00 95.12 392 ALA A N 1
ATOM 3103 C CA . ALA A 1 392 ? 10.892 -15.663 -5.086 1.00 95.12 392 ALA A CA 1
ATOM 3104 C C . ALA A 1 392 ? 10.067 -16.118 -3.864 1.00 95.12 392 ALA A C 1
ATOM 3106 O O . ALA A 1 392 ? 9.358 -17.118 -3.947 1.00 95.12 392 ALA A O 1
ATOM 3107 N N . ASN A 1 393 ? 10.099 -15.375 -2.754 1.00 92.06 393 ASN A N 1
ATOM 3108 C CA . ASN A 1 393 ? 9.293 -15.659 -1.560 1.00 92.06 393 ASN A CA 1
ATOM 3109 C C . ASN A 1 393 ? 7.828 -15.194 -1.704 1.00 92.06 393 ASN A C 1
ATOM 3111 O O . ASN A 1 393 ? 6.904 -15.840 -1.194 1.00 92.06 393 ASN A O 1
ATOM 3115 N N . LEU A 1 394 ? 7.598 -14.073 -2.393 1.00 92.19 394 LEU A N 1
ATOM 3116 C CA . LEU A 1 394 ? 6.264 -13.513 -2.608 1.00 92.19 394 LEU A CA 1
ATOM 3117 C C . LEU A 1 394 ? 5.440 -14.367 -3.579 1.00 92.19 394 LEU A C 1
ATOM 3119 O O . LEU A 1 394 ? 4.239 -14.531 -3.368 1.00 92.19 394 LEU A O 1
ATOM 3123 N N . SER A 1 395 ? 6.061 -14.935 -4.617 1.00 95.69 395 SER A N 1
ATOM 3124 C CA . SER A 1 395 ? 5.334 -15.578 -5.723 1.00 95.69 395 SER A CA 1
ATOM 3125 C C . SER A 1 395 ? 4.528 -16.814 -5.283 1.00 95.69 395 SER A C 1
ATOM 3127 O O . SER A 1 395 ? 3.313 -16.843 -5.516 1.00 95.69 395 SER A O 1
ATOM 3129 N N . PRO A 1 396 ? 5.101 -17.785 -4.539 1.00 96.50 396 PRO A N 1
ATOM 3130 C CA . PRO A 1 396 ? 4.339 -18.914 -4.005 1.00 96.50 396 PRO A CA 1
ATOM 3131 C C . PRO A 1 396 ? 3.228 -18.482 -3.041 1.00 96.50 396 PRO A C 1
ATOM 3133 O O . PRO A 1 396 ? 2.141 -19.060 -3.053 1.00 96.50 396 PRO A O 1
ATOM 3136 N N . SER A 1 397 ? 3.482 -17.453 -2.226 1.00 94.25 397 SER A N 1
ATOM 3137 C CA . SER A 1 397 ? 2.516 -16.924 -1.255 1.00 94.25 397 SER A CA 1
ATOM 3138 C C . SER A 1 397 ? 1.314 -16.285 -1.953 1.00 94.25 397 SER A C 1
ATOM 3140 O O . SER A 1 397 ? 0.169 -16.584 -1.619 1.00 94.25 397 SER A O 1
ATOM 3142 N N . MET A 1 398 ? 1.567 -15.481 -2.988 1.00 95.19 398 MET A N 1
ATOM 3143 C CA . MET A 1 398 ? 0.533 -14.889 -3.832 1.00 95.19 398 MET A CA 1
ATOM 3144 C C . MET A 1 398 ? -0.314 -15.969 -4.514 1.00 95.19 398 MET A C 1
ATOM 3146 O O . MET A 1 398 ? -1.541 -15.925 -4.447 1.00 95.19 398 MET A O 1
ATOM 3150 N N . LEU A 1 399 ? 0.327 -16.965 -5.138 1.00 95.56 399 LEU A N 1
ATOM 3151 C CA . LEU A 1 399 ? -0.375 -18.065 -5.803 1.00 95.56 399 LEU A CA 1
ATOM 3152 C C . LEU A 1 399 ? -1.239 -18.859 -4.821 1.00 95.56 399 LEU A C 1
ATOM 3154 O O . LEU A 1 399 ? -2.395 -19.151 -5.123 1.00 95.56 399 LEU A O 1
ATOM 3158 N N . LYS A 1 400 ? -0.713 -19.159 -3.628 1.00 96.50 400 LYS A N 1
ATOM 3159 C CA . LYS A 1 400 ? -1.459 -19.840 -2.564 1.00 96.50 400 LYS A CA 1
ATOM 3160 C C . LYS A 1 400 ? -2.747 -19.090 -2.211 1.00 96.50 400 LYS A C 1
ATOM 3162 O O . LYS A 1 400 ? -3.802 -19.716 -2.174 1.00 96.50 400 LYS A O 1
ATOM 3167 N N . LEU A 1 401 ? -2.678 -17.773 -2.014 1.00 94.06 401 LEU A N 1
ATOM 3168 C CA . LEU A 1 401 ? -3.848 -16.949 -1.687 1.00 94.06 401 LEU A CA 1
ATOM 3169 C C . LEU A 1 401 ? -4.866 -16.904 -2.834 1.00 94.06 401 LEU A C 1
ATOM 3171 O O . LEU A 1 401 ? -6.069 -17.005 -2.597 1.00 94.06 401 LEU A O 1
ATOM 3175 N N . ILE A 1 402 ? -4.395 -16.837 -4.085 1.00 94.25 402 ILE A N 1
ATOM 3176 C CA . ILE A 1 402 ? -5.263 -16.916 -5.270 1.00 94.25 402 ILE A CA 1
ATOM 3177 C C . ILE A 1 402 ? -6.017 -18.256 -5.301 1.00 94.25 402 ILE A C 1
ATOM 3179 O O . ILE A 1 402 ? -7.227 -18.268 -5.526 1.00 94.25 402 ILE A O 1
ATOM 3183 N N . PHE A 1 403 ? -5.338 -19.378 -5.027 1.00 96.38 403 PHE A N 1
ATOM 3184 C CA . PHE A 1 403 ? -5.972 -20.702 -4.954 1.00 96.38 403 PHE A CA 1
ATOM 3185 C C . PHE A 1 403 ? -6.948 -20.844 -3.782 1.00 96.38 403 PHE A C 1
ATOM 3187 O O . PHE A 1 403 ? -7.917 -21.591 -3.886 1.00 96.38 403 PHE A O 1
ATOM 3194 N N . GLN A 1 404 ? -6.708 -20.132 -2.682 1.00 96.69 404 GLN A N 1
ATOM 3195 C CA . GLN A 1 404 ? -7.605 -20.083 -1.525 1.00 96.69 404 GLN A CA 1
ATOM 3196 C C . GLN A 1 404 ? -8.785 -19.119 -1.718 1.00 96.69 404 GLN A C 1
ATOM 3198 O O . GLN A 1 404 ? -9.635 -19.020 -0.839 1.00 96.69 404 GLN A O 1
ATOM 3203 N N . HIS A 1 405 ? -8.863 -18.437 -2.867 1.00 95.38 405 HIS A N 1
ATOM 3204 C CA . HIS A 1 405 ? -9.852 -17.397 -3.151 1.00 95.38 405 HIS A CA 1
ATOM 3205 C C . HIS A 1 405 ? -9.801 -16.210 -2.170 1.00 95.38 405 HIS A C 1
ATOM 3207 O O . HIS A 1 405 ? -10.769 -15.464 -2.043 1.00 95.38 405 HIS A O 1
ATOM 3213 N N . GLU A 1 406 ? -8.652 -15.988 -1.524 1.00 94.12 406 GLU A N 1
ATOM 3214 C CA . GLU A 1 406 ? -8.390 -14.833 -0.659 1.00 94.12 406 GLU A CA 1
ATOM 3215 C C . GLU A 1 406 ? -7.899 -13.659 -1.510 1.00 94.12 406 GLU A C 1
ATOM 3217 O O . GLU A 1 406 ? -6.728 -13.269 -1.498 1.00 94.12 406 GLU A O 1
ATOM 3222 N N . ARG A 1 407 ? -8.812 -13.127 -2.324 1.00 93.69 407 ARG A N 1
ATOM 3223 C CA . ARG A 1 407 ? -8.517 -12.121 -3.346 1.00 93.69 407 ARG A CA 1
ATOM 3224 C C . ARG A 1 407 ? -7.860 -10.866 -2.771 1.00 93.69 407 ARG A C 1
ATOM 3226 O O . ARG A 1 407 ? -6.903 -10.356 -3.348 1.00 93.69 407 ARG A O 1
ATOM 3233 N N . GLU A 1 408 ? -8.368 -10.365 -1.654 1.00 90.00 408 GLU A N 1
ATOM 3234 C CA . GLU A 1 408 ? -7.909 -9.124 -1.033 1.00 90.00 408 GLU A CA 1
ATOM 3235 C C . GLU A 1 408 ? -6.470 -9.272 -0.528 1.00 90.00 408 GLU A C 1
ATOM 3237 O O . GLU A 1 408 ? -5.599 -8.458 -0.847 1.00 90.00 408 GLU A O 1
ATOM 3242 N N . ALA A 1 409 ? -6.179 -10.375 0.163 1.00 90.06 409 ALA A N 1
ATOM 3243 C CA . ALA A 1 409 ? -4.821 -10.698 0.580 1.00 90.06 409 ALA A CA 1
ATOM 3244 C C . ALA A 1 409 ? -3.895 -10.880 -0.636 1.00 90.06 409 ALA A C 1
ATOM 3246 O O . ALA A 1 409 ? -2.801 -10.316 -0.671 1.00 90.06 409 ALA A O 1
ATOM 3247 N N . ALA A 1 410 ? -4.349 -11.591 -1.675 1.00 94.00 410 ALA A N 1
ATOM 3248 C CA . ALA A 1 410 ? -3.582 -11.775 -2.906 1.00 94.00 410 ALA A CA 1
ATOM 3249 C C . ALA A 1 410 ? -3.238 -10.442 -3.592 1.00 94.00 410 ALA A C 1
ATOM 3251 O O . ALA A 1 410 ? -2.135 -10.293 -4.115 1.00 94.00 410 ALA A O 1
ATOM 3252 N N . ASN A 1 411 ? -4.139 -9.457 -3.569 1.00 93.19 411 ASN A N 1
ATOM 3253 C CA . ASN A 1 411 ? -3.870 -8.128 -4.118 1.00 93.19 411 ASN A CA 1
ATOM 3254 C C . ASN A 1 411 ? -2.780 -7.376 -3.341 1.00 93.19 411 ASN A C 1
ATOM 3256 O O . ASN A 1 411 ? -1.958 -6.714 -3.971 1.00 93.19 411 ASN A O 1
ATOM 3260 N N . GLY A 1 412 ? -2.716 -7.526 -2.013 1.00 91.06 412 GLY A N 1
ATOM 3261 C CA . GLY A 1 412 ? -1.603 -6.991 -1.219 1.00 91.06 412 GLY A CA 1
ATOM 3262 C C . GLY A 1 412 ? -0.257 -7.572 -1.669 1.00 91.06 412 GLY A C 1
ATOM 3263 O O . GLY A 1 412 ? 0.702 -6.839 -1.895 1.00 91.06 412 GLY A O 1
ATOM 3264 N N . PHE A 1 413 ? -0.207 -8.882 -1.932 1.00 92.69 413 PHE A N 1
ATOM 3265 C CA . PHE A 1 413 ? 0.991 -9.522 -2.487 1.00 92.69 413 PHE A CA 1
ATOM 3266 C C . PHE A 1 413 ? 1.310 -9.070 -3.917 1.00 92.69 413 PHE A C 1
ATOM 3268 O O . PHE A 1 413 ? 2.485 -8.898 -4.236 1.00 92.69 413 PHE A O 1
ATOM 3275 N N . LYS A 1 414 ? 0.304 -8.839 -4.775 1.00 95.88 414 LYS A N 1
ATOM 3276 C CA . LYS A 1 414 ? 0.523 -8.258 -6.113 1.00 95.88 414 LYS A CA 1
ATOM 3277 C C . LYS A 1 414 ? 1.178 -6.880 -6.018 1.00 95.88 414 LYS A C 1
ATOM 3279 O O . LYS A 1 414 ? 2.107 -6.613 -6.773 1.00 95.88 414 LYS A O 1
ATOM 3284 N N . LEU A 1 415 ? 0.729 -6.030 -5.091 1.00 94.25 415 LEU A N 1
ATOM 3285 C CA . LEU A 1 415 ? 1.328 -4.717 -4.842 1.00 94.25 415 LEU A CA 1
ATOM 3286 C C . LEU A 1 415 ? 2.803 -4.854 -4.437 1.00 94.25 415 LEU A C 1
ATOM 3288 O O . LEU A 1 415 ? 3.672 -4.284 -5.097 1.00 94.25 415 LEU A O 1
ATOM 3292 N N . SER A 1 416 ? 3.105 -5.675 -3.424 1.00 93.25 416 SER A N 1
ATOM 3293 C CA . SER A 1 416 ? 4.491 -5.924 -2.996 1.00 93.25 416 SER A CA 1
ATOM 3294 C C . SER A 1 416 ? 5.359 -6.497 -4.122 1.00 93.25 416 SER A C 1
ATOM 3296 O O . SER A 1 416 ? 6.531 -6.136 -4.252 1.00 93.25 416 SER A O 1
ATOM 3298 N N . MET A 1 417 ? 4.781 -7.356 -4.967 1.00 95.75 417 MET A N 1
ATOM 3299 C CA . MET A 1 417 ? 5.455 -7.921 -6.131 1.00 95.75 417 MET A CA 1
ATOM 3300 C C . MET A 1 417 ? 5.804 -6.841 -7.157 1.00 95.75 417 MET A C 1
ATOM 3302 O O . MET A 1 417 ? 6.946 -6.779 -7.596 1.00 95.75 417 MET A O 1
ATOM 3306 N N . ILE A 1 418 ? 4.864 -5.956 -7.508 1.00 97.00 418 ILE A N 1
ATOM 3307 C CA . ILE A 1 418 ? 5.106 -4.870 -8.471 1.00 97.00 418 ILE A CA 1
ATOM 3308 C C . ILE A 1 418 ? 6.208 -3.932 -7.973 1.00 97.00 418 ILE A C 1
ATOM 3310 O O . ILE A 1 418 ? 7.086 -3.568 -8.754 1.00 97.00 418 ILE A O 1
ATOM 3314 N N . ILE A 1 419 ? 6.203 -3.571 -6.688 1.00 94.69 419 ILE A N 1
ATOM 3315 C CA . ILE A 1 419 ? 7.244 -2.721 -6.089 1.00 94.69 419 ILE A CA 1
ATOM 3316 C C . ILE A 1 419 ? 8.616 -3.405 -6.200 1.00 94.69 419 ILE A C 1
ATOM 3318 O O . ILE A 1 419 ? 9.579 -2.805 -6.676 1.00 94.69 419 ILE A O 1
ATOM 3322 N N . SER A 1 420 ? 8.694 -4.686 -5.834 1.00 94.56 420 SER A N 1
ATOM 3323 C CA . SER A 1 420 ? 9.943 -5.460 -5.848 1.00 94.56 420 SER A CA 1
ATOM 3324 C C . SER A 1 420 ? 10.472 -5.708 -7.263 1.00 94.56 420 SER A C 1
ATOM 3326 O O . SER A 1 420 ? 11.663 -5.557 -7.523 1.00 94.56 420 SER A O 1
ATOM 3328 N N . LEU A 1 421 ? 9.588 -6.040 -8.205 1.00 96.38 421 LEU A N 1
ATOM 3329 C CA . LEU A 1 421 ? 9.941 -6.196 -9.613 1.00 96.38 421 LEU A CA 1
ATOM 3330 C C . LEU A 1 421 ? 10.371 -4.859 -10.221 1.00 96.38 421 LEU A C 1
ATOM 3332 O O . LEU A 1 421 ? 11.312 -4.824 -11.001 1.00 96.38 421 LEU A O 1
ATOM 3336 N N . THR A 1 422 ? 9.751 -3.743 -9.833 1.00 96.69 422 THR A N 1
ATOM 3337 C CA . THR A 1 422 ? 10.174 -2.411 -10.292 1.00 96.69 422 THR A CA 1
ATOM 3338 C C . THR A 1 422 ? 11.599 -2.109 -9.826 1.00 96.69 422 THR A C 1
ATOM 3340 O O . THR A 1 422 ? 12.420 -1.662 -10.625 1.00 96.69 422 THR A O 1
ATOM 3343 N N . ALA A 1 423 ? 11.921 -2.429 -8.567 1.00 93.88 423 ALA A N 1
ATOM 3344 C CA . ALA A 1 423 ? 13.282 -2.328 -8.051 1.00 93.88 423 ALA A CA 1
ATOM 3345 C C . ALA A 1 423 ? 14.269 -3.190 -8.858 1.00 93.88 423 ALA A C 1
ATOM 3347 O O . ALA A 1 423 ? 15.327 -2.716 -9.268 1.00 93.88 423 ALA A O 1
ATOM 3348 N N . SER A 1 424 ? 13.904 -4.444 -9.147 1.00 95.25 424 SER A N 1
ATOM 3349 C CA . SER A 1 424 ? 14.713 -5.348 -9.976 1.00 95.25 424 SER A CA 1
ATOM 3350 C C . SER A 1 424 ? 14.921 -4.813 -11.399 1.00 95.25 424 SER A C 1
ATOM 3352 O O . SER A 1 424 ? 16.049 -4.804 -11.895 1.00 95.25 424 SER A O 1
ATOM 3354 N N . ALA A 1 425 ? 13.863 -4.311 -12.043 1.00 95.81 425 ALA A N 1
ATOM 3355 C CA . ALA A 1 425 ? 13.920 -3.758 -13.392 1.00 95.81 425 ALA A CA 1
ATOM 3356 C C . ALA A 1 425 ? 14.886 -2.574 -13.465 1.00 95.81 425 ALA A C 1
ATOM 3358 O O . ALA A 1 425 ? 15.745 -2.525 -14.343 1.00 95.81 425 ALA A O 1
ATOM 3359 N N . GLU A 1 426 ? 14.794 -1.650 -12.516 1.00 93.62 426 GLU A N 1
ATOM 3360 C CA . GLU A 1 426 ? 15.678 -0.494 -12.448 1.00 93.62 426 GLU A CA 1
ATOM 3361 C C . GLU A 1 426 ? 17.130 -0.877 -12.136 1.00 93.62 426 GLU A C 1
ATOM 3363 O O . GLU A 1 426 ? 18.038 -0.343 -12.767 1.00 93.62 426 GLU A O 1
ATOM 3368 N N . LEU A 1 427 ? 17.377 -1.845 -11.245 1.00 92.25 427 LEU A N 1
ATOM 3369 C CA . LEU A 1 427 ? 18.729 -2.375 -11.023 1.00 92.25 427 LEU A CA 1
ATOM 3370 C C . LEU A 1 427 ? 19.308 -2.963 -12.314 1.00 92.25 427 LEU A C 1
ATOM 3372 O O . LEU A 1 427 ? 20.461 -2.707 -12.666 1.00 92.25 427 LEU A O 1
ATOM 3376 N N . HIS A 1 428 ? 18.513 -3.709 -13.075 1.00 93.94 428 HIS A N 1
ATOM 3377 C CA . HIS A 1 428 ? 18.942 -4.215 -14.374 1.00 93.94 428 HIS A CA 1
ATOM 3378 C C . HIS A 1 428 ? 19.142 -3.104 -15.422 1.00 93.94 428 HIS A C 1
ATOM 3380 O O . HIS A 1 428 ? 20.022 -3.233 -16.284 1.00 93.94 428 HIS A O 1
ATOM 3386 N N . ARG A 1 429 ? 18.398 -1.994 -15.311 1.00 91.38 429 ARG A N 1
ATOM 3387 C CA . ARG A 1 429 ? 18.502 -0.782 -16.145 1.00 91.38 429 ARG A CA 1
ATOM 3388 C C . ARG A 1 429 ? 19.757 0.054 -15.868 1.00 91.38 429 ARG A C 1
ATOM 3390 O O . ARG A 1 429 ? 20.090 0.908 -16.686 1.00 91.38 429 ARG A O 1
ATOM 3397 N N . LEU A 1 430 ? 20.499 -0.187 -14.784 1.00 87.94 430 LEU A N 1
ATOM 3398 C CA . LEU A 1 430 ? 21.765 0.517 -14.517 1.00 87.94 430 LEU A CA 1
ATOM 3399 C C . LEU A 1 430 ? 22.936 0.020 -15.384 1.00 87.94 430 LEU A C 1
ATOM 3401 O O . LEU A 1 430 ? 23.881 0.766 -15.624 1.00 87.94 430 LEU A O 1
ATOM 3405 N N . LEU A 1 431 ? 22.870 -1.213 -15.902 1.00 85.56 431 LEU A N 1
ATOM 3406 C CA . LEU A 1 431 ? 23.953 -1.851 -16.668 1.00 85.56 431 LEU A CA 1
ATOM 3407 C C . LEU A 1 431 ? 23.719 -2.090 -18.190 1.00 85.56 431 LEU A C 1
ATOM 3409 O O . LEU A 1 431 ? 24.471 -2.871 -18.787 1.00 85.56 431 LEU A O 1
ATOM 3413 N N . PRO A 1 432 ? 22.745 -1.466 -18.891 1.00 68.19 432 PRO A N 1
ATOM 3414 C CA . PRO A 1 432 ? 22.319 -1.909 -20.219 1.00 68.19 432 PRO A CA 1
ATOM 3415 C C . PRO A 1 432 ? 23.361 -1.657 -21.309 1.00 68.19 432 PRO A C 1
ATOM 3417 O O . PRO A 1 432 ? 23.373 -2.369 -22.308 1.00 68.19 432 PRO A O 1
ATOM 3420 N N . HIS A 1 433 ? 24.263 -0.689 -21.121 1.00 75.06 433 HIS A N 1
ATOM 3421 C CA . HIS A 1 433 ? 25.307 -0.371 -22.105 1.00 75.06 433 HIS A CA 1
ATOM 3422 C C . HIS A 1 433 ? 26.444 -1.402 -22.103 1.00 75.06 433 HIS A C 1
ATOM 3424 O O . HIS A 1 433 ? 27.225 -1.463 -23.049 1.00 75.06 433 HIS A O 1
ATOM 3430 N N . HIS A 1 434 ? 26.534 -2.215 -21.048 1.00 76.38 434 HIS A N 1
ATOM 3431 C CA . HIS A 1 434 ? 27.626 -3.164 -20.851 1.00 76.38 434 HIS A CA 1
ATOM 3432 C C . HIS A 1 434 ? 27.161 -4.624 -20.918 1.00 76.38 434 HIS A C 1
ATOM 3434 O O . HIS A 1 434 ? 27.959 -5.493 -21.261 1.00 76.38 434 HIS A O 1
ATOM 3440 N N . HIS A 1 435 ? 25.877 -4.903 -20.650 1.00 89.56 435 HIS A N 1
ATOM 3441 C CA . HIS A 1 435 ? 25.363 -6.270 -20.554 1.00 89.56 435 HIS A CA 1
ATOM 3442 C C . HIS A 1 435 ? 23.986 -6.429 -21.214 1.00 89.56 435 HIS A C 1
ATOM 3444 O O . HIS A 1 435 ? 22.953 -6.110 -20.623 1.00 89.56 435 HIS A O 1
ATOM 3450 N N . THR A 1 436 ? 23.960 -7.016 -22.415 1.00 91.44 436 THR A N 1
ATOM 3451 C CA . THR A 1 436 ? 22.716 -7.365 -23.131 1.00 91.44 436 THR A CA 1
ATOM 3452 C C . THR A 1 436 ? 21.829 -8.321 -22.332 1.00 91.44 436 THR A C 1
ATOM 3454 O O . THR A 1 436 ? 20.609 -8.218 -22.393 1.00 91.44 436 THR A O 1
ATOM 3457 N N . GLU A 1 437 ? 22.424 -9.203 -21.524 1.00 93.00 437 GLU A N 1
ATOM 3458 C CA . GLU A 1 437 ? 21.684 -10.085 -20.616 1.00 93.00 437 GLU A CA 1
ATOM 3459 C C . GLU A 1 437 ? 20.930 -9.300 -19.533 1.00 93.00 437 GLU A C 1
ATOM 3461 O O . GLU A 1 437 ? 19.769 -9.595 -19.266 1.00 93.00 437 GLU A O 1
ATOM 3466 N N . SER A 1 438 ? 21.549 -8.273 -18.938 1.00 92.88 438 SER A N 1
ATOM 3467 C CA . SER A 1 438 ? 20.876 -7.426 -17.941 1.00 92.88 438 SER A CA 1
ATOM 3468 C C . SER A 1 438 ? 19.709 -6.672 -18.571 1.00 92.88 438 SER A C 1
ATOM 3470 O O . SER A 1 438 ? 18.632 -6.595 -17.993 1.00 92.88 438 SER A O 1
ATOM 3472 N N . ARG A 1 439 ? 19.894 -6.178 -19.799 1.00 93.81 439 ARG A N 1
ATOM 3473 C CA . ARG A 1 439 ? 18.829 -5.529 -20.567 1.00 93.81 439 ARG A CA 1
ATOM 3474 C C . ARG A 1 439 ? 17.659 -6.479 -20.863 1.00 93.81 439 ARG A C 1
ATOM 3476 O O . ARG A 1 439 ? 16.514 -6.091 -20.662 1.00 93.81 439 ARG A O 1
ATOM 3483 N N . GLN A 1 440 ? 17.929 -7.730 -21.250 1.00 94.19 440 GLN A N 1
ATOM 3484 C CA . GLN A 1 440 ? 16.882 -8.747 -21.414 1.00 94.19 440 GLN A CA 1
ATOM 3485 C C . GLN A 1 440 ? 16.155 -9.035 -20.091 1.00 94.19 440 GLN A C 1
ATOM 3487 O O . GLN A 1 440 ? 14.930 -9.043 -20.068 1.00 94.19 440 GLN A O 1
ATOM 3492 N N . LYS A 1 441 ? 16.883 -9.196 -18.977 1.00 95.50 441 LYS A N 1
ATOM 3493 C CA . LYS A 1 441 ? 16.272 -9.402 -17.651 1.00 95.50 441 LYS A CA 1
ATOM 3494 C C . LYS A 1 441 ? 15.388 -8.227 -17.230 1.00 95.50 441 LYS A C 1
ATOM 3496 O O . LYS A 1 441 ? 14.299 -8.446 -16.716 1.00 95.50 441 LYS A O 1
ATOM 3501 N N . CYS A 1 442 ? 15.821 -6.991 -17.490 1.00 95.25 442 CYS A N 1
ATOM 3502 C CA . CYS A 1 442 ? 15.012 -5.788 -17.268 1.00 95.25 442 CYS A CA 1
ATOM 3503 C C . CYS A 1 442 ? 13.664 -5.882 -18.002 1.00 95.25 442 CYS A C 1
ATOM 3505 O O . CYS A 1 442 ? 12.612 -5.663 -17.402 1.00 95.25 442 CYS A O 1
ATOM 3507 N N . LEU A 1 443 ? 13.698 -6.263 -19.284 1.00 94.94 443 LEU A N 1
ATOM 3508 C CA . LEU A 1 443 ? 12.508 -6.448 -20.112 1.00 94.94 443 LEU A CA 1
ATOM 3509 C C . LEU A 1 443 ? 11.600 -7.571 -19.607 1.00 94.94 443 LEU A C 1
ATOM 3511 O O . LEU A 1 443 ? 10.390 -7.371 -19.520 1.00 94.94 443 LEU A O 1
ATOM 3515 N N . ASP A 1 444 ? 12.167 -8.723 -19.249 1.00 95.56 444 ASP A N 1
ATOM 3516 C CA . ASP A 1 444 ? 11.408 -9.864 -18.730 1.00 95.56 444 ASP A CA 1
ATOM 3517 C C . ASP A 1 444 ? 10.644 -9.471 -17.454 1.00 95.56 444 ASP A C 1
ATOM 3519 O O . ASP A 1 444 ? 9.437 -9.700 -17.351 1.00 95.56 444 ASP A O 1
ATOM 3523 N N . VAL A 1 445 ? 11.322 -8.783 -16.529 1.00 97.06 445 VAL A N 1
ATOM 3524 C CA . VAL A 1 445 ? 10.737 -8.262 -15.284 1.00 97.06 445 VAL A CA 1
ATOM 3525 C C . VAL A 1 445 ? 9.650 -7.220 -15.566 1.00 97.06 445 VAL A C 1
ATOM 3527 O O . VAL A 1 445 ? 8.574 -7.256 -14.970 1.00 97.06 445 VAL A O 1
ATOM 3530 N N . VAL A 1 446 ? 9.881 -6.301 -16.507 1.00 97.25 446 VAL A N 1
ATOM 3531 C CA . VAL A 1 446 ? 8.882 -5.304 -16.921 1.00 97.25 446 VAL A CA 1
ATOM 3532 C C . VAL A 1 446 ? 7.624 -5.964 -17.489 1.00 97.25 446 VAL A C 1
ATOM 3534 O O . VAL A 1 446 ? 6.507 -5.568 -17.145 1.00 97.25 446 VAL A O 1
ATOM 3537 N N . LEU A 1 447 ? 7.774 -6.985 -18.332 1.00 96.56 447 LEU A N 1
ATOM 3538 C CA . LEU A 1 447 ? 6.642 -7.721 -18.890 1.00 96.56 447 LEU A CA 1
ATOM 3539 C C . LEU A 1 447 ? 5.896 -8.526 -17.817 1.00 96.56 447 LEU A C 1
ATOM 3541 O O . LEU A 1 447 ? 4.670 -8.642 -17.888 1.00 96.56 447 LEU A O 1
ATOM 3545 N N . GLU A 1 448 ? 6.594 -9.016 -16.791 1.00 97.56 448 GLU A N 1
ATOM 3546 C CA . GLU A 1 448 ? 5.966 -9.621 -15.614 1.00 97.56 448 GLU A CA 1
ATOM 3547 C C . GLU A 1 448 ? 5.105 -8.603 -14.847 1.00 97.56 448 GLU A C 1
ATOM 3549 O O . GLU A 1 448 ? 3.939 -8.888 -14.557 1.00 97.56 448 GLU A O 1
ATOM 3554 N N . ILE A 1 449 ? 5.607 -7.382 -14.612 1.00 97.81 449 ILE A N 1
ATOM 3555 C CA . ILE A 1 449 ? 4.828 -6.295 -13.986 1.00 97.81 449 ILE A CA 1
ATOM 3556 C C . ILE A 1 449 ? 3.564 -5.989 -14.797 1.00 97.81 449 ILE A C 1
ATOM 3558 O O . ILE A 1 449 ? 2.479 -5.858 -14.223 1.00 97.81 449 ILE A O 1
ATOM 3562 N N . VAL A 1 450 ? 3.672 -5.902 -16.127 1.00 97.56 450 VAL A N 1
ATOM 3563 C CA . VAL A 1 450 ? 2.521 -5.694 -17.025 1.00 97.56 450 VAL A CA 1
ATOM 3564 C C . VAL A 1 450 ? 1.511 -6.838 -16.886 1.00 97.56 450 VAL A C 1
ATOM 3566 O O . VAL A 1 450 ? 0.304 -6.593 -16.809 1.00 97.56 450 VAL A O 1
ATOM 3569 N N . GLY A 1 451 ? 1.988 -8.083 -16.805 1.00 97.25 451 GLY A N 1
ATOM 3570 C CA . GLY A 1 451 ? 1.158 -9.269 -16.601 1.00 97.25 451 GLY A CA 1
ATOM 3571 C C . GLY A 1 451 ? 0.385 -9.244 -15.280 1.00 97.25 451 GLY A C 1
ATOM 3572 O O . GLY A 1 451 ? -0.823 -9.487 -15.276 1.00 97.25 451 GLY A O 1
ATOM 3573 N N . ILE A 1 452 ? 1.050 -8.893 -14.175 1.00 97.50 452 ILE A N 1
ATOM 3574 C CA . ILE A 1 452 ? 0.413 -8.747 -12.856 1.00 97.50 452 ILE A CA 1
ATOM 3575 C C . ILE A 1 452 ? -0.607 -7.604 -12.883 1.00 97.50 452 ILE A C 1
ATOM 3577 O O . ILE A 1 452 ? -1.738 -7.777 -12.426 1.00 97.50 452 ILE A O 1
ATOM 3581 N N . THR A 1 453 ? -0.230 -6.467 -13.474 1.00 97.56 453 THR A N 1
ATOM 3582 C CA . THR A 1 453 ? -1.063 -5.261 -13.576 1.00 97.56 453 THR A CA 1
ATOM 3583 C C . THR A 1 453 ? -2.359 -5.529 -14.346 1.00 97.56 453 THR A C 1
ATOM 3585 O O . THR A 1 453 ? -3.439 -5.135 -13.911 1.00 97.56 453 THR A O 1
ATOM 3588 N N . LYS A 1 454 ? -2.287 -6.296 -15.442 1.00 97.06 454 LYS A N 1
ATOM 3589 C CA . LYS A 1 454 ? -3.465 -6.749 -16.203 1.00 97.06 454 LYS A CA 1
ATOM 3590 C C . LYS A 1 454 ? -4.444 -7.577 -15.355 1.00 97.06 454 LYS A C 1
ATOM 3592 O O . LYS A 1 454 ? -5.623 -7.659 -15.685 1.00 97.06 454 LYS A O 1
ATOM 3597 N N . GLY A 1 455 ? -3.964 -8.209 -14.285 1.00 96.38 455 GLY A N 1
ATOM 3598 C CA . GLY A 1 455 ? -4.760 -9.027 -13.374 1.00 96.38 455 GLY A CA 1
ATOM 3599 C C . GLY A 1 455 ? -5.571 -8.246 -12.335 1.00 96.38 455 GLY A C 1
ATOM 3600 O O . GLY A 1 455 ? -6.197 -8.890 -11.489 1.00 96.38 455 GLY A O 1
ATOM 3601 N N . PHE A 1 456 ? -5.539 -6.909 -12.340 1.00 97.06 456 PHE A N 1
ATOM 3602 C CA . PHE A 1 456 ? -6.433 -6.079 -11.529 1.00 97.06 456 PHE A CA 1
ATOM 3603 C C . PHE A 1 456 ? -7.766 -5.831 -12.241 1.00 97.06 456 PHE A C 1
ATOM 3605 O O . PHE A 1 456 ? -7.832 -5.620 -13.451 1.00 97.06 456 PHE A O 1
ATOM 3612 N N . THR A 1 457 ? -8.840 -5.808 -11.467 1.00 95.88 457 THR A N 1
ATOM 3613 C CA . THR A 1 457 ? -10.185 -5.420 -11.899 1.00 95.88 457 THR A CA 1
ATOM 3614 C C . THR A 1 457 ? -10.550 -4.056 -11.332 1.00 95.88 457 THR A C 1
ATOM 3616 O O . THR A 1 457 ? -9.895 -3.573 -10.414 1.00 95.88 457 THR A O 1
ATOM 3619 N N . ASP A 1 458 ? -11.643 -3.474 -11.820 1.00 93.81 458 ASP A N 1
ATOM 3620 C CA . ASP A 1 458 ? -12.109 -2.148 -11.405 1.00 93.81 458 ASP A CA 1
ATOM 3621 C C . ASP A 1 458 ? -12.373 -2.029 -9.892 1.00 93.81 458 ASP A C 1
ATOM 3623 O O . ASP A 1 458 ? -12.126 -0.973 -9.320 1.00 93.81 458 ASP A O 1
ATOM 3627 N N . GLU A 1 459 ? -12.803 -3.109 -9.232 1.00 92.25 459 GLU A N 1
ATOM 3628 C CA . GLU A 1 459 ? -13.049 -3.131 -7.780 1.00 92.25 459 GLU A CA 1
ATOM 3629 C C . GLU A 1 459 ? -11.762 -3.067 -6.952 1.00 92.25 459 GLU A C 1
ATOM 3631 O O . GLU A 1 459 ? -11.800 -2.669 -5.793 1.00 92.25 459 GLU A O 1
ATOM 3636 N N . ASP A 1 460 ? -10.620 -3.458 -7.522 1.00 94.06 460 ASP A N 1
ATOM 3637 C CA . ASP A 1 460 ? -9.364 -3.508 -6.773 1.00 94.06 460 ASP A CA 1
ATOM 3638 C C . ASP A 1 460 ? -8.766 -2.097 -6.592 1.00 94.06 460 ASP A C 1
ATOM 3640 O O . ASP A 1 460 ? -8.072 -1.847 -5.610 1.00 94.06 460 ASP A O 1
ATOM 3644 N N . TYR A 1 461 ? -9.076 -1.155 -7.495 1.00 94.25 461 TYR A N 1
ATOM 3645 C CA . TYR A 1 461 ? -8.464 0.184 -7.562 1.00 94.25 461 TYR A CA 1
ATOM 3646 C C . TYR A 1 461 ? -8.781 1.108 -6.385 1.00 94.25 461 TYR A C 1
ATOM 3648 O O . TYR A 1 461 ? -8.066 2.086 -6.193 1.00 94.25 461 TYR A O 1
ATOM 3656 N N . ILE A 1 462 ? -9.834 0.830 -5.616 1.00 91.38 462 ILE A N 1
ATOM 3657 C CA . ILE A 1 462 ? -10.188 1.606 -4.416 1.00 91.38 462 ILE A CA 1
ATOM 3658 C C . ILE A 1 462 ? -9.120 1.499 -3.316 1.00 91.38 462 ILE A C 1
ATOM 3660 O O . ILE A 1 462 ? -8.923 2.437 -2.552 1.00 91.38 462 ILE A O 1
ATOM 3664 N N . LEU A 1 463 ? -8.418 0.366 -3.249 1.00 89.88 463 LEU A N 1
ATOM 3665 C CA . LEU A 1 463 ? -7.451 0.044 -2.191 1.00 89.88 463 LEU A CA 1
ATOM 3666 C C . LEU A 1 463 ? -6.034 -0.146 -2.726 1.00 89.88 463 LEU A C 1
ATOM 3668 O O . LEU A 1 463 ? -5.156 -0.629 -2.014 1.00 89.88 463 LEU A O 1
ATOM 3672 N N . LEU A 1 464 ? -5.816 0.186 -3.998 1.00 94.06 464 LEU A N 1
ATOM 3673 C CA . LEU A 1 464 ? -4.474 0.214 -4.549 1.00 94.06 464 LEU A CA 1
ATOM 3674 C C . LEU A 1 464 ? -3.705 1.403 -3.988 1.00 94.06 464 LEU A C 1
ATOM 3676 O O . LEU A 1 464 ? -4.254 2.483 -3.777 1.00 94.06 464 LEU A O 1
ATOM 3680 N N . ASP A 1 465 ? -2.413 1.185 -3.789 1.00 91.75 465 ASP A N 1
ATOM 3681 C CA . ASP A 1 465 ? -1.535 2.193 -3.230 1.00 91.75 465 ASP A CA 1
ATOM 3682 C C . ASP A 1 465 ? -1.019 3.149 -4.321 1.00 91.75 465 ASP A C 1
ATOM 3684 O O . ASP A 1 465 ? -0.641 2.706 -5.416 1.00 91.75 465 ASP A O 1
ATOM 3688 N N . PRO A 1 466 ? -0.957 4.456 -4.036 1.00 90.75 466 PRO A N 1
ATOM 3689 C CA . PRO A 1 466 ? -0.384 5.444 -4.940 1.00 90.75 466 PRO A CA 1
ATOM 3690 C C . PRO A 1 466 ? 1.036 5.189 -5.438 1.00 90.75 466 PRO A C 1
ATOM 3692 O O . PRO A 1 466 ? 1.386 5.647 -6.530 1.00 90.75 466 PRO A O 1
ATOM 3695 N N . ILE A 1 467 ? 1.861 4.471 -4.673 1.00 93.88 467 ILE A N 1
ATOM 3696 C CA . ILE A 1 467 ? 3.227 4.115 -5.065 1.00 93.88 467 ILE A CA 1
ATOM 3697 C C . ILE A 1 467 ? 3.253 3.374 -6.409 1.00 93.88 467 ILE A C 1
ATOM 3699 O O . ILE A 1 467 ? 4.219 3.481 -7.168 1.00 93.88 467 ILE A O 1
ATOM 3703 N N . LEU A 1 468 ? 2.154 2.699 -6.775 1.00 95.44 468 LEU A N 1
ATOM 3704 C CA . LEU A 1 468 ? 1.999 2.068 -8.083 1.00 95.44 468 LEU A CA 1
ATOM 3705 C C . LEU A 1 468 ? 2.102 3.057 -9.241 1.00 95.44 468 LEU A C 1
ATOM 3707 O O . LEU A 1 468 ? 2.607 2.683 -10.296 1.00 95.44 468 LEU A O 1
ATOM 3711 N N . GLY A 1 469 ? 1.696 4.317 -9.069 1.00 94.75 469 GLY A N 1
ATOM 3712 C CA . GLY A 1 469 ? 1.888 5.338 -10.098 1.00 94.75 469 GLY A CA 1
ATOM 3713 C C . GLY A 1 469 ? 3.356 5.580 -10.417 1.00 94.75 469 GLY A C 1
ATOM 3714 O O . GLY A 1 469 ? 3.731 5.692 -11.587 1.00 94.75 469 GLY A O 1
ATOM 3715 N N . VAL A 1 470 ? 4.202 5.583 -9.390 1.00 94.69 470 VAL A N 1
ATOM 3716 C CA . VAL A 1 470 ? 5.653 5.729 -9.533 1.00 94.69 470 VAL A CA 1
ATOM 3717 C C . VAL A 1 470 ? 6.237 4.493 -10.219 1.00 94.69 470 VAL A C 1
ATOM 3719 O O . VAL A 1 470 ? 6.947 4.632 -11.219 1.00 94.69 470 VAL A O 1
ATOM 3722 N N . CYS A 1 471 ? 5.853 3.292 -9.774 1.00 97.06 471 CYS A N 1
ATOM 3723 C CA . CYS A 1 471 ? 6.258 2.033 -10.405 1.00 97.06 471 CYS A CA 1
ATOM 3724 C C . CYS A 1 471 ? 5.879 1.974 -11.891 1.00 97.06 471 CYS A C 1
ATOM 3726 O O . CYS A 1 471 ? 6.719 1.714 -12.753 1.00 97.06 471 CYS A O 1
ATOM 3728 N N . TRP A 1 472 ? 4.626 2.273 -12.224 1.00 97.62 472 TRP A N 1
ATOM 3729 C CA . TRP A 1 472 ? 4.135 2.265 -13.600 1.00 97.62 472 TRP A CA 1
ATOM 3730 C C . TRP A 1 472 ? 4.776 3.342 -14.470 1.00 97.62 472 TRP A C 1
ATOM 3732 O O . TRP A 1 472 ? 4.997 3.109 -15.657 1.00 97.62 472 TRP A O 1
ATOM 3742 N N . THR A 1 473 ? 5.141 4.489 -13.896 1.00 96.12 473 THR A N 1
ATOM 3743 C CA . THR A 1 473 ? 5.908 5.517 -14.612 1.00 96.12 473 THR A CA 1
ATOM 3744 C C . THR A 1 473 ? 7.301 5.007 -14.989 1.00 96.12 473 THR A C 1
ATOM 3746 O O . THR A 1 473 ? 7.750 5.241 -16.111 1.00 96.12 473 THR A O 1
ATOM 3749 N N . MET A 1 474 ? 7.981 4.277 -14.098 1.00 95.94 474 MET A N 1
ATOM 3750 C CA . MET A 1 474 ? 9.281 3.651 -14.397 1.00 95.94 474 MET A CA 1
ATOM 3751 C C . MET A 1 474 ? 9.148 2.587 -15.485 1.00 95.94 474 MET A C 1
ATOM 3753 O O . MET A 1 474 ? 9.879 2.615 -16.474 1.00 95.94 474 MET A O 1
ATOM 3757 N N . VAL A 1 475 ? 8.145 1.716 -15.364 1.00 97.19 475 VAL A N 1
ATOM 3758 C CA . VAL A 1 475 ? 7.830 0.702 -16.377 1.00 97.19 475 VAL A CA 1
ATOM 3759 C C . VAL A 1 475 ? 7.568 1.340 -17.744 1.00 97.19 475 VAL A C 1
ATOM 3761 O O . VAL A 1 475 ? 8.135 0.904 -18.744 1.00 97.19 475 VAL A O 1
ATOM 3764 N N . ALA A 1 476 ? 6.762 2.404 -17.804 1.00 96.81 476 ALA A N 1
ATOM 3765 C CA . ALA A 1 476 ? 6.476 3.112 -19.048 1.00 96.81 476 ALA A CA 1
ATOM 3766 C C . ALA A 1 476 ? 7.735 3.740 -19.665 1.00 96.81 476 ALA A C 1
ATOM 3768 O O . ALA A 1 476 ? 7.912 3.664 -20.879 1.00 96.81 476 ALA A O 1
ATOM 3769 N N . LYS A 1 477 ? 8.637 4.305 -18.850 1.00 95.56 477 LYS A N 1
ATOM 3770 C CA . LYS A 1 477 ? 9.930 4.834 -19.320 1.00 95.56 477 LYS A CA 1
ATOM 3771 C C . LYS A 1 477 ? 10.806 3.741 -19.938 1.00 95.56 477 LYS A C 1
ATOM 3773 O O . LYS A 1 477 ? 11.373 3.970 -21.004 1.00 95.56 477 LYS A O 1
ATOM 3778 N N . ILE A 1 478 ? 10.885 2.564 -19.311 1.00 95.25 478 ILE A N 1
ATOM 3779 C CA . ILE A 1 478 ? 11.654 1.425 -19.838 1.00 95.25 478 ILE A CA 1
ATOM 3780 C C . ILE A 1 478 ? 11.048 0.931 -21.154 1.00 95.25 478 ILE A C 1
ATOM 3782 O O . ILE A 1 478 ? 11.753 0.835 -22.155 1.00 95.25 478 ILE A O 1
ATOM 3786 N N . LEU A 1 479 ? 9.734 0.684 -21.186 1.00 95.38 479 LEU A N 1
ATOM 3787 C CA . LEU A 1 479 ? 9.027 0.253 -22.400 1.00 95.38 479 LEU A CA 1
ATOM 3788 C C . LEU A 1 479 ? 9.203 1.254 -23.547 1.00 95.38 479 LEU A C 1
ATOM 3790 O O . LEU A 1 479 ? 9.390 0.864 -24.698 1.00 95.38 479 LEU A O 1
ATOM 3794 N N . HIS A 1 480 ? 9.171 2.547 -23.234 1.00 94.19 480 HIS A N 1
ATOM 3795 C CA . HIS A 1 480 ? 9.402 3.610 -24.200 1.00 94.19 480 HIS A CA 1
ATOM 3796 C C . HIS A 1 480 ? 10.822 3.592 -24.765 1.00 94.19 480 HIS A C 1
ATOM 3798 O O . HIS A 1 480 ? 11.008 3.627 -25.982 1.00 94.19 480 HIS A O 1
ATOM 3804 N N . GLN A 1 481 ? 11.830 3.489 -23.898 1.00 93.75 481 GLN A N 1
ATOM 3805 C CA . GLN A 1 481 ? 13.229 3.386 -24.310 1.00 93.75 481 GLN A CA 1
ATOM 3806 C C . GLN A 1 481 ? 13.451 2.184 -25.241 1.00 93.75 481 GLN A C 1
ATOM 3808 O O . GLN A 1 481 ? 14.058 2.327 -26.301 1.00 93.75 481 GLN A O 1
ATOM 3813 N N . GLU A 1 482 ? 12.895 1.031 -24.879 1.00 93.31 482 GLU A N 1
ATOM 3814 C CA . GLU A 1 482 ? 13.022 -0.221 -25.632 1.00 93.31 482 GLU A CA 1
ATOM 3815 C C . GLU A 1 482 ? 12.220 -0.211 -26.940 1.00 93.31 482 GLU A C 1
ATOM 3817 O O . GLU A 1 482 ? 12.589 -0.870 -27.909 1.00 93.31 482 GLU A O 1
ATOM 3822 N N . SER A 1 483 ? 11.160 0.597 -27.028 1.00 92.56 483 SER A N 1
ATOM 3823 C CA . SER A 1 483 ? 10.452 0.814 -28.293 1.00 92.56 483 SER A CA 1
ATOM 3824 C C . SER A 1 483 ? 11.276 1.621 -29.308 1.00 92.56 483 SER A C 1
ATOM 3826 O O . SER A 1 483 ? 11.152 1.401 -30.513 1.00 92.56 483 SER A O 1
ATOM 3828 N N . LYS A 1 484 ? 12.129 2.545 -28.833 1.00 92.62 484 LYS A N 1
ATOM 3829 C CA . LYS A 1 484 ? 12.980 3.402 -29.678 1.00 92.62 484 LYS A CA 1
ATOM 3830 C C . LYS A 1 484 ? 14.215 2.667 -30.183 1.00 92.62 484 LYS A C 1
ATOM 3832 O O . LYS A 1 484 ? 14.604 2.833 -31.338 1.00 92.62 484 LYS A O 1
ATOM 3837 N N . ASP A 1 485 ? 14.821 1.865 -29.322 1.00 92.69 485 ASP A N 1
ATOM 3838 C CA . ASP A 1 485 ? 15.950 1.004 -29.646 1.00 92.69 485 ASP A CA 1
ATOM 3839 C C . ASP A 1 485 ? 15.609 -0.395 -29.140 1.00 92.69 485 ASP A C 1
ATOM 3841 O O . ASP A 1 485 ? 15.781 -0.612 -27.955 1.00 92.69 485 ASP A O 1
ATOM 3845 N N . PRO A 1 486 ? 15.077 -1.325 -29.950 1.00 92.12 486 PRO A N 1
ATOM 3846 C CA . PRO A 1 486 ? 14.738 -2.671 -29.483 1.00 92.12 486 PRO A CA 1
ATOM 3847 C C . PRO A 1 486 ? 15.962 -3.596 -29.451 1.00 92.12 486 PRO A C 1
ATOM 3849 O O . PRO A 1 486 ? 16.718 -3.658 -30.424 1.00 92.12 486 PRO A O 1
ATOM 3852 N N . LEU A 1 487 ? 16.116 -4.372 -28.368 1.00 88.88 487 LEU A N 1
ATOM 3853 C CA . LEU A 1 487 ? 17.217 -5.336 -28.206 1.00 88.88 487 LEU A CA 1
ATOM 3854 C C . LEU A 1 487 ? 17.218 -6.408 -29.310 1.00 88.88 487 LEU A C 1
ATOM 3856 O O . LEU A 1 487 ? 18.268 -6.740 -29.859 1.00 88.88 487 LEU A O 1
ATOM 3860 N N . ASP A 1 488 ? 16.036 -6.929 -29.645 1.00 88.31 488 ASP A N 1
ATOM 3861 C CA . ASP A 1 488 ? 15.834 -7.886 -30.729 1.00 88.31 488 ASP A CA 1
ATOM 3862 C C . ASP A 1 488 ? 14.709 -7.408 -31.654 1.00 88.31 488 ASP A C 1
ATOM 3864 O O . ASP A 1 488 ? 13.524 -7.464 -31.322 1.00 88.31 488 ASP A O 1
ATOM 3868 N N . ARG A 1 489 ? 15.083 -6.974 -32.862 1.00 83.19 489 ARG A N 1
ATOM 3869 C CA . ARG A 1 489 ? 14.135 -6.541 -33.902 1.00 83.19 489 ARG A CA 1
ATOM 3870 C C . ARG A 1 489 ? 13.179 -7.654 -34.344 1.00 83.19 489 ARG A C 1
ATOM 3872 O O . ARG A 1 489 ? 12.147 -7.344 -34.933 1.00 83.19 489 ARG A O 1
ATOM 3879 N N . ALA A 1 490 ? 13.531 -8.922 -34.119 1.00 74.12 490 ALA A N 1
ATOM 3880 C CA . ALA A 1 490 ? 12.715 -10.074 -34.490 1.00 74.12 490 ALA A CA 1
ATOM 3881 C C . ALA A 1 490 ? 11.701 -10.460 -33.405 1.00 74.12 490 ALA A C 1
ATOM 3883 O O . ALA A 1 490 ? 10.695 -11.105 -33.712 1.00 74.12 490 ALA A O 1
ATOM 3884 N N . SER A 1 491 ? 11.929 -10.053 -32.153 1.00 68.19 491 SER A N 1
ATOM 3885 C CA . SER A 1 491 ? 10.959 -10.236 -31.084 1.00 68.19 491 SER A CA 1
ATOM 3886 C C . SER A 1 491 ? 9.790 -9.283 -31.333 1.00 68.19 491 SER A C 1
ATOM 3888 O O . SER A 1 491 ? 9.851 -8.094 -31.042 1.00 68.19 491 SER A O 1
ATOM 3890 N N . GLY A 1 492 ? 8.726 -9.796 -31.958 1.00 65.62 492 GLY A N 1
ATOM 3891 C CA . GLY A 1 492 ? 7.485 -9.073 -32.262 1.00 65.62 492 GLY A CA 1
ATOM 3892 C C . GLY A 1 492 ? 6.685 -8.688 -31.014 1.00 65.62 492 GLY A C 1
ATOM 3893 O O . GLY A 1 492 ? 5.470 -8.857 -30.984 1.00 65.62 492 GLY A O 1
ATOM 3894 N N . ILE A 1 493 ? 7.361 -8.226 -29.961 1.00 75.56 493 ILE A N 1
ATOM 3895 C CA . ILE A 1 493 ? 6.747 -7.766 -28.728 1.00 75.56 493 ILE A CA 1
ATOM 3896 C C . ILE A 1 493 ? 5.889 -6.555 -29.075 1.00 75.56 493 ILE A C 1
ATOM 3898 O O . ILE A 1 493 ? 6.356 -5.546 -29.605 1.00 75.56 493 ILE A O 1
ATOM 3902 N N . HIS A 1 494 ? 4.602 -6.660 -28.762 1.00 88.25 494 HIS A N 1
ATOM 3903 C CA . HIS A 1 494 ? 3.659 -5.568 -28.923 1.00 88.25 494 HIS A CA 1
ATOM 3904 C C . HIS A 1 494 ? 3.851 -4.551 -27.790 1.00 88.25 494 HIS A C 1
ATOM 3906 O O . HIS A 1 494 ? 3.030 -4.465 -26.876 1.00 88.25 494 HIS A O 1
ATOM 3912 N N . TRP A 1 495 ? 4.933 -3.765 -27.849 1.00 91.31 495 TRP A N 1
ATOM 3913 C CA . TRP A 1 495 ? 5.237 -2.692 -26.890 1.00 91.31 495 TRP A CA 1
ATOM 3914 C C . TRP A 1 495 ? 4.039 -1.768 -26.664 1.00 91.31 495 TRP A C 1
ATOM 3916 O O . TRP A 1 495 ? 3.746 -1.386 -25.533 1.00 91.31 495 TRP A O 1
ATOM 3926 N N . GLY A 1 496 ? 3.280 -1.491 -27.729 1.00 90.88 496 GLY A N 1
ATOM 3927 C CA . GLY A 1 496 ? 2.062 -0.695 -27.641 1.00 90.88 496 GLY A CA 1
ATOM 3928 C C . GLY A 1 496 ? 0.957 -1.331 -26.798 1.00 90.88 496 GLY A C 1
ATOM 3929 O O . GLY A 1 496 ? 0.276 -0.619 -26.067 1.00 90.88 496 GLY A O 1
ATOM 3930 N N . THR A 1 497 ? 0.812 -2.659 -26.810 1.00 93.31 497 THR A N 1
ATOM 3931 C CA . THR A 1 497 ? -0.138 -3.358 -25.931 1.00 93.31 497 THR A CA 1
ATOM 3932 C C . THR A 1 497 ? 0.298 -3.267 -24.472 1.00 93.31 497 THR A C 1
ATOM 3934 O O . THR A 1 497 ? -0.530 -2.980 -23.612 1.00 93.31 497 THR A O 1
ATOM 3937 N N . ALA A 1 498 ? 1.589 -3.462 -24.185 1.00 95.62 498 ALA A N 1
ATOM 3938 C CA . ALA A 1 498 ? 2.116 -3.342 -22.826 1.00 95.62 498 ALA A CA 1
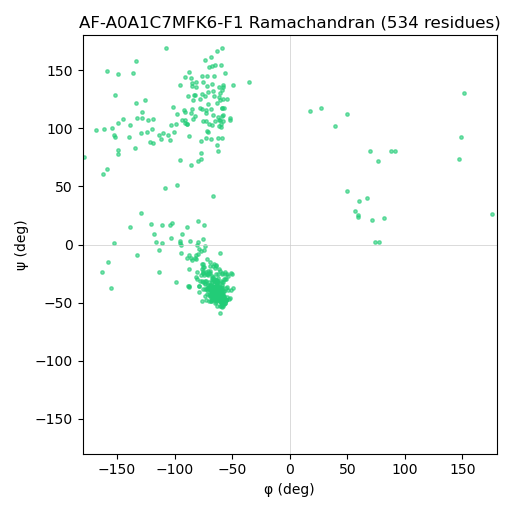ATOM 3939 C C . ALA A 1 498 ? 1.929 -1.920 -22.269 1.00 95.62 498 ALA A C 1
ATOM 3941 O O . ALA A 1 498 ? 1.380 -1.749 -21.182 1.00 95.62 498 ALA A O 1
ATOM 3942 N N . LEU A 1 499 ? 2.295 -0.898 -23.048 1.00 95.12 499 LEU A N 1
ATOM 3943 C CA . LEU A 1 499 ? 2.088 0.505 -22.689 1.00 95.12 499 LEU A CA 1
ATOM 3944 C C . LEU A 1 499 ? 0.602 0.852 -22.510 1.00 95.12 499 LEU A C 1
ATOM 3946 O O . LEU A 1 499 ? 0.247 1.521 -21.544 1.00 95.12 499 LEU A O 1
ATOM 3950 N N . SER A 1 500 ? -0.277 0.359 -23.388 1.00 94.88 500 SER A N 1
ATOM 3951 C CA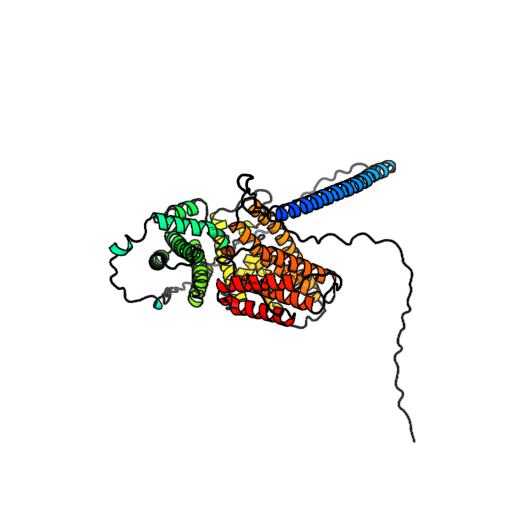 . SER A 1 500 ? -1.729 0.559 -23.278 1.00 94.88 500 SER A CA 1
ATOM 3952 C C . SER A 1 500 ? -2.307 -0.048 -21.990 1.00 94.88 500 SER A C 1
ATOM 3954 O O . SER A 1 500 ? -3.128 0.587 -21.321 1.00 94.88 500 SER A O 1
ATOM 3956 N N . ILE A 1 501 ? -1.836 -1.232 -21.575 1.00 96.38 501 ILE A N 1
ATOM 3957 C CA . ILE A 1 501 ? -2.214 -1.836 -20.285 1.00 96.38 501 ILE A CA 1
ATOM 3958 C C . ILE A 1 501 ? -1.790 -0.925 -19.129 1.00 96.38 501 ILE A C 1
ATOM 3960 O O . ILE A 1 501 ? -2.610 -0.622 -18.264 1.00 96.38 501 ILE A O 1
ATOM 3964 N N . ILE A 1 502 ? -0.542 -0.451 -19.125 1.00 97.50 502 ILE A N 1
ATOM 3965 C CA . ILE A 1 502 ? -0.033 0.424 -18.062 1.00 97.50 502 ILE A CA 1
ATOM 3966 C C . ILE A 1 502 ? -0.813 1.742 -18.004 1.00 97.50 502 ILE A C 1
ATOM 3968 O O . ILE A 1 502 ? -1.238 2.149 -16.926 1.00 97.50 502 ILE A O 1
ATOM 3972 N N . ALA A 1 503 ? -1.078 2.384 -19.141 1.00 95.94 503 ALA A N 1
ATOM 3973 C CA . ALA A 1 503 ? -1.813 3.645 -19.157 1.00 95.94 503 ALA A CA 1
ATOM 3974 C C . ALA A 1 503 ? -3.283 3.507 -18.781 1.00 95.94 503 ALA A C 1
ATOM 3976 O O . ALA A 1 503 ? -3.773 4.299 -17.980 1.00 95.94 503 ALA A O 1
ATOM 3977 N N . SER A 1 504 ? -3.989 2.506 -19.309 1.00 96.06 504 SER A N 1
ATOM 3978 C CA . SER A 1 504 ? -5.390 2.274 -18.933 1.00 96.06 504 SER A CA 1
ATOM 3979 C C . SER A 1 504 ? -5.526 2.019 -17.428 1.00 96.06 504 SER A C 1
ATOM 3981 O O . SER A 1 504 ? -6.424 2.561 -16.784 1.00 96.06 504 SER A O 1
ATOM 3983 N N . THR A 1 505 ? -4.584 1.275 -16.850 1.00 96.31 505 THR A N 1
ATOM 3984 C CA . THR A 1 505 ? -4.500 1.002 -15.411 1.00 96.31 505 THR A CA 1
ATOM 3985 C C . THR A 1 505 ? -4.165 2.269 -14.614 1.00 96.31 505 THR A C 1
ATOM 3987 O O . THR A 1 505 ? -4.852 2.582 -13.643 1.00 96.31 505 THR A O 1
ATOM 3990 N N . ALA A 1 506 ? -3.186 3.064 -15.051 1.00 95.00 506 ALA A N 1
ATOM 3991 C CA . ALA A 1 506 ? -2.841 4.332 -14.409 1.00 95.00 506 ALA A CA 1
ATOM 3992 C C . ALA A 1 506 ? -4.012 5.331 -14.425 1.00 95.00 506 ALA A C 1
ATOM 3994 O O . ALA A 1 506 ? -4.266 5.991 -13.421 1.00 95.00 506 ALA A O 1
ATOM 3995 N N . ILE A 1 507 ? -4.774 5.401 -15.523 1.00 95.12 507 ILE A N 1
ATOM 3996 C CA . ILE A 1 507 ? -5.981 6.235 -15.628 1.00 95.12 507 ILE A CA 1
ATOM 3997 C C . ILE A 1 507 ? -7.058 5.760 -14.649 1.00 95.12 507 ILE A C 1
ATOM 3999 O O . ILE A 1 507 ? -7.695 6.587 -13.997 1.00 95.12 507 ILE A O 1
ATOM 4003 N N . LYS A 1 508 ? -7.278 4.443 -14.530 1.00 95.38 508 LYS A N 1
ATOM 4004 C CA . LYS A 1 508 ? -8.221 3.884 -13.548 1.00 95.38 508 LYS A CA 1
ATOM 4005 C C . LYS A 1 508 ? -7.804 4.242 -12.125 1.00 95.38 508 LYS A C 1
ATOM 4007 O O . LYS A 1 508 ? -8.631 4.763 -11.383 1.00 95.38 508 LYS A O 1
ATOM 4012 N N . LEU A 1 509 ? -6.526 4.060 -11.789 1.00 94.38 509 LEU A N 1
ATOM 4013 C CA . LEU A 1 509 ? -5.996 4.437 -10.482 1.00 94.38 509 LEU A CA 1
ATOM 4014 C C . LEU A 1 509 ? -6.133 5.940 -10.231 1.00 94.38 509 LEU A C 1
ATOM 4016 O O . LEU A 1 509 ? -6.539 6.330 -9.146 1.00 94.38 509 LEU A O 1
ATOM 4020 N N . GLY A 1 510 ? -5.899 6.785 -11.239 1.00 93.00 510 GLY A N 1
ATOM 4021 C CA . GLY A 1 510 ? -6.046 8.234 -11.101 1.00 93.00 510 GLY A CA 1
ATOM 4022 C C . GLY A 1 510 ? -7.479 8.739 -10.944 1.00 93.00 510 GLY A C 1
ATOM 4023 O O . GLY A 1 510 ? -7.694 9.838 -10.437 1.00 93.00 510 GLY A O 1
ATOM 4024 N N . ARG A 1 511 ? -8.485 7.938 -11.311 1.00 92.19 511 ARG A N 1
ATOM 4025 C CA . ARG A 1 511 ? -9.885 8.243 -10.970 1.00 92.19 511 ARG A CA 1
ATOM 4026 C C . ARG A 1 511 ? -10.146 8.032 -9.480 1.00 92.19 511 ARG A C 1
ATOM 4028 O O . ARG A 1 511 ? -10.848 8.849 -8.880 1.00 92.19 511 ARG A O 1
ATOM 4035 N N . SER A 1 512 ? -9.564 6.978 -8.909 1.00 90.25 512 SER A N 1
ATOM 4036 C CA . SER A 1 512 ? -9.656 6.663 -7.481 1.00 90.25 512 SER A CA 1
ATOM 4037 C C . SER A 1 512 ? -8.777 7.588 -6.631 1.00 90.25 512 SER A C 1
ATOM 4039 O O . SER A 1 512 ? -9.210 8.051 -5.582 1.00 90.25 512 SER A O 1
ATOM 4041 N N . LEU A 1 513 ? -7.581 7.932 -7.117 1.00 89.31 513 LEU A N 1
ATOM 4042 C CA . LEU A 1 513 ? -6.555 8.684 -6.395 1.00 89.31 513 LEU A CA 1
ATOM 4043 C C . LEU A 1 513 ? -6.167 9.951 -7.179 1.00 89.31 513 LEU A C 1
ATOM 4045 O O . LEU A 1 513 ? -5.475 9.855 -8.194 1.00 89.31 513 LEU A O 1
ATOM 4049 N N . PRO A 1 514 ? -6.563 11.157 -6.736 1.00 79.50 514 PRO A N 1
ATOM 4050 C CA . PRO A 1 514 ? -6.404 12.381 -7.532 1.00 79.50 514 PRO A CA 1
ATOM 4051 C C . PRO A 1 514 ? -4.945 12.783 -7.787 1.00 79.50 514 PRO A C 1
ATOM 4053 O O . PRO A 1 514 ? -4.658 13.515 -8.719 1.00 79.50 514 PRO A O 1
ATOM 4056 N N . PHE A 1 515 ? -4.000 12.305 -6.990 1.00 84.44 515 PHE A N 1
ATOM 4057 C CA . PHE A 1 515 ? -2.589 12.691 -7.076 1.00 84.44 515 PHE A CA 1
ATOM 4058 C C . PHE A 1 515 ? -1.780 11.863 -8.082 1.00 84.44 515 PHE A C 1
ATOM 4060 O O . PHE A 1 515 ? -0.588 12.080 -8.279 1.00 84.44 515 PHE A O 1
ATOM 4067 N N . MET A 1 516 ? -2.445 10.959 -8.794 1.00 91.00 516 MET A N 1
ATOM 4068 C CA . MET A 1 516 ? -1.876 10.249 -9.934 1.00 91.00 516 MET A CA 1
ATOM 4069 C C . MET A 1 516 ? -1.745 11.123 -11.189 1.00 91.00 516 MET A C 1
ATOM 4071 O O . MET A 1 516 ? -1.261 10.628 -12.202 1.00 91.00 516 MET A O 1
ATOM 4075 N N . GLU A 1 517 ? -2.157 12.396 -11.163 1.00 91.44 517 GLU A N 1
ATOM 4076 C CA . GLU A 1 517 ? -2.079 13.309 -12.314 1.00 91.44 517 GLU A CA 1
ATOM 4077 C C . GLU A 1 517 ? -0.671 13.371 -12.928 1.00 91.44 517 GLU A C 1
ATOM 4079 O O . GLU A 1 517 ? -0.527 13.213 -14.141 1.00 91.44 517 GLU A O 1
ATOM 4084 N N . GLY A 1 518 ? 0.368 13.520 -12.097 1.00 92.75 518 GLY A N 1
ATOM 4085 C CA . GLY A 1 518 ? 1.767 13.537 -12.539 1.00 92.75 518 GLY A CA 1
ATOM 4086 C C . GLY A 1 518 ? 2.189 12.229 -13.225 1.00 92.75 518 GLY A C 1
ATOM 4087 O O . GLY A 1 518 ? 2.557 12.256 -14.404 1.00 92.75 518 GLY A O 1
ATOM 4088 N N . PRO A 1 519 ? 2.092 11.073 -12.540 1.00 93.19 519 PRO A N 1
ATOM 4089 C CA . PRO A 1 519 ? 2.329 9.761 -13.142 1.00 93.19 519 PRO A CA 1
ATOM 4090 C C . PRO A 1 519 ? 1.530 9.497 -14.427 1.00 93.19 519 PRO A C 1
ATOM 4092 O O . PRO A 1 519 ? 2.090 9.059 -15.431 1.00 93.19 519 PRO A O 1
ATOM 4095 N N . VAL A 1 520 ? 0.228 9.802 -14.443 1.00 94.88 520 VAL A N 1
ATOM 4096 C CA . VAL A 1 520 ? -0.645 9.602 -15.611 1.00 94.88 520 VAL A CA 1
ATOM 4097 C C . VAL A 1 520 ? -0.196 10.467 -16.785 1.00 94.88 520 VAL A C 1
ATOM 4099 O O . VAL A 1 520 ? -0.144 9.973 -17.914 1.00 94.88 520 VAL A O 1
ATOM 4102 N N . ALA A 1 521 ? 0.170 11.728 -16.546 1.00 95.25 521 ALA A N 1
ATOM 4103 C CA . ALA A 1 521 ? 0.698 12.609 -17.583 1.00 95.25 521 ALA A CA 1
ATOM 4104 C C . ALA A 1 521 ? 2.033 12.089 -18.141 1.00 95.25 521 ALA A C 1
ATOM 4106 O O . ALA A 1 521 ? 2.208 12.039 -19.359 1.00 95.25 521 ALA A O 1
ATOM 4107 N N . ALA A 1 522 ? 2.942 11.633 -17.273 1.00 94.25 522 ALA A N 1
ATOM 4108 C CA . ALA A 1 522 ? 4.226 11.065 -17.681 1.00 94.25 522 ALA A CA 1
ATOM 4109 C C . ALA A 1 522 ? 4.056 9.797 -18.537 1.00 94.25 522 ALA A C 1
ATOM 4111 O O . ALA A 1 522 ? 4.682 9.668 -19.591 1.00 94.25 522 ALA A O 1
ATOM 4112 N N . ILE A 1 523 ? 3.167 8.887 -18.130 1.00 94.81 523 ILE A N 1
ATOM 4113 C CA . ILE A 1 523 ? 2.845 7.669 -18.885 1.00 94.81 523 ILE A CA 1
ATOM 4114 C C . ILE A 1 523 ? 2.179 8.022 -20.225 1.00 94.81 523 ILE A C 1
ATOM 4116 O O . ILE A 1 523 ? 2.528 7.458 -21.262 1.00 94.81 523 ILE A O 1
ATOM 4120 N N . SER A 1 524 ? 1.257 8.987 -20.232 1.00 94.56 524 SER A N 1
ATOM 4121 C CA . SER A 1 524 ? 0.583 9.440 -21.457 1.00 94.56 524 SER A CA 1
ATOM 4122 C C . SER A 1 524 ? 1.568 10.057 -22.453 1.00 94.56 524 SER A C 1
ATOM 4124 O O . SER A 1 524 ? 1.479 9.786 -23.649 1.00 94.56 524 SER A O 1
ATOM 4126 N N . SER A 1 525 ? 2.543 10.833 -21.966 1.00 94.69 525 SER A N 1
ATOM 4127 C CA . SER A 1 525 ? 3.624 11.385 -22.789 1.00 94.69 525 SE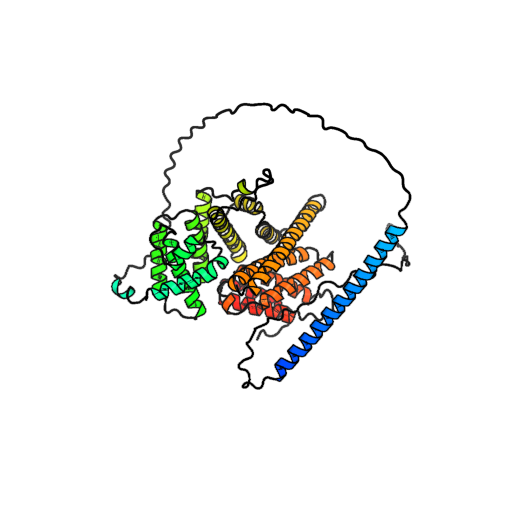R A CA 1
ATOM 4128 C C . SER A 1 525 ? 4.459 10.278 -23.434 1.00 94.69 525 SER A C 1
ATOM 4130 O O . SER A 1 525 ? 4.725 10.335 -24.634 1.00 94.69 525 SER A O 1
ATOM 4132 N N . ALA A 1 526 ? 4.819 9.239 -22.670 1.00 92.75 526 ALA A N 1
ATOM 4133 C CA . ALA A 1 526 ? 5.560 8.095 -23.199 1.00 92.75 526 ALA A CA 1
ATOM 4134 C C . ALA A 1 526 ? 4.798 7.406 -24.346 1.00 92.75 526 ALA A C 1
ATOM 4136 O O . ALA A 1 526 ? 5.388 7.073 -25.367 1.00 92.75 526 ALA A O 1
ATOM 4137 N N . ILE A 1 527 ? 3.475 7.262 -24.232 1.00 92.31 527 ILE A N 1
ATOM 4138 C CA . ILE A 1 527 ? 2.635 6.650 -25.276 1.00 92.31 527 ILE A CA 1
ATOM 4139 C C . ILE A 1 527 ? 2.560 7.492 -26.546 1.00 92.31 527 ILE A C 1
ATOM 4141 O O . ILE A 1 527 ? 2.660 6.948 -27.649 1.00 92.31 527 ILE A O 1
ATOM 4145 N N . GLN A 1 528 ? 2.383 8.808 -26.405 1.00 93.06 528 GLN A N 1
ATOM 4146 C CA . GLN A 1 528 ? 2.293 9.716 -27.551 1.00 93.06 528 GLN A CA 1
ATOM 4147 C C . GLN A 1 528 ? 3.568 9.675 -28.396 1.00 93.06 528 GLN A C 1
ATOM 4149 O O . GLN A 1 528 ? 3.496 9.664 -29.624 1.00 93.06 528 GLN A O 1
ATOM 4154 N N . GLU A 1 529 ? 4.733 9.580 -27.755 1.00 92.25 529 GLU A N 1
ATOM 4155 C CA . GLU A 1 529 ? 6.016 9.491 -28.452 1.00 92.25 529 GLU A CA 1
ATOM 4156 C C . GLU A 1 529 ? 6.224 8.164 -29.208 1.00 92.25 529 GLU A C 1
ATOM 4158 O O . GLU A 1 529 ? 6.994 8.138 -30.168 1.00 92.25 529 GLU A O 1
ATOM 4163 N N . VAL A 1 530 ? 5.537 7.079 -28.827 1.00 90.00 530 VAL A N 1
ATOM 4164 C CA . VAL A 1 530 ? 5.559 5.790 -29.556 1.00 90.00 530 VAL A CA 1
ATOM 4165 C C . VAL A 1 530 ? 4.636 5.814 -30.788 1.00 90.00 530 VAL A C 1
ATOM 4167 O O . VAL A 1 530 ? 4.678 4.912 -31.622 1.00 90.00 530 VAL A O 1
ATOM 4170 N N . GLY A 1 531 ? 3.827 6.867 -30.958 1.00 89.19 531 GLY A N 1
ATOM 4171 C CA . GLY A 1 531 ? 2.941 7.034 -32.114 1.00 89.19 531 GLY A CA 1
ATOM 4172 C C . GLY A 1 531 ? 1.622 6.262 -32.014 1.00 89.19 531 GLY A C 1
ATOM 4173 O O . GLY A 1 531 ? 0.993 5.979 -33.032 1.00 89.19 531 GLY A O 1
ATOM 4174 N N . ILE A 1 532 ? 1.184 5.914 -30.801 1.00 81.12 532 ILE A N 1
ATOM 4175 C CA . ILE A 1 532 ? -0.109 5.260 -30.558 1.00 81.12 532 ILE A CA 1
ATOM 4176 C C . ILE A 1 532 ? -1.178 6.355 -30.484 1.00 81.12 532 ILE A C 1
ATOM 4178 O O . ILE A 1 532 ? -1.205 7.142 -29.540 1.00 81.12 532 ILE A O 1
ATOM 4182 N N . THR A 1 533 ? -2.028 6.454 -31.510 1.00 75.94 533 THR A N 1
ATOM 4183 C CA . THR A 1 533 ? -2.875 7.643 -31.727 1.00 75.94 533 THR A CA 1
ATOM 4184 C C . THR A 1 533 ? -4.172 7.694 -30.914 1.00 75.94 533 THR A C 1
ATOM 4186 O O . THR A 1 533 ? -4.771 8.764 -30.856 1.00 75.94 533 THR A O 1
ATOM 4189 N N . SER A 1 534 ? -4.606 6.616 -30.252 1.00 69.00 534 SER A N 1
ATOM 4190 C CA . SER A 1 534 ? -5.632 6.698 -29.197 1.00 69.00 534 SER A CA 1
ATOM 4191 C C . SER A 1 534 ? -5.591 5.497 -28.244 1.00 69.00 534 SER A C 1
ATOM 4193 O O . SER A 1 534 ? -5.189 4.395 -28.621 1.00 69.00 534 SER A O 1
ATOM 4195 N N . ILE A 1 535 ? -5.976 5.745 -26.987 1.00 66.31 535 ILE A N 1
ATOM 4196 C CA . ILE A 1 535 ? -6.309 4.732 -25.978 1.00 66.31 535 ILE A CA 1
ATOM 4197 C C . ILE A 1 535 ? -7.834 4.788 -25.871 1.00 66.31 535 ILE A C 1
ATOM 4199 O O . ILE A 1 535 ? -8.353 5.670 -25.186 1.00 66.31 535 ILE A O 1
ATOM 4203 N N . ASP A 1 536 ? -8.527 3.937 -26.622 1.00 57.09 536 ASP A N 1
ATOM 4204 C CA . ASP A 1 536 ? -9.992 3.834 -26.557 1.00 57.09 536 ASP A CA 1
ATOM 4205 C C . ASP A 1 536 ? -10.458 3.063 -25.312 1.00 57.09 536 ASP A C 1
ATOM 4207 O O . ASP A 1 536 ? -9.789 2.067 -24.934 1.00 57.09 536 ASP A O 1
#

Secondary structure (DSSP, 8-state):
---PPPP-PPPP-----------S-------S------------TT--SSS--HHHHHHHHHHHHHHHHHHHHHHHHHHHH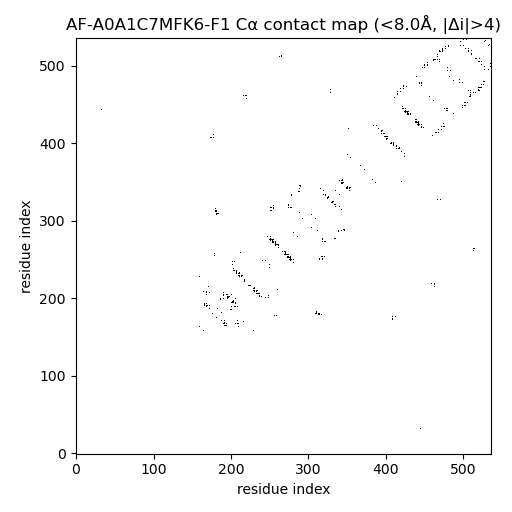HHHHHHHHHHHHHT------------PPP---PPP-------------------------GGG--------HHHHHTS--HHHHHHHHHHHHHHGGGGT----HHHHHHHHHT--SSSSS-HHHHHHHHHHHHHHHHHHTT--TTHHHHHHHHHHHHHHHTT---HHHHHHHHHHHHHHHHHTT-HHHHHHHHHHHHHHHHHTT----GGGG-TT-TT---PPPHHHHHHHHHHHHHHHHHHHHHHHH-PPP-S-HHHHHHHHH-TTTHHHHHHHHHHHHTT-----SSSHHHHHHHHHHHHHHHHHHHHHHHHHHHHHHHHTT-HHHHHHHHHHHHHHHHHHHHHHHTSTTT-HHHHHHHHHHHHHHHHHHHT--GGGGGS--THHHHHHHHHHHHHHHHHHS-S-TT----HHHHHHHHHHHHHHHHHH-GGGHHHHHHHHHHHHHTT-----

Organism: Grifola frondosa (NCBI:txid5627)

Nearest PDB structures (foldseek):
  8qdv-assembly2_E  TM=2.248E-01  e=1.456E+00  Homo sapiens
  4g1t-assembly1_B  TM=1.639E-01  e=3.982E+00  Homo sapiens
  8jm9-assembly1_A  TM=1.657E-01  e=7.160E+00  Drosophila melanogaster

Sequence (536 aa):
MDRPSAQMQTPEMQMRSADDTDSIEVGIRRMFSCPFSCSRTIISKGSITGSGKEQDCEYEDNIQRSLTEALLFRAHELEQRLAFYEGLDLEASAYGLSGSNSTLGLMAPTPHQHLLPNTNSTHLDMQHTGTFSTEAAELPLSTWLCPSPALDVHLMADLTAPNELAEFRLLFLKHHAQLGLRLPPHKIKAVLAGDLTGTSIHPVMVYLSQAMGIYLWQDQRRTKVCAANESVQLQALFEALGTGPDYVTQIEVHCLLAIYLLLKREMIEGREQLVSAAEVAMRRGFQFMLNYINPVWPSHEVTPSWQDEEYISALSELFYLDQCATIVFEYPQLLSAEFEQQFKTLHTRKISARWTNILLDQGAGNIEPSSAQSQWYAEYWLLLEEVSQHVANLSPSMLKLIFQHEREAANGFKLSMIISLTASAELHRLLPHHHTESRQKCLDVVLEIVGITKGFTDEDYILLDPILGVCWTMVAKILHQESKDPLDRASGIHWGTALSIIASTAIKLGRSLPFMEGPVAAISSAIQEVGITSID

Foldseek 3Di:
DDDDDDDDDDDDDDDDDDDDDDDDDDPDPDPDDDDDDDDDDPDDPDDPPPDPPPPVVVVVVVVVVVVVVVVVVVVVVVVVVVVVVVVVVVVVVVPPDDDDDDDDDDDDDDDDDDDDDDDDDDDDDDDDPDPDDPPPPPDCPPPPPDPDDPDPPVVVVVVDDVVVLLQLLVQLVLQVVLLLADDDPQVSVCLNVQPCPPPSHQNLVNLLSSLNSLVLVCVVVVHDPCVVVNVVSVVVNVVSVVVPDPLLVLLSSLSSVLVVCLLVVVNVSSVVSLLSSLCSCVVVVPFLDCVQVPCPPPDDPPDDDSVNVSNVSSLVSSVVVLLLCCVQVVDPRNDDVRRLVRQCSPPLRVQPSVLSVCVVCVPDDDDDDDPVVVVVVVVLVVNLVVLVVVLVVLPVVLVVCVVVVSVSVSVSSLLVNLVSLLSNLVSLVVQVVPDLVSLVSSVSSLVVNLSSLLPDDLSNLLSHDPVVLVSLLSSLVSLLVCLVPPSDPPPPPPSLVSLLSSLVSLVSNCVSRVSSPVSNVSSVVSNVVSVPPDND